Protein AF-0000000080380801 (afdb_homodimer)

Organism: NCBI:txid216142

Solvent-accessible surface area (backbone atoms only — not comparable to full-atom values): 22248 Å² total; per-residue (Å²): 135,80,79,77,77,75,82,76,70,70,86,74,82,76,71,76,68,73,70,64,74,64,77,61,78,84,55,76,36,56,41,74,29,70,66,55,18,72,66,31,71,61,44,21,45,66,65,32,22,22,30,34,40,22,22,87,46,91,90,54,51,64,59,70,62,43,33,51,35,48,14,53,41,21,68,71,71,32,30,33,36,38,30,28,60,95,59,83,82,58,66,68,62,42,45,75,51,49,31,40,63,92,29,52,34,58,37,39,40,57,71,70,39,29,52,49,50,46,28,50,49,24,37,62,51,73,28,52,30,36,40,32,48,60,78,82,69,51,70,68,56,47,42,49,38,27,51,17,4,44,70,15,56,7,37,29,36,42,44,35,55,46,75,55,73,81,48,89,71,76,46,44,27,32,34,37,48,43,62,91,63,28,28,34,34,47,75,40,37,65,87,48,72,52,56,92,61,67,41,68,60,41,73,83,119,134,80,78,77,78,77,84,76,69,70,86,73,80,74,71,75,68,73,71,65,74,65,78,63,76,81,54,76,37,53,40,73,30,68,66,54,17,72,66,31,70,61,44,20,46,65,65,30,22,22,30,35,41,21,23,87,46,90,88,54,51,65,58,71,61,42,31,49,36,49,14,54,42,21,67,71,72,31,31,33,37,36,31,27,60,95,58,82,83,58,65,67,62,42,44,74,53,48,32,40,63,94,29,53,35,58,37,39,38,57,72,69,38,30,52,50,50,45,28,49,49,24,38,62,51,73,30,52,31,36,40,31,50,62,77,82,69,53,70,68,56,47,43,48,38,28,52,16,4,43,70,14,58,6,37,29,36,41,43,35,54,46,75,54,73,80,49,90,71,75,46,45,28,31,34,37,49,44,62,92,64,30,28,34,35,48,75,39,38,66,88,48,71,53,55,92,61,67,40,68,60,41,73,81,121

Nearest PDB structures (foldseek):
  2zrf-assembly1_A  TM=8.059E-01  e=7.143E-12  Mycolicibacterium smegmatis MC2 155
  2zre-assembly1_A  TM=8.134E-01  e=9.190E-12  Mycolicibacterium smegmatis MC2 155
  1g19-assembly1_A  TM=8.143E-01  e=1.110E-11  Mycobacterium tuberculosis
  2zrd-assembly1_A  TM=8.155E-01  e=2.085E-11  Mycolicibacterium smegmatis MC2 155
  1u99-assembly1_A  TM=7.902E-01  e=1.007E-10  Escherichia coli

Sequence (410 aa):
MGAVVSLEGLIDQRRIWRGRQEPGPSGVQPTGHAALDAVLPSGGWPPAALSEILLAANGSGELQLLWPTLARLSQAGERIVLIAPPFIPYPHAWMAAGVRLQHLSVLQAQGKDALWAAEQCLRSGSCAAVLCWPQNPDDKALRRLQVAAETGETLGFALRERQAAQNPSPAALRLALQGPAGQVQVLKCRGGIPPAMPITFASYAMGAVVSLEGLIDQRRIWRGRQEPGPSGVQPTGHAALDAVLPSGGWPPAALSEILLAANGSGELQLLWPTLARLSQAGERIVLIAPPFIPYPHAWMAAGVRLQHLSVLQAQGKDALWAAEQCLRSGSCAAVLCWPQNPDDKALRRLQVAAETGETLGFALRERQAAQNPSPAALRLALQGPAGQVQVLKCRGGIPPAMPITFASYA

Radius of gyration: 25.55 Å; Cα contacts (8 Å, |Δi|>4): 863; chains: 2; bounding box: 60×84×83 Å

InterPro domains:
  IPR017166 Uncharacterised conserved protein UCP037290 [PIRSF037290] (7-193)
  IPR027417 P-loop containing nucleoside triphosphate hydrolas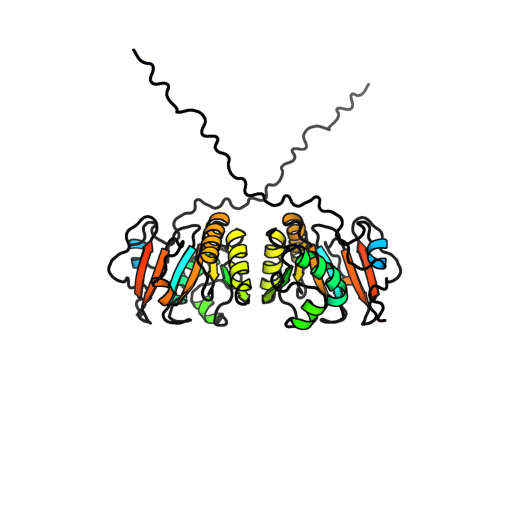e [G3DSA:3.40.50.300] (47-161)
  IPR027417 P-loop containing nucleoside triphosphate hydrolase [SSF52540] (49-160)
  IPR047610 Translesion DNA synthesis-associated protein ImuA [NF033429] (15-191)
  IPR050356 Bacterial Cell Division Inhibitor SulA [PTHR35369] (30-179)

Structure (mmCIF, N/CA/C/O backbone):
data_AF-0000000080380801-model_v1
#
loop_
_entity.id
_entity.type
_entity.pdbx_description
1 polymer 'CDP-6-deoxy-delta-3,4-glucoseen reductase'
#
loop_
_atom_site.group_PDB
_atom_site.id
_atom_site.type_symbol
_atom_site.label_atom_id
_atom_site.label_alt_id
_atom_site.label_comp_id
_atom_site.label_asym_id
_atom_site.label_entity_id
_atom_site.label_seq_id
_atom_site.pdbx_PDB_ins_code
_atom_site.Cartn_x
_atom_site.Cartn_y
_atom_site.Cartn_z
_atom_site.occupancy
_atom_site.B_iso_or_equiv
_atom_site.auth_seq_id
_atom_site.auth_comp_id
_atom_site.auth_asym_id
_atom_site.auth_atom_id
_atom_site.pdbx_PDB_model_num
ATOM 1 N N . MET A 1 1 ? 24.422 49.719 -38.344 1 27.72 1 MET A N 1
ATOM 2 C CA . MET A 1 1 ? 23.047 49.219 -38.438 1 27.72 1 MET A CA 1
ATOM 3 C C . MET A 1 1 ? 22.969 47.75 -38.094 1 27.72 1 MET A C 1
ATOM 5 O O . MET A 1 1 ? 22.953 46.906 -39 1 27.72 1 MET A O 1
ATOM 9 N N . GLY A 1 2 ? 23.719 47.219 -37.156 1 30.91 2 GLY A N 1
ATOM 10 C CA . GLY A 1 2 ? 24.203 45.906 -36.812 1 30.91 2 GLY A CA 1
ATOM 11 C C . GLY A 1 2 ? 23.109 44.969 -36.344 1 30.91 2 GLY A C 1
ATOM 12 O O . GLY A 1 2 ? 22.406 45.25 -35.375 1 30.91 2 GLY A O 1
ATOM 13 N N . ALA A 1 3 ? 22.484 44.219 -37.344 1 31.27 3 ALA A N 1
ATOM 14 C CA . ALA A 1 3 ? 21.297 43.375 -37.281 1 31.27 3 ALA A CA 1
ATOM 15 C C . ALA A 1 3 ? 21.469 42.312 -36.188 1 31.27 3 ALA A C 1
ATOM 17 O O . ALA A 1 3 ? 22.438 41.531 -36.219 1 31.27 3 ALA A O 1
ATOM 18 N N . VAL A 1 4 ? 21.094 42.625 -34.906 1 35.31 4 VAL A N 1
ATOM 19 C CA . VAL A 1 4 ? 21.062 41.812 -33.688 1 35.31 4 VAL A CA 1
ATOM 20 C C . VAL A 1 4 ? 20.281 40.531 -33.969 1 35.31 4 VAL A C 1
ATOM 22 O O . VAL A 1 4 ? 19.078 40.594 -34.25 1 35.31 4 VAL A O 1
ATOM 25 N N . VAL A 1 5 ? 20.859 39.562 -34.75 1 35.72 5 VAL A N 1
ATOM 26 C CA . VAL A 1 5 ? 20.281 38.281 -35.062 1 35.72 5 VAL A CA 1
ATOM 27 C C . VAL A 1 5 ? 19.797 37.594 -33.781 1 35.72 5 VAL A C 1
ATOM 29 O O . VAL A 1 5 ? 20.547 37.469 -32.812 1 35.72 5 VAL A O 1
ATOM 32 N N . SER A 1 6 ? 18.484 37.719 -33.438 1 34.03 6 SER A N 1
ATOM 33 C CA . SER A 1 6 ? 17.719 37.281 -32.281 1 34.03 6 SER A CA 1
ATOM 34 C C . SER A 1 6 ? 17.828 35.781 -32.094 1 34.03 6 SER A C 1
ATOM 36 O O . SER A 1 6 ? 17.594 35 -33 1 34.03 6 SER A O 1
ATOM 38 N N . LEU A 1 7 ? 18.828 35.188 -31.375 1 28.83 7 LEU A N 1
ATOM 39 C CA . LEU A 1 7 ? 19.156 33.812 -30.922 1 28.83 7 LEU A CA 1
ATOM 40 C C . LEU A 1 7 ? 17.938 33.156 -30.297 1 28.83 7 LEU A C 1
ATOM 42 O O . LEU A 1 7 ? 18.078 32.188 -29.547 1 28.83 7 LEU A O 1
ATOM 46 N N . GLU A 1 8 ? 16.703 33.656 -30.438 1 30.7 8 GLU A N 1
ATOM 47 C CA . GLU A 1 8 ? 15.484 33.094 -29.859 1 30.7 8 GLU A CA 1
ATOM 48 C C . GLU A 1 8 ? 15.297 31.625 -30.266 1 30.7 8 GLU A C 1
ATOM 50 O O . GLU A 1 8 ? 14.297 31 -29.906 1 30.7 8 GLU A O 1
ATOM 55 N N . GLY A 1 9 ? 15.836 31.172 -31.328 1 27.78 9 GLY A N 1
ATOM 56 C CA . GLY A 1 9 ? 15.195 30.031 -31.984 1 27.78 9 GLY A CA 1
ATOM 57 C C . GLY A 1 9 ? 15.109 28.812 -31.094 1 27.78 9 GLY A C 1
ATOM 58 O O . GLY A 1 9 ? 14.023 28.25 -30.906 1 27.78 9 GLY A O 1
ATOM 59 N N . LEU A 1 10 ? 16.094 27.844 -31.125 1 25.5 10 LEU A N 1
ATOM 60 C CA . LEU A 1 10 ? 16 26.391 -31.234 1 25.5 10 LEU A CA 1
ATOM 61 C C . LEU A 1 10 ? 15.914 25.75 -29.859 1 25.5 10 LEU A C 1
ATOM 63 O O . LEU A 1 10 ? 16.156 24.547 -29.734 1 25.5 10 LEU A O 1
ATOM 67 N N . ILE A 1 11 ? 15.898 26.438 -28.781 1 31.17 11 ILE A N 1
ATOM 68 C CA . ILE A 1 11 ? 16.062 25.516 -27.656 1 31.17 11 ILE A CA 1
ATOM 69 C C . ILE A 1 11 ? 14.961 24.469 -27.688 1 31.17 11 ILE A C 1
ATOM 71 O O . ILE A 1 11 ? 13.773 24.781 -27.562 1 31.17 11 ILE A O 1
ATOM 75 N N . ASP A 1 12 ? 15.133 23.344 -28.391 1 31.61 12 ASP A N 1
ATOM 76 C CA . ASP A 1 12 ? 14.406 22.078 -28.5 1 31.61 12 ASP A CA 1
ATOM 77 C C . ASP A 1 12 ? 14.086 21.5 -27.125 1 31.61 12 ASP A C 1
ATOM 79 O O . ASP A 1 12 ? 14.977 21.344 -26.297 1 31.61 12 ASP A O 1
ATOM 83 N N . GLN A 1 13 ? 13 21.781 -26.484 1 30.05 13 GLN A N 1
ATOM 84 C CA . GLN A 1 13 ? 12.32 21.203 -25.344 1 30.05 13 GLN A CA 1
ATOM 85 C C . GLN A 1 13 ? 12.43 19.688 -25.344 1 30.05 13 GLN A C 1
ATOM 87 O O . GLN A 1 13 ? 11.617 19 -25.984 1 30.05 13 GLN A O 1
ATOM 92 N N . ARG A 1 14 ? 13.57 19.016 -25.484 1 28.89 14 ARG A N 1
ATOM 93 C CA . ARG A 1 14 ? 13.68 17.578 -25.25 1 28.89 14 ARG A CA 1
ATOM 94 C C . ARG A 1 14 ? 13.07 17.188 -23.922 1 28.89 14 ARG A C 1
ATOM 96 O O . ARG A 1 14 ? 13.617 17.516 -22.859 1 28.89 14 ARG A O 1
ATOM 103 N N . ARG A 1 15 ? 11.805 17.281 -23.734 1 29.91 15 ARG A N 1
ATOM 104 C CA . ARG A 1 15 ? 11.055 16.609 -22.688 1 29.91 15 ARG A CA 1
ATOM 105 C C . ARG A 1 15 ? 11.664 15.242 -22.391 1 29.91 15 ARG A C 1
ATOM 107 O O . ARG A 1 15 ? 11.672 14.352 -23.234 1 29.91 15 ARG A O 1
ATOM 114 N N . ILE A 1 16 ? 12.656 15.156 -21.688 1 29.66 16 ILE A N 1
ATOM 115 C CA . ILE A 1 16 ? 13.203 13.883 -21.234 1 29.66 16 ILE A CA 1
ATOM 116 C C . ILE A 1 16 ? 12.086 12.992 -20.703 1 29.66 16 ILE A C 1
ATOM 118 O O . ILE A 1 16 ? 11.461 13.305 -19.688 1 29.66 16 ILE A O 1
ATOM 122 N N . TRP A 1 17 ? 11.164 12.562 -21.516 1 30.28 17 TRP A N 1
ATOM 123 C CA . TRP A 1 17 ? 10.297 11.43 -21.219 1 30.28 17 TRP A CA 1
ATOM 124 C C . TRP A 1 17 ? 11.023 10.383 -20.391 1 30.28 17 TRP A C 1
ATOM 126 O O . TRP A 1 17 ? 12.039 9.828 -20.828 1 30.28 17 TRP A O 1
ATOM 136 N N . ARG A 1 18 ? 11.258 10.609 -19.281 1 33.91 18 ARG A N 1
ATOM 137 C CA . ARG A 1 18 ? 11.781 9.516 -18.453 1 33.91 18 ARG A CA 1
ATOM 138 C C . ARG A 1 18 ? 11.109 8.195 -18.828 1 33.91 18 ARG A C 1
ATOM 140 O O . ARG A 1 18 ? 9.883 8.117 -18.938 1 33.91 18 ARG A O 1
ATOM 147 N N . GLY A 1 19 ? 11.719 7.402 -19.609 1 32.19 19 GLY A N 1
ATOM 148 C CA . GLY A 1 19 ? 11.422 6.102 -20.188 1 32.19 19 GLY A CA 1
ATOM 149 C C . GLY A 1 19 ? 10.648 5.191 -19.25 1 32.19 19 GLY A C 1
ATOM 150 O O . GLY A 1 19 ? 11.133 4.844 -18.172 1 32.19 19 GLY A O 1
ATOM 151 N N . ARG A 1 20 ? 9.422 5.504 -18.953 1 35.62 20 ARG A N 1
ATOM 152 C CA . ARG A 1 20 ? 8.703 4.293 -18.562 1 35.62 20 ARG A CA 1
ATOM 153 C C . ARG A 1 20 ? 9.273 3.07 -19.281 1 35.62 20 ARG A C 1
ATOM 155 O O . ARG A 1 20 ? 9.391 3.061 -20.516 1 35.62 20 ARG A O 1
ATOM 162 N N . GLN A 1 21 ? 10.25 2.404 -18.688 1 35.25 21 GLN A N 1
ATOM 163 C CA . GLN A 1 21 ? 10.492 1.141 -19.375 1 35.25 21 GLN A CA 1
ATOM 164 C C . GLN A 1 21 ? 9.234 0.64 -20.078 1 35.25 21 GLN A C 1
ATOM 166 O O . GLN A 1 21 ? 8.148 0.667 -19.5 1 35.25 21 GLN A O 1
ATOM 171 N N . GLU A 1 22 ? 8.961 0.922 -21.297 1 37.5 22 GLU A N 1
ATOM 172 C CA . GLU A 1 22 ? 7.941 0.239 -22.094 1 37.5 22 GLU A CA 1
ATOM 173 C C . GLU A 1 22 ? 7.656 -1.155 -21.531 1 37.5 22 GLU A C 1
ATOM 175 O O . GLU A 1 22 ? 8.578 -1.884 -21.156 1 37.5 22 GLU A O 1
ATOM 180 N N . PRO A 1 23 ? 6.477 -1.339 -20.875 1 39.97 23 PRO A N 1
ATOM 181 C CA . PRO A 1 23 ? 6.273 -2.76 -20.578 1 39.97 23 PRO A CA 1
ATOM 182 C C . PRO A 1 23 ? 6.812 -3.674 -21.672 1 39.97 23 PRO A C 1
ATOM 184 O O . PRO A 1 23 ? 6.578 -3.422 -22.859 1 39.97 23 PRO A O 1
ATOM 187 N N . GLY A 1 24 ? 8.008 -4.062 -21.672 1 40.34 24 GLY A N 1
ATOM 188 C CA . GLY A 1 24 ? 8.367 -5.078 -22.641 1 40.34 24 GLY A CA 1
ATOM 189 C C . GLY A 1 24 ? 7.195 -5.949 -23.062 1 40.34 24 GLY A C 1
ATOM 190 O O . GLY A 1 24 ? 6.184 -6.02 -22.359 1 40.34 24 GLY A O 1
ATOM 191 N N . PRO A 1 25 ? 6.879 -6.273 -24.359 1 43.59 25 PRO A N 1
ATOM 192 C CA . PRO A 1 25 ? 5.863 -7.25 -24.766 1 43.59 25 PRO A CA 1
ATOM 193 C C . PRO A 1 25 ? 5.617 -8.312 -23.703 1 43.59 25 PRO A C 1
ATOM 195 O O . PRO A 1 25 ? 6.551 -8.742 -23.016 1 43.59 25 PRO A O 1
ATOM 198 N N . SER A 1 26 ? 4.512 -8.133 -23.016 1 54.25 26 SER A N 1
ATOM 199 C CA . SER A 1 26 ? 4.195 -9.102 -21.969 1 54.25 26 SER A CA 1
ATOM 200 C C . SER A 1 26 ? 4.645 -10.5 -22.359 1 54.25 26 SER A C 1
ATOM 202 O O . SER A 1 26 ? 4.016 -11.156 -23.203 1 54.25 26 SER A O 1
ATOM 204 N N . GLY A 1 27 ? 5.898 -10.664 -22.484 1 76.88 27 GLY A N 1
ATOM 205 C CA . GLY A 1 27 ? 6.5 -11.945 -22.812 1 76.88 27 GLY A CA 1
ATOM 206 C C . GLY A 1 27 ? 6.078 -13.07 -21.891 1 76.88 27 GLY A C 1
ATOM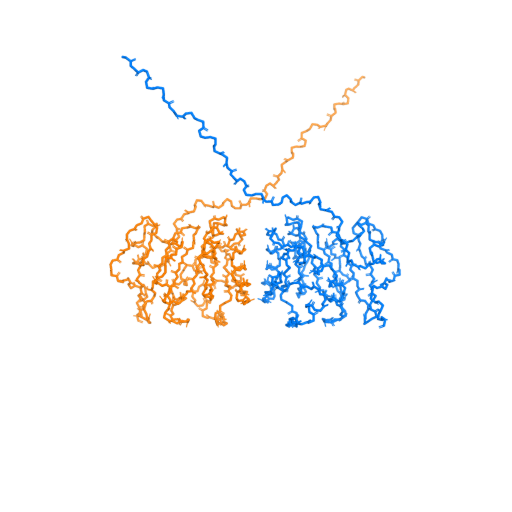 207 O O . GLY A 1 27 ? 5.289 -12.859 -20.969 1 76.88 27 GLY A O 1
ATOM 208 N N . VAL A 1 28 ? 6.387 -14.219 -22.281 1 90.56 28 VAL A N 1
ATOM 209 C CA . VAL A 1 28 ? 6.137 -15.438 -21.531 1 90.56 28 VAL A CA 1
ATOM 210 C C . VAL A 1 28 ? 6.594 -15.25 -20.078 1 90.56 28 VAL A C 1
ATOM 212 O O . VAL A 1 28 ? 7.656 -14.68 -19.828 1 90.56 28 VAL A O 1
ATOM 215 N N . GLN A 1 29 ? 5.738 -15.547 -19.125 1 97.38 29 GLN A N 1
ATOM 216 C CA . GLN A 1 29 ? 6.031 -15.547 -17.688 1 97.38 29 GLN A CA 1
ATOM 217 C C . GLN A 1 29 ? 6.145 -16.969 -17.156 1 97.38 29 GLN A C 1
ATOM 219 O O . GLN A 1 29 ? 5.219 -17.469 -16.516 1 97.38 29 GLN A O 1
ATOM 224 N N . PRO A 1 30 ? 7.301 -17.578 -17.359 1 97.62 30 PRO A N 1
ATOM 225 C CA . PRO A 1 30 ? 7.422 -18.969 -16.922 1 97.62 30 PRO A CA 1
ATOM 226 C C . PRO A 1 30 ? 7.188 -19.141 -15.422 1 97.62 30 PRO A C 1
ATOM 228 O O . PRO A 1 30 ? 7.566 -18.281 -14.625 1 97.62 30 PRO A O 1
ATOM 231 N N . THR A 1 31 ? 6.613 -20.281 -15.016 1 97.38 31 THR A N 1
ATOM 232 C CA . THR A 1 31 ? 6.402 -20.578 -13.602 1 97.38 31 THR A CA 1
ATOM 233 C C . THR A 1 31 ? 7.707 -21.016 -12.945 1 97.38 31 THR A C 1
ATOM 235 O O . THR A 1 31 ? 7.855 -20.906 -11.727 1 97.38 31 THR A O 1
ATOM 238 N N . GLY A 1 32 ? 8.633 -21.531 -13.758 1 96.81 32 GLY A N 1
ATOM 239 C CA . GLY A 1 32 ? 9.852 -22.141 -13.258 1 96.81 32 GLY A CA 1
ATOM 240 C C . GLY A 1 32 ? 9.734 -23.641 -13.094 1 96.81 32 GLY A C 1
ATOM 241 O O . GLY A 1 32 ? 10.711 -24.312 -12.734 1 96.81 32 GLY A O 1
ATOM 242 N N . HIS A 1 33 ? 8.578 -24.188 -13.352 1 96.12 33 HIS A N 1
ATOM 243 C CA . HIS A 1 33 ? 8.297 -25.625 -13.328 1 96.12 33 HIS A CA 1
ATOM 244 C C . HIS A 1 33 ? 7.922 -26.125 -14.711 1 96.12 33 HIS A C 1
ATOM 246 O O . HIS A 1 33 ? 6.805 -25.906 -15.18 1 96.12 33 HIS A O 1
ATOM 252 N N . ALA A 1 34 ? 8.859 -26.906 -15.281 1 95.56 34 ALA A N 1
ATOM 253 C CA . ALA A 1 34 ? 8.742 -27.297 -16.688 1 95.56 34 ALA A CA 1
ATOM 254 C C . ALA A 1 34 ? 7.434 -28.031 -16.938 1 95.56 34 ALA A C 1
ATOM 256 O O . ALA A 1 34 ? 6.742 -27.766 -17.922 1 95.56 34 ALA A O 1
ATOM 257 N N . ALA A 1 35 ? 7.086 -28.938 -16.062 1 95.06 35 ALA A N 1
ATOM 258 C CA . ALA A 1 35 ? 5.883 -29.734 -16.234 1 95.06 35 ALA A CA 1
ATOM 259 C C . ALA A 1 35 ? 4.629 -28.875 -16.188 1 95.06 35 ALA A C 1
ATOM 261 O O . ALA A 1 35 ? 3.68 -29.078 -16.938 1 95.06 35 ALA A O 1
ATOM 262 N N . LEU A 1 36 ? 4.605 -27.906 -15.336 1 95.88 36 LEU A N 1
ATOM 263 C CA . LEU A 1 36 ? 3.473 -26.984 -15.227 1 95.88 36 LEU A CA 1
ATOM 264 C C . LEU A 1 36 ? 3.402 -26.062 -16.438 1 95.88 36 LEU A C 1
ATOM 266 O O . LEU A 1 36 ? 2.33 -25.859 -17.016 1 95.88 36 LEU A O 1
ATOM 270 N N . ASP A 1 37 ? 4.516 -25.516 -16.859 1 96.44 37 ASP A N 1
ATOM 271 C CA . ASP A 1 37 ? 4.57 -24.641 -18.016 1 96.44 37 ASP A CA 1
ATOM 272 C C . ASP A 1 37 ? 4.043 -25.328 -19.266 1 96.44 37 ASP A C 1
ATOM 274 O O . ASP A 1 37 ? 3.346 -24.719 -20.078 1 96.44 37 ASP A O 1
ATOM 278 N N . ALA A 1 38 ? 4.316 -26.578 -19.359 1 95.12 38 ALA A N 1
ATOM 279 C CA . ALA A 1 38 ? 3.979 -27.344 -20.547 1 95.12 38 ALA A CA 1
ATOM 280 C C . ALA A 1 38 ? 2.467 -27.453 -20.719 1 95.12 38 ALA A C 1
ATOM 282 O O . ALA A 1 38 ? 1.969 -27.578 -21.844 1 95.12 38 ALA A O 1
ATOM 283 N N . VAL A 1 39 ? 1.706 -27.344 -19.656 1 95.56 39 VAL A N 1
ATOM 284 C CA . VAL A 1 39 ? 0.276 -27.625 -19.75 1 95.56 39 VAL A CA 1
ATOM 285 C C . VAL A 1 39 ? -0.502 -26.312 -19.734 1 95.56 39 VAL A C 1
ATOM 287 O O . VAL A 1 39 ? -1.714 -26.297 -19.969 1 95.56 39 VAL A O 1
ATOM 290 N N . LEU A 1 40 ? 0.148 -25.203 -19.5 1 96.06 40 LEU A N 1
ATOM 291 C CA . LEU A 1 40 ? -0.523 -23.922 -19.469 1 96.06 40 LEU A CA 1
ATOM 292 C C . LEU A 1 40 ? -0.529 -23.281 -20.859 1 96.06 40 LEU A C 1
ATOM 294 O O . LEU A 1 40 ? 0.489 -23.281 -21.547 1 96.06 40 LEU A O 1
ATOM 298 N N . PRO A 1 41 ? -1.646 -22.734 -21.234 1 94.25 41 PRO A N 1
ATOM 299 C CA . PRO A 1 41 ? -1.792 -22.234 -22.594 1 94.25 41 PRO A CA 1
ATOM 300 C C . PRO A 1 41 ? -0.729 -21.188 -22.953 1 94.25 41 PRO A C 1
ATOM 302 O O . PRO A 1 41 ? -0.267 -21.141 -24.094 1 94.25 41 PRO A O 1
ATOM 305 N N . SER A 1 42 ? -0.269 -20.328 -22.047 1 91.69 42 SER A N 1
ATOM 306 C CA . SER A 1 42 ? 0.687 -19.266 -22.344 1 91.69 42 SER A CA 1
ATOM 307 C C . SER A 1 42 ? 2.117 -19.719 -22.078 1 91.69 42 SER A C 1
ATOM 309 O O . SER A 1 42 ? 3.057 -18.922 -22.188 1 91.69 42 SER A O 1
ATOM 311 N N . GLY A 1 43 ? 2.266 -21.031 -21.656 1 95 43 GLY A N 1
ATOM 312 C CA . GLY A 1 43 ? 3.588 -21.531 -21.328 1 95 43 GLY A CA 1
ATOM 313 C C . GLY A 1 43 ? 4.09 -21.047 -19.984 1 95 43 GLY A C 1
ATOM 314 O O . GLY A 1 43 ? 5.281 -21.156 -19.688 1 95 43 GLY A O 1
ATOM 315 N N . GLY A 1 44 ? 3.27 -20.516 -19.188 1 97.19 44 GLY A N 1
ATOM 316 C CA . GLY A 1 44 ? 3.559 -19.969 -17.859 1 97.19 44 GLY A CA 1
ATOM 317 C C . GLY A 1 44 ? 2.365 -19.281 -17.219 1 97.19 44 GLY A C 1
ATOM 318 O O . GLY A 1 44 ? 1.218 -19.641 -17.5 1 97.19 44 GLY A O 1
ATOM 319 N N . TRP A 1 45 ? 2.723 -18.406 -16.359 1 98.19 45 TRP A N 1
ATOM 320 C CA . TRP A 1 45 ? 1.648 -17.609 -15.766 1 98.19 45 TRP A CA 1
ATOM 321 C C . TRP A 1 45 ? 0.963 -16.75 -16.812 1 98.19 45 TRP A C 1
ATOM 323 O O . TRP A 1 45 ? 1.625 -16.172 -17.688 1 98.19 45 TRP A O 1
ATOM 333 N N . PRO A 1 46 ? -0.416 -16.656 -16.75 1 97.56 46 PRO A N 1
ATOM 334 C CA . PRO A 1 46 ? -1.019 -15.625 -17.609 1 97.56 46 PRO A CA 1
ATOM 335 C C . PRO A 1 46 ? -0.488 -14.227 -17.297 1 97.56 46 PRO A C 1
ATOM 337 O O . PRO A 1 46 ? -0.554 -13.773 -16.156 1 97.56 46 PRO A O 1
ATOM 340 N N . PRO A 1 47 ? 0.038 -13.562 -18.312 1 95.81 47 PRO A N 1
ATOM 341 C CA . PRO A 1 47 ? 0.615 -12.242 -18.031 1 95.81 47 PRO A CA 1
ATOM 342 C C . PRO A 1 47 ? -0.439 -11.203 -17.656 1 95.81 47 PRO A C 1
ATOM 344 O O . PRO A 1 47 ? -1.581 -11.281 -18.109 1 95.81 47 PRO A O 1
ATOM 347 N N . ALA A 1 48 ? -0.118 -10.289 -16.812 1 96.81 48 ALA A N 1
ATOM 348 C CA . ALA A 1 48 ? -0.976 -9.164 -16.438 1 96.81 48 ALA A CA 1
ATOM 349 C C . ALA A 1 48 ? -2.35 -9.656 -15.977 1 96.81 48 ALA A C 1
ATOM 351 O O . ALA A 1 48 ? -3.377 -9.164 -16.453 1 96.81 48 ALA A O 1
ATOM 352 N N . ALA A 1 49 ? -2.33 -10.641 -15.086 1 98.06 49 ALA A N 1
ATOM 353 C CA . ALA A 1 49 ? -3.586 -11.258 -14.664 1 98.06 49 ALA A CA 1
ATOM 354 C C . ALA A 1 49 ? -3.494 -11.773 -13.234 1 98.06 49 ALA A C 1
ATOM 356 O O . ALA A 1 49 ? -2.398 -11.883 -12.672 1 98.06 49 ALA A O 1
ATOM 357 N N . LEU A 1 50 ? -4.652 -12.031 -12.727 1 98.69 50 LEU A N 1
ATOM 358 C CA . LEU A 1 50 ? -4.754 -12.664 -11.422 1 98.69 50 LEU A CA 1
ATOM 359 C C . LEU A 1 50 ? -4.723 -14.188 -11.555 1 98.69 50 LEU A C 1
ATOM 361 O O . LEU A 1 50 ? -5.406 -14.75 -12.406 1 98.69 50 LEU A O 1
ATOM 365 N N . SER A 1 51 ? -3.912 -14.867 -10.805 1 98.75 51 SER A N 1
ATOM 366 C CA . SER A 1 51 ? -3.91 -16.312 -10.602 1 98.75 51 SER A CA 1
ATOM 367 C C . SER A 1 51 ? -4.242 -16.656 -9.156 1 98.75 51 SER A C 1
ATOM 369 O O . SER A 1 51 ? -3.699 -16.062 -8.227 1 98.75 51 SER A O 1
ATOM 371 N N . GLU A 1 52 ? -5.121 -17.594 -8.992 1 98.62 52 GLU A N 1
ATOM 372 C CA . GLU A 1 52 ? -5.434 -18.094 -7.652 1 98.62 52 GLU A CA 1
ATOM 373 C C . GLU A 1 52 ? -4.699 -19.391 -7.352 1 98.62 52 GLU A C 1
ATOM 375 O O . GLU A 1 52 ? -4.637 -20.281 -8.195 1 98.62 52 GLU A O 1
ATOM 380 N N . ILE A 1 53 ? -4.109 -19.422 -6.211 1 97.75 53 ILE A N 1
ATOM 381 C CA . ILE A 1 53 ? -3.531 -20.641 -5.672 1 97.75 53 ILE A CA 1
ATOM 382 C C . ILE A 1 53 ? -4.324 -21.094 -4.441 1 97.75 53 ILE A C 1
ATOM 384 O O . ILE A 1 53 ? -4.301 -20.422 -3.406 1 97.75 53 ILE A O 1
ATOM 388 N N . LEU A 1 54 ? -4.996 -22.172 -4.574 1 97.25 54 LEU A N 1
ATOM 389 C CA . LEU A 1 54 ? -5.867 -22.688 -3.518 1 97.25 54 LEU A CA 1
ATOM 390 C C . LEU A 1 54 ? -5.129 -23.688 -2.643 1 97.25 54 LEU A C 1
ATOM 392 O O . LEU A 1 54 ? -4.516 -24.625 -3.154 1 97.25 54 LEU A O 1
ATOM 396 N N . LEU A 1 55 ? -5.191 -23.453 -1.324 1 95.25 55 LEU A N 1
ATOM 397 C CA . LEU A 1 55 ? -4.348 -24.156 -0.363 1 95.25 55 LEU A CA 1
ATOM 398 C C . LEU A 1 55 ? -5.199 -24.922 0.642 1 95.25 55 LEU A C 1
ATOM 400 O O . LEU A 1 55 ? -6.281 -24.469 1.018 1 95.25 55 LEU A O 1
ATOM 404 N N . ALA A 1 56 ? -4.613 -26.047 1.074 1 93.12 56 ALA A N 1
ATOM 405 C CA . ALA A 1 56 ? -5.242 -26.75 2.195 1 93.12 56 ALA A CA 1
ATOM 406 C C . ALA A 1 56 ? -5.141 -25.922 3.477 1 93.12 56 ALA A C 1
ATOM 408 O O . ALA A 1 56 ? -6.07 -25.906 4.289 1 93.12 56 ALA A O 1
ATOM 409 N N . ALA A 1 57 ? -4 -25.297 3.68 1 92.56 57 ALA A N 1
ATOM 410 C CA . ALA A 1 57 ? -3.717 -24.375 4.777 1 92.56 57 ALA A CA 1
ATOM 411 C C . ALA A 1 57 ? -2.611 -23.406 4.398 1 92.56 57 ALA A C 1
ATOM 413 O O . ALA A 1 57 ? -1.821 -23.672 3.49 1 92.56 57 ALA A O 1
ATOM 414 N N . ASN A 1 58 ? -2.629 -22.312 5.078 1 90.75 58 ASN A N 1
ATOM 415 C CA . ASN A 1 58 ? -1.497 -21.406 4.871 1 90.75 58 ASN A CA 1
ATOM 416 C C . ASN A 1 58 ? -0.17 -22.109 5.164 1 90.75 58 ASN A C 1
ATOM 418 O O . ASN A 1 58 ? -0.06 -22.859 6.133 1 90.75 58 ASN A O 1
ATOM 422 N N . GLY A 1 59 ? 0.864 -21.797 4.363 1 87.38 59 GLY A N 1
ATOM 423 C CA . GLY A 1 59 ? 2.18 -22.375 4.578 1 87.38 59 GLY A CA 1
ATOM 424 C C . GLY A 1 59 ? 2.291 -23.797 4.066 1 87.38 59 GLY A C 1
ATOM 425 O O . GLY A 1 59 ? 3.172 -24.562 4.492 1 87.38 59 GLY A O 1
ATOM 426 N N . SER A 1 60 ? 1.361 -24.219 3.158 1 86.62 60 SER A N 1
ATOM 427 C CA . SER A 1 60 ? 1.313 -25.594 2.662 1 86.62 60 SER A CA 1
ATOM 428 C C . SER A 1 60 ? 2.059 -25.734 1.338 1 86.62 60 SER A C 1
ATOM 430 O O . SER A 1 60 ? 1.639 -26.484 0.458 1 86.62 60 SER A O 1
ATOM 432 N N . GLY A 1 61 ? 3.107 -24.953 1.124 1 87.75 61 GLY A N 1
ATOM 433 C CA . GLY A 1 61 ? 3.957 -25.172 -0.036 1 87.75 61 GLY A CA 1
ATOM 434 C C . GLY A 1 61 ? 3.764 -24.125 -1.12 1 87.75 61 GLY A C 1
ATOM 435 O O . GLY A 1 61 ? 4.402 -24.188 -2.172 1 87.75 61 GLY A O 1
ATOM 436 N N . GLU A 1 62 ? 2.908 -23.156 -0.849 1 91.81 62 GLU A N 1
ATOM 437 C CA . GLU A 1 62 ? 2.607 -22.156 -1.879 1 91.81 62 GLU A CA 1
ATOM 438 C C . GLU A 1 62 ? 3.861 -21.391 -2.285 1 91.81 62 GLU A C 1
ATOM 440 O O . GLU A 1 62 ? 4.023 -21.031 -3.453 1 91.81 62 GLU A O 1
ATOM 445 N N . LEU A 1 63 ? 4.773 -21.188 -1.376 1 93.06 63 LEU A N 1
ATOM 446 C CA . LEU A 1 63 ? 5.977 -20.438 -1.726 1 93.06 63 LEU A CA 1
ATOM 447 C C . LEU A 1 63 ? 6.934 -21.297 -2.545 1 93.06 63 LEU A C 1
ATOM 449 O O . LEU A 1 63 ? 7.641 -20.781 -3.418 1 93.06 63 LEU A O 1
ATOM 453 N N . GLN A 1 64 ? 6.938 -22.578 -2.281 1 92.38 64 GLN A N 1
ATOM 454 C CA . GLN A 1 64 ? 7.754 -23.453 -3.113 1 92.38 64 GLN A CA 1
ATOM 455 C C . GLN A 1 64 ? 7.336 -23.359 -4.578 1 92.38 64 GLN A C 1
ATOM 457 O O . GLN A 1 64 ? 8.188 -23.406 -5.473 1 92.38 64 GLN A O 1
ATOM 462 N N . LEU A 1 65 ? 6.059 -23.25 -4.777 1 95 65 LEU A N 1
ATOM 463 C CA . LEU A 1 65 ? 5.523 -23.109 -6.129 1 95 65 LEU A CA 1
ATOM 464 C C . LEU A 1 65 ? 5.953 -21.781 -6.746 1 95 65 LEU A C 1
ATOM 466 O O . LEU A 1 65 ? 6.285 -21.734 -7.93 1 95 65 LEU A O 1
ATOM 470 N N . LEU A 1 66 ? 6.023 -20.75 -5.926 1 97 66 LEU A N 1
ATOM 471 C CA . LEU A 1 66 ? 6.156 -19.391 -6.473 1 97 66 LEU A CA 1
ATOM 472 C C . LEU A 1 66 ? 7.605 -18.938 -6.438 1 97 66 LEU A C 1
ATOM 474 O O . LEU A 1 66 ? 7.973 -17.969 -7.113 1 97 66 LEU A O 1
ATOM 478 N N . TRP A 1 67 ? 8.492 -19.609 -5.742 1 96.06 67 TRP A N 1
ATOM 479 C CA . TRP A 1 67 ? 9.852 -19.141 -5.492 1 96.06 67 TRP A CA 1
ATOM 480 C C . TRP A 1 67 ? 10.609 -18.953 -6.805 1 96.06 67 TRP A C 1
ATOM 482 O O . TRP A 1 67 ? 11.258 -17.922 -7.004 1 96.06 67 TRP A O 1
ATOM 492 N N . PRO A 1 68 ? 10.484 -19.891 -7.789 1 97.25 68 PRO A N 1
ATOM 493 C CA . PRO A 1 68 ? 11.242 -19.672 -9.023 1 97.25 68 PRO A CA 1
ATOM 494 C C . PRO A 1 68 ? 10.836 -18.391 -9.742 1 97.25 68 PRO A C 1
ATOM 496 O O . PRO A 1 68 ? 11.688 -17.672 -10.281 1 97.25 68 PRO A O 1
ATOM 499 N N . THR A 1 69 ? 9.539 -18.109 -9.727 1 98.12 69 THR A N 1
ATOM 500 C CA . THR A 1 69 ? 9.031 -16.891 -10.336 1 98.12 69 THR A CA 1
ATOM 501 C C . THR A 1 69 ? 9.539 -15.656 -9.594 1 98.12 69 THR A C 1
ATOM 503 O O . THR A 1 69 ? 10.039 -14.711 -10.211 1 98.12 69 THR A O 1
ATOM 506 N N . LEU A 1 70 ? 9.469 -15.688 -8.266 1 98.44 70 LEU A N 1
ATOM 507 C CA . LEU A 1 70 ? 9.852 -14.539 -7.449 1 98.44 70 LEU A CA 1
ATOM 508 C C . LEU A 1 70 ? 11.352 -14.281 -7.531 1 98.44 70 LEU A C 1
ATOM 510 O O . LEU A 1 70 ? 11.789 -13.133 -7.555 1 98.44 70 LEU A O 1
ATOM 514 N N . ALA A 1 71 ? 12.055 -15.375 -7.594 1 98.56 71 ALA A N 1
ATOM 515 C CA . ALA A 1 71 ? 13.5 -15.258 -7.77 1 98.56 71 ALA A CA 1
ATOM 516 C C . ALA A 1 71 ? 13.836 -14.594 -9.102 1 98.56 71 ALA A C 1
ATOM 518 O O . ALA A 1 71 ? 14.609 -13.633 -9.141 1 98.56 71 ALA A O 1
ATOM 519 N N . ARG A 1 72 ? 13.234 -15.055 -10.133 1 98.44 72 ARG A N 1
ATOM 520 C CA . ARG A 1 72 ? 13.484 -14.516 -11.461 1 98.44 72 ARG A CA 1
ATOM 521 C C . ARG A 1 72 ? 13.164 -13.023 -11.516 1 98.44 72 ARG A C 1
ATOM 523 O O . ARG A 1 72 ? 13.977 -12.227 -11.984 1 98.44 72 ARG A O 1
ATOM 530 N N . LEU A 1 73 ? 12.055 -12.641 -11.008 1 98.38 73 LEU A N 1
ATOM 531 C CA . LEU A 1 73 ? 11.594 -11.258 -11.078 1 98.38 73 LEU A CA 1
ATOM 532 C C . LEU A 1 73 ? 12.492 -10.352 -10.242 1 98.38 73 LEU A C 1
ATOM 534 O O . LEU A 1 73 ? 12.898 -9.281 -10.703 1 98.38 73 LEU A O 1
ATOM 538 N N . SER A 1 74 ? 12.773 -10.773 -9.016 1 98.5 74 SER A N 1
ATOM 539 C CA . SER A 1 74 ? 13.594 -9.938 -8.148 1 98.5 74 SER A CA 1
ATOM 540 C C . SER A 1 74 ? 15.016 -9.812 -8.68 1 98.5 74 SER A C 1
ATOM 542 O O . SER A 1 74 ? 15.648 -8.766 -8.539 1 98.5 74 SER A O 1
ATOM 544 N N . GLN A 1 75 ? 15.523 -10.859 -9.305 1 98.44 75 GLN A N 1
ATOM 545 C CA . GLN A 1 75 ? 16.859 -10.836 -9.883 1 98.44 75 GLN A CA 1
ATOM 546 C C . GLN A 1 75 ? 16.922 -9.922 -11.102 1 98.44 75 GLN A C 1
ATOM 548 O O . GLN A 1 75 ? 17.984 -9.406 -11.445 1 98.44 75 GLN A O 1
ATOM 553 N N . ALA A 1 76 ? 15.82 -9.734 -11.711 1 98.19 76 ALA A N 1
ATOM 554 C CA . ALA A 1 76 ? 15.719 -8.789 -12.812 1 98.19 76 ALA A CA 1
ATOM 555 C C . ALA A 1 76 ? 15.539 -7.363 -12.305 1 98.19 76 ALA A C 1
ATOM 557 O O . ALA A 1 76 ? 15.375 -6.43 -13.094 1 98.19 76 ALA A O 1
ATOM 558 N N . GLY A 1 77 ? 15.516 -7.133 -10.992 1 97.88 77 GLY A N 1
ATOM 559 C CA . GLY A 1 77 ? 15.438 -5.812 -10.391 1 97.88 77 GLY A CA 1
ATOM 560 C C . GLY A 1 77 ? 14.008 -5.324 -10.211 1 97.88 77 GLY A C 1
ATOM 561 O O . GLY A 1 77 ? 13.781 -4.137 -9.977 1 97.88 77 GLY A O 1
ATOM 562 N N . GLU A 1 78 ? 13.07 -6.277 -10.336 1 98 78 GLU A N 1
ATOM 563 C CA . GLU A 1 78 ? 11.664 -5.891 -10.25 1 98 78 GLU A CA 1
ATOM 564 C C . GLU A 1 78 ? 11.117 -6.09 -8.844 1 98 78 GLU A C 1
ATOM 566 O O . GLU A 1 78 ? 11.523 -7.016 -8.141 1 98 78 GLU A O 1
ATOM 571 N N . ARG A 1 79 ? 10.156 -5.285 -8.477 1 98.12 79 ARG A N 1
ATOM 572 C CA . ARG A 1 79 ? 9.617 -5.289 -7.121 1 98.12 79 ARG A CA 1
ATOM 573 C C . ARG A 1 79 ? 8.547 -6.367 -6.961 1 98.12 79 ARG A C 1
ATOM 575 O O . ARG A 1 79 ? 7.703 -6.543 -7.84 1 98.12 79 ARG A O 1
ATOM 582 N N . ILE A 1 80 ? 8.656 -7.031 -5.844 1 98.62 80 ILE A N 1
ATOM 583 C CA . ILE A 1 80 ? 7.656 -7.996 -5.398 1 98.62 80 ILE A CA 1
ATOM 584 C C . ILE A 1 80 ? 7.027 -7.523 -4.09 1 98.62 80 ILE A C 1
ATOM 586 O O . ILE A 1 80 ? 7.734 -7.094 -3.176 1 98.62 80 ILE A O 1
ATOM 590 N N . VAL A 1 81 ? 5.703 -7.609 -4.035 1 98.81 81 VAL A N 1
ATOM 591 C CA . VAL A 1 81 ? 5.043 -7.133 -2.824 1 98.81 81 VAL A CA 1
ATOM 592 C C . VAL A 1 81 ? 4.199 -8.25 -2.217 1 98.81 81 VAL A C 1
ATOM 594 O O . VAL A 1 81 ? 3.434 -8.914 -2.922 1 98.81 81 VAL A O 1
ATOM 597 N N . LEU A 1 82 ? 4.426 -8.492 -0.944 1 98.75 82 LEU A N 1
ATOM 598 C CA . LEU A 1 82 ? 3.555 -9.359 -0.153 1 98.75 82 LEU A CA 1
ATOM 599 C C . LEU A 1 82 ? 2.553 -8.531 0.649 1 98.75 82 LEU A C 1
ATOM 601 O O . LEU A 1 82 ? 2.945 -7.688 1.458 1 98.75 82 LEU A O 1
ATOM 605 N N . ILE A 1 83 ? 1.293 -8.797 0.394 1 98.62 83 ILE A N 1
ATOM 606 C CA . ILE A 1 83 ? 0.244 -8.094 1.128 1 98.62 83 ILE A CA 1
ATOM 607 C C . ILE A 1 83 ? -0.371 -9.031 2.166 1 98.62 83 ILE A C 1
ATOM 609 O O . ILE A 1 83 ? -0.995 -10.039 1.813 1 98.62 83 ILE A O 1
ATOM 613 N N . ALA A 1 84 ? -0.192 -8.75 3.436 1 97.81 84 ALA A N 1
ATOM 614 C CA . ALA A 1 84 ? -0.796 -9.406 4.59 1 97.81 84 ALA A CA 1
ATOM 615 C C . ALA A 1 84 ? -0.487 -10.906 4.59 1 97.81 84 ALA A C 1
ATOM 617 O O . ALA A 1 84 ? -1.394 -11.734 4.711 1 97.81 84 ALA A O 1
ATOM 618 N N . PRO A 1 85 ? 0.816 -11.242 4.441 1 97.56 85 PRO A N 1
ATOM 619 C CA . PRO A 1 85 ? 1.136 -12.664 4.574 1 97.56 85 PRO A CA 1
ATOM 620 C C . PRO A 1 85 ? 0.769 -13.227 5.945 1 97.56 85 PRO A C 1
ATOM 622 O O . PRO A 1 85 ? 0.887 -12.523 6.953 1 97.56 85 PRO A O 1
ATOM 625 N N . PRO A 1 86 ? 0.308 -14.461 5.969 1 96.31 86 PRO A N 1
ATOM 626 C CA . PRO A 1 86 ? -0.135 -15.031 7.242 1 96.31 86 PRO A CA 1
ATOM 627 C C . PRO A 1 86 ? 1.011 -15.219 8.234 1 96.31 86 PRO A C 1
ATOM 629 O O . PRO A 1 86 ? 0.777 -15.305 9.445 1 96.31 86 PRO A O 1
ATOM 632 N N . PHE A 1 87 ? 2.234 -15.32 7.738 1 95.19 87 PHE A N 1
ATOM 633 C CA . PHE A 1 87 ? 3.428 -15.469 8.562 1 95.19 87 PHE A CA 1
ATOM 634 C C . PHE A 1 87 ? 4.477 -14.43 8.195 1 95.19 87 PHE A C 1
ATOM 636 O O . PHE A 1 87 ? 4.508 -13.945 7.059 1 95.19 87 PHE A O 1
ATOM 643 N N . ILE A 1 88 ? 5.234 -14.102 9.109 1 90.31 88 ILE A N 1
ATOM 644 C CA . ILE A 1 88 ? 6.359 -13.219 8.844 1 90.31 88 ILE A CA 1
ATOM 645 C C . ILE A 1 88 ? 7.379 -13.938 7.961 1 90.31 88 ILE A C 1
ATOM 647 O O . ILE A 1 88 ? 7.879 -15 8.32 1 90.31 88 ILE A O 1
ATOM 651 N N . PRO A 1 89 ? 7.641 -13.383 6.836 1 92.31 89 PRO A N 1
ATOM 652 C CA . PRO A 1 89 ? 8.641 -14.031 5.98 1 92.31 89 PRO A CA 1
ATOM 653 C C . PRO A 1 89 ? 9.992 -14.18 6.664 1 92.31 89 PRO A C 1
ATOM 655 O O . PRO A 1 89 ? 10.477 -13.234 7.293 1 92.31 89 PRO A O 1
ATOM 658 N N . TYR A 1 90 ? 10.547 -15.414 6.555 1 94.5 90 TYR A N 1
ATOM 659 C CA . TYR A 1 90 ? 11.891 -15.695 7.039 1 94.5 90 TYR A CA 1
ATOM 660 C C . TYR A 1 90 ? 12.938 -15.344 5.98 1 94.5 90 TYR A C 1
ATOM 662 O O . TYR A 1 90 ? 13.125 -16.094 5.02 1 94.5 90 TYR A O 1
ATOM 670 N N . PRO A 1 91 ? 13.664 -14.281 6.184 1 94.81 91 PRO A N 1
ATOM 671 C CA . PRO A 1 91 ? 14.516 -13.742 5.121 1 94.81 91 PRO A CA 1
ATOM 672 C C . PRO A 1 91 ? 15.5 -14.773 4.574 1 94.81 91 PRO A C 1
ATOM 674 O O . PRO A 1 91 ? 15.719 -14.836 3.363 1 94.81 91 PRO A O 1
ATOM 677 N N . HIS A 1 92 ? 16.062 -15.586 5.422 1 96.12 92 HIS A N 1
ATOM 678 C CA . HIS A 1 92 ? 17.078 -16.516 4.98 1 96.12 92 HIS A CA 1
ATOM 679 C C . HIS A 1 92 ? 16.516 -17.562 4.02 1 96.12 92 HIS A C 1
ATOM 681 O O . HIS A 1 92 ? 17.188 -17.984 3.082 1 96.12 92 HIS A O 1
ATOM 687 N N . ALA A 1 93 ? 15.281 -17.953 4.219 1 95.5 93 ALA A N 1
ATOM 688 C CA . ALA A 1 93 ? 14.641 -18.922 3.326 1 95.5 93 ALA A CA 1
ATOM 689 C C . ALA A 1 93 ? 14.398 -18.312 1.948 1 95.5 93 ALA A C 1
ATOM 691 O O . ALA A 1 93 ? 14.578 -18.969 0.926 1 95.5 93 ALA A O 1
ATOM 692 N N . TRP A 1 94 ? 14.094 -17.078 1.872 1 97 94 TRP A N 1
ATOM 693 C CA . TRP A 1 94 ? 13.844 -16.375 0.616 1 97 94 TRP A CA 1
ATOM 694 C C . TRP A 1 94 ? 15.148 -16.141 -0.146 1 97 94 TRP A C 1
ATOM 696 O O . TRP A 1 94 ? 15.203 -16.328 -1.364 1 97 94 TRP A O 1
ATOM 706 N N . MET A 1 95 ? 16.125 -15.773 0.615 1 97.94 95 MET A N 1
ATOM 707 C CA . MET A 1 95 ? 17.438 -15.609 0.001 1 97.94 95 MET A CA 1
ATOM 708 C C . MET A 1 95 ? 17.938 -16.938 -0.575 1 97.94 95 MET A C 1
ATOM 710 O O . MET A 1 95 ? 18.469 -16.969 -1.685 1 97.94 95 MET A O 1
ATOM 714 N N . ALA A 1 96 ? 17.734 -18 0.175 1 97.62 96 ALA A N 1
ATOM 715 C CA . ALA A 1 96 ? 18.141 -19.328 -0.273 1 97.62 96 ALA A CA 1
ATOM 716 C C . ALA A 1 96 ? 17.406 -19.734 -1.542 1 97.62 96 ALA A C 1
ATOM 718 O O . ALA A 1 96 ? 17.953 -20.453 -2.387 1 97.62 96 ALA A O 1
ATOM 719 N N . ALA A 1 97 ? 16.219 -19.188 -1.699 1 96.62 97 ALA A N 1
ATOM 720 C CA . ALA A 1 97 ? 15.391 -19.484 -2.871 1 96.62 97 ALA A CA 1
ATOM 721 C C . ALA A 1 97 ? 15.773 -18.578 -4.047 1 96.62 97 ALA A C 1
ATOM 723 O O . ALA A 1 97 ? 15.203 -18.703 -5.133 1 96.62 97 ALA A O 1
ATOM 724 N N . GLY A 1 98 ? 16.688 -17.656 -3.803 1 98.31 98 GLY A N 1
ATOM 725 C CA . GLY A 1 98 ? 17.188 -16.812 -4.875 1 98.31 98 GLY A CA 1
ATOM 726 C C . GLY A 1 98 ? 16.516 -15.461 -4.941 1 98.31 98 GLY A C 1
ATOM 727 O O . GLY A 1 98 ? 16.75 -14.688 -5.871 1 98.31 98 GLY A O 1
ATOM 728 N N . VAL A 1 99 ? 15.727 -15.133 -3.963 1 98.44 99 VAL A N 1
ATOM 729 C CA . VAL A 1 99 ? 15 -13.867 -3.967 1 98.44 99 VAL A CA 1
ATOM 730 C C . VAL A 1 99 ? 15.898 -12.758 -3.428 1 98.44 99 VAL A C 1
ATOM 732 O O . VAL A 1 99 ? 16.547 -12.922 -2.395 1 98.44 99 VAL A O 1
ATOM 735 N N . ARG A 1 100 ? 15.992 -11.68 -4.203 1 98.56 100 ARG A N 1
ATOM 736 C CA . ARG A 1 100 ? 16.703 -10.484 -3.738 1 98.56 100 ARG A CA 1
ATOM 737 C C . ARG A 1 100 ? 15.82 -9.656 -2.807 1 98.56 100 ARG A C 1
ATOM 739 O O . ARG A 1 100 ? 14.891 -8.984 -3.26 1 98.56 100 ARG A O 1
ATOM 746 N N . LEU A 1 101 ? 16.188 -9.594 -1.554 1 97.75 101 LEU A N 1
ATOM 747 C CA . LEU A 1 101 ? 15.328 -9.031 -0.517 1 97.75 101 LEU A CA 1
ATOM 748 C C . LEU A 1 101 ? 15.156 -7.523 -0.707 1 97.75 101 LEU A C 1
ATOM 750 O O . LEU A 1 101 ? 14.172 -6.941 -0.251 1 97.75 101 LEU A O 1
ATOM 754 N N . GLN A 1 102 ? 16.109 -6.887 -1.338 1 96.69 102 GLN A N 1
ATOM 755 C CA . GLN A 1 102 ? 16 -5.445 -1.556 1 96.69 102 GLN A CA 1
ATOM 756 C C . GLN A 1 102 ? 14.828 -5.113 -2.479 1 96.69 102 GLN A C 1
ATOM 758 O O . GLN A 1 102 ? 14.383 -3.969 -2.533 1 96.69 102 GLN A O 1
ATOM 763 N N . HIS A 1 103 ? 14.297 -6.152 -3.199 1 97.69 103 HIS A N 1
ATOM 764 C CA . HIS A 1 103 ? 13.18 -5.949 -4.117 1 97.69 103 HIS A CA 1
ATOM 765 C C . HIS A 1 103 ? 11.906 -6.578 -3.576 1 97.69 103 HIS A C 1
ATOM 767 O O . HIS A 1 103 ? 10.898 -6.664 -4.289 1 97.69 103 HIS A O 1
ATOM 773 N N . LEU A 1 104 ? 11.984 -7.012 -2.33 1 97.94 104 LEU A N 1
ATOM 774 C CA . LEU A 1 104 ? 10.82 -7.582 -1.657 1 97.94 104 LEU A CA 1
ATOM 775 C C . LEU A 1 104 ? 10.242 -6.598 -0.646 1 97.94 104 LEU A C 1
ATOM 777 O O . LEU A 1 104 ? 10.953 -6.105 0.229 1 97.94 104 LEU A O 1
ATOM 781 N N . SER A 1 105 ? 8.938 -6.246 -0.795 1 97.81 105 SER A N 1
ATOM 782 C CA . SER A 1 105 ? 8.227 -5.422 0.177 1 97.81 105 SER A CA 1
ATOM 783 C C . SER A 1 105 ? 7.113 -6.207 0.858 1 97.81 105 SER A C 1
ATOM 785 O O . SER A 1 105 ? 6.406 -6.98 0.209 1 97.81 105 SER A O 1
ATOM 787 N N . VAL A 1 106 ? 7.023 -5.957 2.15 1 98.31 106 VAL A N 1
ATOM 788 C CA . VAL A 1 106 ? 5.992 -6.633 2.93 1 98.31 106 VAL A CA 1
ATOM 789 C C . VAL A 1 106 ? 5.094 -5.602 3.607 1 98.31 106 VAL A C 1
ATOM 791 O O . VAL A 1 106 ? 5.57 -4.781 4.398 1 98.31 106 VAL A O 1
ATOM 794 N N . LEU A 1 107 ? 3.809 -5.672 3.27 1 98.12 107 LEU A N 1
ATOM 795 C CA . LEU A 1 107 ? 2.803 -4.793 3.859 1 98.12 107 LEU A CA 1
ATOM 796 C C . LEU A 1 107 ? 1.798 -5.59 4.684 1 98.12 107 LEU A C 1
ATOM 798 O O . LEU A 1 107 ? 1.256 -6.59 4.207 1 98.12 107 LEU A O 1
ATOM 802 N N . GLN A 1 108 ? 1.626 -5.152 5.906 1 97.81 108 GLN A N 1
ATOM 803 C CA . GLN A 1 108 ? 0.601 -5.77 6.742 1 97.81 108 GLN A CA 1
ATOM 804 C C . GLN A 1 108 ? -0.662 -4.914 6.789 1 97.81 108 GLN A C 1
ATOM 806 O O . GLN A 1 108 ? -0.584 -3.686 6.863 1 97.81 108 GLN A O 1
ATOM 811 N N . ALA A 1 109 ? -1.759 -5.52 6.629 1 97.12 109 ALA A N 1
ATOM 812 C CA . ALA A 1 109 ? -3.088 -4.914 6.684 1 97.12 109 ALA A CA 1
ATOM 813 C C . ALA A 1 109 ? -4.148 -5.957 7.02 1 97.12 109 ALA A C 1
ATOM 815 O O . ALA A 1 109 ? -3.887 -7.16 6.965 1 97.12 109 ALA A O 1
ATOM 816 N N . GLN A 1 110 ? -5.312 -5.441 7.387 1 93.69 110 GLN A N 1
ATOM 817 C CA . GLN A 1 110 ? -6.359 -6.383 7.777 1 93.69 110 GLN A CA 1
ATOM 818 C C . GLN A 1 110 ? -7.59 -6.234 6.887 1 93.69 110 GLN A C 1
ATOM 820 O O . GLN A 1 110 ? -7.906 -5.133 6.434 1 93.69 110 GLN A O 1
ATOM 825 N N . GLY A 1 111 ? -8.25 -7.355 6.621 1 93.56 111 GLY A N 1
ATOM 826 C CA . GLY A 1 111 ? -9.555 -7.359 5.984 1 93.56 111 GLY A CA 1
ATOM 827 C C . GLY A 1 111 ? -9.594 -6.562 4.695 1 93.56 111 GLY A C 1
ATOM 828 O O . GLY A 1 111 ? -8.789 -6.793 3.793 1 93.56 111 GLY A O 1
ATOM 829 N N . LYS A 1 112 ? -10.453 -5.621 4.668 1 94.12 112 LYS A N 1
ATOM 830 C CA . LYS A 1 112 ? -10.703 -4.82 3.473 1 94.12 112 LYS A CA 1
ATOM 831 C C . LYS A 1 112 ? -9.477 -3.998 3.096 1 94.12 112 LYS A C 1
ATOM 833 O O . LYS A 1 112 ? -9.242 -3.719 1.918 1 94.12 112 LYS A O 1
ATOM 838 N N . ASP A 1 113 ? -8.688 -3.678 4.086 1 96.69 113 ASP A N 1
ATOM 839 C CA . ASP A 1 113 ? -7.492 -2.881 3.82 1 96.69 113 ASP A CA 1
ATOM 840 C C . ASP A 1 113 ? -6.461 -3.684 3.029 1 96.69 113 ASP A C 1
ATOM 842 O O . ASP A 1 113 ? -5.758 -3.133 2.18 1 96.69 113 ASP A O 1
ATOM 846 N N . ALA A 1 114 ? -6.426 -4.949 3.324 1 98.12 114 ALA A N 1
ATOM 847 C CA . ALA A 1 114 ? -5.512 -5.82 2.59 1 98.12 114 ALA A CA 1
ATOM 848 C C . ALA A 1 114 ? -5.91 -5.918 1.12 1 98.12 114 ALA A C 1
ATOM 850 O O . ALA A 1 114 ? -5.055 -5.836 0.233 1 98.12 114 ALA A O 1
ATOM 851 N N . LEU A 1 115 ? -7.195 -6.059 0.902 1 97.94 115 LEU A N 1
ATOM 852 C CA . LEU A 1 115 ? -7.695 -6.141 -0.466 1 97.94 115 LEU A CA 1
ATOM 853 C C . LEU A 1 115 ? -7.461 -4.828 -1.209 1 97.94 115 LEU A C 1
ATOM 855 O O . LEU A 1 115 ? -7.035 -4.836 -2.365 1 97.94 115 LEU A O 1
ATOM 859 N N . TRP A 1 116 ? -7.703 -3.779 -0.55 1 97.75 116 TRP A N 1
ATOM 860 C CA . TRP A 1 116 ? -7.492 -2.467 -1.153 1 97.75 116 TRP A CA 1
ATOM 861 C C . TRP A 1 116 ? -6.02 -2.252 -1.488 1 97.75 116 TRP A C 1
ATOM 863 O O . TRP A 1 116 ? -5.688 -1.803 -2.588 1 97.75 116 TRP A O 1
ATOM 873 N N . ALA A 1 117 ? -5.129 -2.578 -0.566 1 98.5 117 ALA A N 1
ATOM 874 C CA . ALA A 1 117 ? -3.693 -2.436 -0.784 1 98.5 117 ALA A CA 1
ATOM 875 C C . ALA A 1 117 ? -3.23 -3.283 -1.965 1 98.5 117 ALA A C 1
ATOM 877 O O . ALA A 1 117 ? -2.436 -2.826 -2.791 1 98.5 117 ALA A O 1
ATOM 878 N N . ALA A 1 118 ? -3.74 -4.48 -2.004 1 98.75 118 ALA A N 1
ATOM 879 C CA . ALA A 1 118 ? -3.396 -5.355 -3.121 1 98.75 118 ALA A CA 1
ATOM 880 C C . ALA A 1 118 ? -3.838 -4.75 -4.449 1 98.75 118 ALA A C 1
ATOM 882 O O . ALA A 1 118 ? -3.078 -4.75 -5.422 1 98.75 118 ALA A O 1
ATOM 883 N N . GLU A 1 119 ? -5.047 -4.242 -4.426 1 98.56 119 GLU A N 1
ATOM 884 C CA . GLU A 1 119 ? -5.578 -3.619 -5.637 1 98.56 119 GLU A CA 1
ATOM 885 C C . GLU A 1 119 ? -4.707 -2.451 -6.086 1 98.56 119 GLU A C 1
ATOM 887 O O . GLU A 1 119 ? -4.363 -2.344 -7.266 1 98.56 119 GLU A O 1
ATOM 892 N N . GLN A 1 120 ? -4.316 -1.655 -5.211 1 97.94 120 GLN A N 1
ATOM 893 C CA . GLN A 1 120 ? -3.516 -0.483 -5.551 1 97.94 120 GLN A CA 1
ATOM 894 C C . GLN A 1 120 ? -2.123 -0.886 -6.027 1 97.94 120 GLN A C 1
ATOM 896 O O . GLN A 1 120 ? -1.6 -0.313 -6.984 1 97.94 120 GLN A O 1
ATOM 901 N N . CYS A 1 121 ? -1.526 -1.854 -5.363 1 98.56 121 CYS A N 1
ATOM 902 C CA . CYS A 1 121 ? -0.21 -2.324 -5.781 1 98.56 121 CYS A CA 1
ATOM 903 C C . CYS A 1 121 ? -0.267 -2.939 -7.172 1 98.56 121 CYS A C 1
ATOM 905 O O . CYS A 1 121 ? 0.586 -2.656 -8.016 1 98.56 121 CYS A O 1
ATOM 907 N N . LEU A 1 122 ? -1.277 -3.686 -7.422 1 98.62 122 LEU A N 1
ATOM 908 C CA . LEU A 1 122 ? -1.443 -4.301 -8.734 1 98.62 122 LEU A CA 1
ATOM 909 C C . LEU A 1 122 ? -1.614 -3.236 -9.812 1 98.62 122 LEU A C 1
ATOM 911 O O . LEU A 1 122 ? -1.022 -3.338 -10.891 1 98.62 122 LEU A O 1
ATOM 915 N N . ARG A 1 123 ? -2.355 -2.25 -9.453 1 98.06 123 ARG A N 1
ATOM 916 C CA . ARG A 1 123 ? -2.746 -1.229 -10.422 1 98.06 123 ARG A CA 1
ATOM 917 C C . ARG A 1 123 ? -1.606 -0.249 -10.68 1 98.06 123 ARG A C 1
ATOM 919 O O . ARG A 1 123 ? -1.563 0.406 -11.719 1 98.06 123 ARG A O 1
ATOM 926 N N . SER A 1 124 ? -0.632 -0.167 -9.836 1 96.75 124 SER A N 1
ATOM 927 C CA . SER A 1 124 ? 0.342 0.917 -9.773 1 96.75 124 SER A CA 1
ATOM 928 C C . SER A 1 124 ? 1.327 0.839 -10.938 1 96.75 124 SER A C 1
ATOM 930 O O . SER A 1 124 ? 1.956 1.838 -11.289 1 96.75 124 SER A O 1
ATOM 932 N N . GLY A 1 125 ? 1.559 -0.343 -11.445 1 95.44 125 GLY A N 1
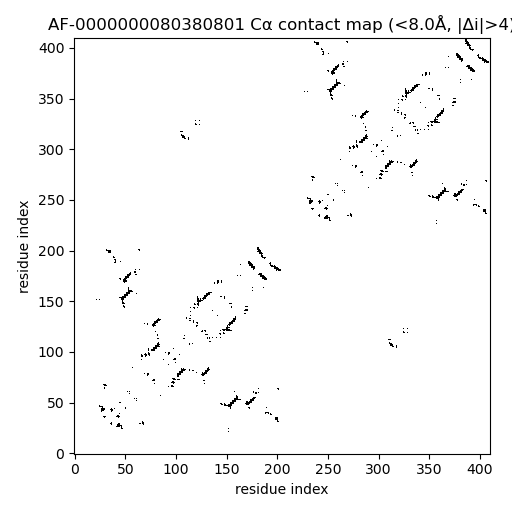ATOM 933 C CA . GLY A 1 125 ? 2.596 -0.531 -12.445 1 95.44 125 GLY A CA 1
ATOM 934 C C . GLY A 1 125 ? 3.998 -0.508 -11.867 1 95.44 125 GLY A C 1
ATOM 935 O O . GLY A 1 125 ? 4.98 -0.579 -12.609 1 95.44 125 GLY A O 1
ATOM 936 N N . SER A 1 126 ? 4.066 -0.454 -10.578 1 96.5 126 SER A N 1
ATOM 937 C CA . SER A 1 126 ? 5.363 -0.332 -9.922 1 96.5 126 SER A CA 1
ATOM 938 C C . SER A 1 126 ? 5.863 -1.686 -9.43 1 96.5 126 SER A C 1
ATOM 940 O O . SER A 1 126 ? 6.965 -1.785 -8.883 1 96.5 126 SER A O 1
ATOM 942 N N . CYS A 1 127 ? 5.098 -2.775 -9.656 1 97.94 127 CYS A N 1
ATOM 943 C CA . CYS A 1 127 ? 5.422 -4.113 -9.18 1 97.94 127 CYS A CA 1
ATOM 944 C C . CYS A 1 127 ? 5.398 -5.121 -10.32 1 97.94 127 CYS A C 1
ATOM 946 O O . CYS A 1 127 ? 4.59 -5.004 -11.242 1 97.94 127 CYS A O 1
ATOM 948 N N . ALA A 1 128 ? 6.242 -6.113 -10.219 1 98.31 128 ALA A N 1
ATOM 949 C CA . ALA A 1 128 ? 6.176 -7.219 -11.172 1 98.31 128 ALA A CA 1
ATOM 950 C C . ALA A 1 128 ? 5.227 -8.305 -10.68 1 98.31 128 ALA A C 1
ATOM 952 O O . ALA A 1 128 ? 4.621 -9.023 -11.484 1 98.31 128 ALA A O 1
ATOM 953 N N . ALA A 1 129 ? 5.133 -8.391 -9.359 1 98.81 129 ALA A N 1
ATOM 954 C CA . ALA A 1 129 ? 4.234 -9.375 -8.766 1 98.81 129 ALA A CA 1
ATOM 955 C C . ALA A 1 129 ? 3.695 -8.891 -7.422 1 98.81 129 ALA A C 1
ATOM 957 O O . ALA A 1 129 ? 4.41 -8.242 -6.656 1 98.81 129 ALA A O 1
ATOM 958 N N . VAL A 1 130 ? 2.475 -9.203 -7.199 1 98.94 130 VAL A N 1
ATOM 959 C CA . VAL A 1 130 ? 1.818 -8.953 -5.922 1 98.94 130 VAL A CA 1
ATOM 960 C C . VAL A 1 130 ? 1.179 -10.242 -5.406 1 98.94 130 VAL A C 1
ATOM 962 O O . VAL A 1 130 ? 0.397 -10.883 -6.117 1 98.94 130 VAL A O 1
ATOM 965 N N . LEU A 1 131 ? 1.639 -10.688 -4.227 1 98.88 131 LEU A N 1
ATOM 966 C CA . LEU A 1 131 ? 1.003 -11.797 -3.529 1 98.88 131 LEU A CA 1
ATOM 967 C C . LEU A 1 131 ? 0.086 -11.289 -2.422 1 98.88 131 LEU A C 1
ATOM 969 O O . LEU A 1 131 ? 0.481 -10.438 -1.626 1 98.88 131 LEU A O 1
ATOM 973 N N . CYS A 1 132 ? -1.112 -11.781 -2.404 1 98.56 132 CYS A N 1
ATOM 974 C CA . CYS A 1 132 ? -2.02 -11.414 -1.321 1 98.56 132 CYS A CA 1
ATOM 975 C C . CYS A 1 132 ? -2.752 -12.641 -0.786 1 98.56 132 CYS A C 1
ATOM 977 O O . CYS A 1 132 ? -2.91 -13.633 -1.497 1 98.56 132 CYS A O 1
ATOM 979 N N . TRP A 1 133 ? -3.09 -12.641 0.469 1 98.06 133 TRP A N 1
ATOM 980 C CA . TRP A 1 133 ? -3.826 -13.688 1.176 1 98.06 133 TRP A CA 1
ATOM 981 C C . TRP A 1 133 ? -5.164 -13.164 1.684 1 98.06 133 TRP A C 1
ATOM 983 O O . TRP A 1 133 ? -5.371 -13.039 2.895 1 98.06 133 TRP A O 1
ATOM 993 N N . PRO A 1 134 ? -6.082 -12.93 0.759 1 95.94 134 PRO A N 1
ATOM 994 C CA . PRO A 1 134 ? -7.344 -12.305 1.17 1 95.94 134 PRO A CA 1
ATOM 995 C C . PRO A 1 134 ? -8.242 -13.258 1.957 1 95.94 134 PRO A C 1
ATOM 997 O O . PRO A 1 134 ? -8.289 -14.453 1.664 1 95.94 134 PRO A O 1
ATOM 1000 N N . GLN A 1 135 ? -8.867 -12.695 2.906 1 91.62 135 GLN A N 1
ATOM 1001 C CA . GLN A 1 135 ? -9.82 -13.477 3.693 1 91.62 135 GLN A CA 1
ATOM 1002 C C . GLN A 1 135 ? -11.227 -13.383 3.107 1 91.62 135 GLN A C 1
ATOM 1004 O O . GLN A 1 135 ? -11.883 -12.344 3.213 1 91.62 135 GLN A O 1
ATOM 1009 N N . ASN A 1 136 ? -11.703 -14.422 2.51 1 91 136 ASN A N 1
ATOM 1010 C CA . ASN A 1 136 ? -13.047 -14.594 1.975 1 91 136 ASN A CA 1
ATOM 1011 C C . ASN A 1 136 ? -13.461 -13.406 1.111 1 91 136 ASN A C 1
ATOM 1013 O O . ASN A 1 136 ? -14.523 -12.82 1.318 1 91 136 ASN A O 1
ATOM 1017 N N . PRO A 1 137 ? -12.68 -13.117 0.101 1 95.88 137 PRO A N 1
ATOM 1018 C CA . PRO A 1 137 ? -13.094 -12.031 -0.8 1 95.88 137 PRO A CA 1
ATOM 1019 C C . PRO A 1 137 ? -14.359 -12.375 -1.589 1 95.88 137 PRO A C 1
ATOM 1021 O O . PRO A 1 137 ? -14.547 -13.523 -1.99 1 95.88 137 PRO A O 1
ATOM 1024 N N . ASP A 1 138 ? -15.195 -11.406 -1.787 1 95.62 138 ASP A N 1
ATOM 1025 C CA . ASP A 1 138 ? -16.344 -11.625 -2.648 1 95.62 138 ASP A CA 1
ATOM 1026 C C . ASP A 1 138 ? -15.977 -11.477 -4.121 1 95.62 138 ASP A C 1
ATOM 1028 O O . ASP A 1 138 ? -14.82 -11.18 -4.445 1 95.62 138 ASP A O 1
ATOM 1032 N N . ASP A 1 139 ? -16.953 -11.672 -4.984 1 96.06 139 ASP A N 1
ATOM 1033 C CA . ASP A 1 139 ? -16.719 -11.672 -6.426 1 96.06 139 ASP A CA 1
ATOM 1034 C C . ASP A 1 139 ? -16.25 -10.305 -6.902 1 96.06 139 ASP A C 1
ATOM 1036 O O . ASP A 1 139 ? -15.359 -10.211 -7.75 1 96.06 139 ASP A O 1
ATOM 1040 N N . LYS A 1 140 ? -16.828 -9.305 -6.348 1 97.31 140 LYS A N 1
ATOM 1041 C CA . LYS A 1 140 ? -16.469 -7.949 -6.75 1 97.31 140 LYS A CA 1
ATOM 1042 C C . LYS A 1 140 ? -15.016 -7.648 -6.43 1 97.31 140 LYS A C 1
ATOM 1044 O O . LYS A 1 140 ? -14.305 -7.055 -7.242 1 97.31 140 LYS A O 1
ATOM 1049 N N . ALA A 1 141 ? -14.57 -8.047 -5.258 1 97.88 141 ALA A N 1
ATOM 1050 C CA . ALA A 1 141 ? -13.188 -7.848 -4.84 1 97.88 141 ALA A CA 1
ATOM 1051 C C . ALA A 1 141 ? -12.219 -8.578 -5.77 1 97.88 141 ALA A C 1
ATOM 1053 O O . ALA A 1 141 ? -11.195 -8.023 -6.172 1 97.88 141 ALA A O 1
ATOM 1054 N N . LEU A 1 142 ? -12.57 -9.773 -6.148 1 98.38 142 LEU A N 1
ATOM 1055 C CA . LEU A 1 142 ? -11.719 -10.555 -7.043 1 98.38 142 LEU A CA 1
ATOM 1056 C C . LEU A 1 142 ? -11.672 -9.922 -8.43 1 98.38 142 LEU A C 1
ATOM 1058 O O . LEU A 1 142 ? -10.617 -9.906 -9.07 1 98.38 142 LEU A O 1
ATOM 1062 N N . ARG A 1 143 ? -12.75 -9.43 -8.875 1 98.5 143 ARG A N 1
ATOM 1063 C CA . ARG A 1 143 ? -12.789 -8.75 -10.164 1 98.5 143 ARG A CA 1
ATOM 1064 C C . ARG A 1 143 ? -11.93 -7.492 -10.148 1 98.5 143 ARG A C 1
ATOM 1066 O O . ARG A 1 143 ? -11.219 -7.211 -11.109 1 98.5 143 ARG A O 1
ATOM 1073 N N . ARG A 1 144 ? -11.961 -6.758 -9.039 1 98.25 144 ARG A N 1
ATOM 1074 C CA . ARG A 1 144 ? -11.133 -5.566 -8.898 1 98.25 144 ARG A CA 1
ATOM 1075 C C . ARG A 1 144 ? -9.648 -5.926 -8.953 1 98.25 144 ARG A C 1
ATOM 1077 O O . ARG A 1 144 ? -8.852 -5.219 -9.57 1 98.25 144 ARG A O 1
ATOM 1084 N N . LEU A 1 145 ? -9.305 -7.016 -8.305 1 98.69 145 LEU A N 1
ATOM 1085 C CA . LEU A 1 145 ? -7.918 -7.461 -8.344 1 98.69 145 LEU A CA 1
ATOM 1086 C C . LEU A 1 145 ? -7.512 -7.844 -9.766 1 98.69 145 LEU A C 1
ATOM 1088 O O . LEU A 1 145 ? -6.414 -7.516 -10.211 1 98.69 145 LEU A O 1
ATOM 1092 N N . GLN A 1 146 ? -8.375 -8.516 -10.469 1 98.62 146 GLN A N 1
ATOM 1093 C CA . GLN A 1 146 ? -8.102 -8.914 -11.852 1 98.62 146 GLN A CA 1
ATOM 1094 C C . GLN A 1 146 ? -7.906 -7.695 -12.75 1 98.62 146 GLN A C 1
ATOM 1096 O O . GLN A 1 146 ? -6.953 -7.641 -13.531 1 98.62 146 GLN A O 1
ATOM 1101 N N . VAL A 1 147 ? -8.773 -6.73 -12.664 1 98.56 147 VAL A N 1
ATOM 1102 C CA . VAL A 1 147 ? -8.688 -5.512 -13.461 1 98.56 147 VAL A CA 1
ATOM 1103 C C . VAL A 1 147 ? -7.418 -4.742 -13.102 1 98.56 147 VAL A C 1
ATOM 1105 O O . VAL A 1 147 ? -6.738 -4.211 -13.984 1 98.56 147 VAL A O 1
ATOM 1108 N N . ALA A 1 148 ? -7.086 -4.711 -11.828 1 98.62 148 ALA A N 1
ATOM 1109 C CA . ALA A 1 148 ? -5.883 -4.023 -11.359 1 98.62 148 ALA A CA 1
ATOM 1110 C C . ALA A 1 148 ? -4.629 -4.664 -11.945 1 98.62 148 ALA A C 1
ATOM 1112 O O . ALA A 1 148 ? -3.715 -3.965 -12.391 1 98.62 148 ALA A O 1
ATOM 1113 N N . ALA A 1 149 ? -4.605 -5.965 -11.977 1 98.62 149 ALA A N 1
ATOM 1114 C CA . ALA A 1 149 ? -3.469 -6.684 -12.547 1 98.62 149 ALA A CA 1
ATOM 1115 C C . ALA A 1 149 ? -3.287 -6.344 -14.023 1 98.62 149 ALA A C 1
ATOM 1117 O O . ALA A 1 149 ? -2.16 -6.148 -14.484 1 98.62 149 ALA A O 1
ATOM 1118 N N . GLU A 1 150 ? -4.379 -6.266 -14.703 1 98.06 150 GLU A N 1
ATOM 1119 C CA . GLU A 1 150 ? -4.344 -5.91 -16.125 1 98.06 150 GLU A CA 1
ATOM 1120 C C . GLU A 1 150 ? -3.83 -4.484 -16.312 1 98.06 150 GLU A C 1
ATOM 1122 O O . GLU A 1 150 ? -2.953 -4.25 -17.156 1 98.06 150 GLU A O 1
ATOM 1127 N N . THR A 1 151 ? -4.379 -3.611 -15.508 1 97.56 151 THR A N 1
ATOM 1128 C CA . THR A 1 151 ? -4.035 -2.199 -15.617 1 97.56 151 THR A CA 1
ATOM 1129 C C . THR A 1 151 ? -2.549 -1.979 -15.344 1 97.56 151 THR A C 1
ATOM 1131 O O . THR A 1 151 ? -1.877 -1.262 -16.094 1 97.56 151 THR A O 1
ATOM 1134 N N . GLY A 1 152 ? -2.053 -2.635 -14.367 1 97.88 152 GLY A N 1
ATOM 1135 C CA . GLY A 1 152 ? -0.67 -2.434 -13.969 1 97.88 152 GLY A CA 1
ATOM 1136 C C . GLY A 1 152 ? 0.297 -3.373 -14.664 1 97.88 152 GLY A C 1
ATOM 1137 O O . GLY A 1 152 ? 1.51 -3.285 -14.461 1 97.88 152 GLY A O 1
ATOM 1138 N N . GLU A 1 153 ? -0.232 -4.258 -15.469 1 97.75 153 GLU A N 1
ATOM 1139 C CA . GLU A 1 153 ? 0.584 -5.281 -16.109 1 97.75 153 GLU A CA 1
ATOM 1140 C C . GLU A 1 153 ? 1.441 -6.027 -15.094 1 97.75 153 GLU A C 1
ATOM 1142 O O . GLU A 1 153 ? 2.656 -6.148 -15.266 1 97.75 153 GLU A O 1
ATOM 1147 N N . THR A 1 154 ? 0.836 -6.461 -14.086 1 98.44 154 THR A N 1
ATOM 1148 C CA . THR A 1 154 ? 1.479 -7.07 -12.93 1 98.44 154 THR A CA 1
ATOM 1149 C C . THR A 1 154 ? 0.971 -8.492 -12.711 1 98.44 154 THR A C 1
ATOM 1151 O O . THR A 1 154 ? -0.22 -8.766 -12.875 1 98.44 154 THR A O 1
ATOM 1154 N N . LEU A 1 155 ? 1.83 -9.453 -12.359 1 98.75 155 LEU A N 1
ATOM 1155 C CA . LEU A 1 155 ? 1.384 -10.773 -11.93 1 98.75 155 LEU A CA 1
ATOM 1156 C C . LEU A 1 155 ? 0.718 -10.703 -10.562 1 98.75 155 LEU A C 1
ATOM 1158 O O . LEU A 1 155 ? 1.352 -10.312 -9.578 1 98.75 155 LEU A O 1
ATOM 1162 N N . GLY A 1 156 ? -0.51 -10.961 -10.547 1 98.88 156 GLY A N 1
ATOM 1163 C CA . GLY A 1 156 ? -1.21 -11.047 -9.273 1 98.88 156 GLY A CA 1
ATOM 1164 C C . GLY A 1 156 ? -1.42 -12.469 -8.805 1 98.88 156 GLY A C 1
ATOM 1165 O O . GLY A 1 156 ? -1.795 -13.344 -9.594 1 98.88 156 GLY A O 1
ATOM 1166 N N . PHE A 1 157 ? -1.132 -12.75 -7.531 1 98.88 157 PHE A N 1
ATOM 1167 C CA . PHE A 1 157 ? -1.376 -14.062 -6.934 1 98.88 157 PHE A CA 1
ATOM 1168 C C . PHE A 1 157 ? -2.271 -13.938 -5.707 1 98.88 157 PHE A C 1
ATOM 1170 O O . PHE A 1 157 ? -1.899 -13.289 -4.723 1 98.88 157 PHE A O 1
ATOM 1177 N N . ALA A 1 158 ? -3.4 -14.492 -5.762 1 98.75 158 ALA A N 1
ATOM 1178 C CA . ALA A 1 158 ? -4.277 -14.594 -4.598 1 98.75 158 ALA A CA 1
ATOM 1179 C C . ALA A 1 158 ? -4.207 -15.992 -3.984 1 98.75 158 ALA A C 1
ATOM 1181 O O . ALA A 1 158 ? -4.617 -16.969 -4.609 1 98.75 158 ALA A O 1
ATOM 1182 N N . LEU A 1 159 ? -3.629 -16.109 -2.85 1 98.06 159 LEU A N 1
ATOM 1183 C CA . LEU A 1 159 ? -3.527 -17.375 -2.121 1 98.06 159 LEU A CA 1
ATOM 1184 C C . LEU A 1 159 ? -4.723 -17.562 -1.196 1 98.06 159 LEU A C 1
ATOM 1186 O O . LEU A 1 159 ? -4.891 -16.828 -0.227 1 98.06 159 LEU A O 1
ATOM 1190 N N . ARG A 1 160 ? -5.566 -18.562 -1.497 1 97.06 160 ARG A N 1
ATOM 1191 C CA . ARG A 1 160 ? -6.852 -18.734 -0.825 1 97.06 160 ARG A CA 1
ATOM 1192 C C . ARG A 1 160 ? -7.023 -20.156 -0.331 1 97.06 160 ARG A C 1
ATOM 1194 O O . ARG A 1 160 ? -6.223 -21.031 -0.664 1 97.06 160 ARG A O 1
ATOM 1201 N N . GLU A 1 161 ? -8.078 -20.312 0.461 1 96.25 161 GLU A N 1
ATOM 1202 C CA . GLU A 1 161 ? -8.398 -21.641 0.958 1 96.25 161 GLU A CA 1
ATOM 1203 C C . GLU A 1 161 ? -8.984 -22.516 -0.148 1 96.25 161 GLU A C 1
ATOM 1205 O O . GLU A 1 161 ? -9.688 -22.031 -1.029 1 96.25 161 GLU A O 1
ATOM 1210 N N . ARG A 1 162 ? -8.789 -23.797 0.037 1 95.5 162 ARG A N 1
ATOM 1211 C CA . ARG A 1 162 ? -9.188 -24.781 -0.961 1 95.5 162 ARG A CA 1
ATOM 1212 C C . ARG A 1 162 ? -10.695 -24.719 -1.224 1 95.5 162 ARG A C 1
ATOM 1214 O O . ARG A 1 162 ? -11.141 -24.969 -2.344 1 95.5 162 ARG A O 1
ATOM 1221 N N . GLN A 1 163 ? -11.5 -24.328 -0.276 1 95.75 163 GLN A N 1
ATOM 1222 C CA . GLN A 1 163 ? -12.953 -24.266 -0.391 1 95.75 163 GLN A CA 1
ATOM 1223 C C . GLN A 1 163 ? -13.383 -23.266 -1.463 1 95.75 163 GLN A C 1
ATOM 1225 O O . GLN A 1 163 ? -14.484 -23.375 -2.004 1 95.75 163 GLN A O 1
ATOM 1230 N N . ALA A 1 164 ? -12.508 -22.375 -1.775 1 97 164 ALA A N 1
ATOM 1231 C CA . ALA A 1 164 ? -12.805 -21.375 -2.799 1 97 164 ALA A CA 1
ATOM 1232 C C . ALA A 1 164 ? -12.984 -22.016 -4.164 1 97 164 ALA A C 1
ATOM 1234 O O . ALA A 1 164 ? -13.531 -21.406 -5.086 1 97 164 ALA A O 1
ATOM 1235 N N . ALA A 1 165 ? -12.531 -23.25 -4.355 1 96.38 165 ALA A N 1
ATOM 1236 C CA . ALA A 1 165 ? -12.664 -23.969 -5.617 1 96.38 165 ALA A CA 1
ATOM 1237 C C . ALA A 1 165 ? -14.133 -24.125 -6.004 1 96.38 165 ALA A C 1
ATOM 1239 O O . ALA A 1 165 ? -14.453 -24.312 -7.184 1 96.38 165 ALA A O 1
ATOM 1240 N N . GLN A 1 166 ? -14.992 -24.062 -5.043 1 95.94 166 GLN A N 1
ATOM 1241 C CA . GLN A 1 166 ? -16.422 -24.312 -5.258 1 95.94 166 GLN A CA 1
ATOM 1242 C C . GLN A 1 166 ? -17.094 -23.094 -5.879 1 95.94 166 GLN A C 1
ATOM 1244 O O . GLN A 1 166 ? -18.234 -23.188 -6.367 1 95.94 166 GLN A O 1
ATOM 1249 N N . ASN A 1 167 ? -16.453 -21.969 -5.879 1 95.25 167 ASN A N 1
ATOM 1250 C CA . ASN A 1 167 ? -17.031 -20.734 -6.383 1 95.25 167 ASN A CA 1
ATOM 1251 C C . ASN A 1 167 ? -16.344 -20.281 -7.672 1 95.25 167 ASN A C 1
ATOM 1253 O O . ASN A 1 167 ? -15.148 -20.5 -7.855 1 95.25 167 ASN A O 1
ATOM 1257 N N . PRO A 1 168 ? -17.188 -19.797 -8.57 1 94.75 168 PRO A N 1
ATOM 1258 C CA . PRO A 1 168 ? -16.531 -19.188 -9.742 1 94.75 168 PRO A CA 1
ATOM 1259 C C . PRO A 1 168 ? -15.578 -18.062 -9.367 1 94.75 168 PRO A C 1
ATOM 1261 O O . PRO A 1 168 ? -15.664 -17.516 -8.273 1 94.75 168 PRO A O 1
ATOM 1264 N N . SER A 1 169 ? -14.625 -17.766 -10.289 1 96.94 169 SER A N 1
ATOM 1265 C CA . SER A 1 169 ? -13.625 -16.734 -10.062 1 96.94 169 SER A CA 1
ATOM 1266 C C . SER A 1 169 ? -13.242 -16.047 -11.367 1 96.94 169 SER A C 1
ATOM 1268 O O . SER A 1 169 ? -13.148 -16.688 -12.414 1 96.94 169 SER A O 1
ATOM 1270 N N . PRO A 1 170 ? -13.023 -14.719 -11.305 1 97.69 170 PRO A N 1
ATOM 1271 C CA . PRO A 1 170 ? -12.539 -14.008 -12.492 1 97.69 170 PRO A CA 1
ATOM 1272 C C . PRO A 1 170 ? -11.062 -14.266 -12.766 1 97.69 170 PRO A C 1
ATOM 1274 O O . PRO A 1 170 ? -10.531 -13.812 -13.789 1 97.69 170 PRO A O 1
ATOM 1277 N N . ALA A 1 171 ? -10.312 -14.969 -11.961 1 98.25 171 ALA A N 1
ATOM 1278 C CA . ALA A 1 171 ? -8.891 -15.234 -12.148 1 98.25 171 ALA A CA 1
ATOM 1279 C C . ALA A 1 171 ? -8.641 -15.992 -13.453 1 98.25 171 ALA A C 1
ATOM 1281 O O . ALA A 1 171 ? -9.406 -16.891 -13.805 1 98.25 171 ALA A O 1
ATOM 1282 N N . ALA A 1 172 ? -7.578 -15.641 -14.086 1 98.06 172 ALA A N 1
ATOM 1283 C CA . ALA A 1 172 ? -7.238 -16.266 -15.367 1 98.06 172 ALA A CA 1
ATOM 1284 C C . ALA A 1 172 ? -6.762 -17.703 -15.164 1 98.06 172 ALA A C 1
ATOM 1286 O O . ALA A 1 172 ? -6.855 -18.531 -16.062 1 98.06 172 ALA A O 1
ATOM 1287 N N . LEU A 1 173 ? -6.254 -17.969 -14.039 1 98.25 173 LEU A N 1
ATOM 1288 C CA . LEU A 1 173 ? -5.715 -19.266 -13.688 1 98.25 173 LEU A CA 1
ATOM 1289 C C . LEU A 1 173 ? -6.059 -19.641 -12.242 1 98.25 173 LEU A C 1
ATOM 1291 O O . LEU A 1 173 ? -5.957 -18.797 -11.344 1 98.25 173 LEU A O 1
ATOM 1295 N N . ARG A 1 174 ? -6.547 -20.844 -12.047 1 98.31 174 ARG A N 1
ATOM 1296 C CA . ARG A 1 174 ? -6.793 -21.375 -10.711 1 98.31 174 ARG A CA 1
ATOM 1297 C C . ARG A 1 174 ? -6.074 -22.703 -10.516 1 98.31 174 ARG A C 1
ATOM 1299 O O . ARG A 1 174 ? -6.297 -23.656 -11.273 1 98.31 174 ARG A O 1
ATOM 1306 N N . LEU A 1 175 ? -5.246 -22.734 -9.516 1 97.56 175 LEU A N 1
ATOM 1307 C CA . LEU A 1 175 ? -4.484 -23.922 -9.164 1 97.56 175 LEU A CA 1
ATOM 1308 C C . LEU A 1 175 ? -4.84 -24.406 -7.766 1 97.56 175 LEU A C 1
ATOM 1310 O O . LEU A 1 175 ? -4.93 -23.609 -6.832 1 97.56 175 LEU A O 1
ATOM 1314 N N . ALA A 1 176 ? -5.059 -25.688 -7.633 1 96.94 176 ALA A N 1
ATOM 1315 C CA . ALA A 1 176 ? -5.184 -26.281 -6.309 1 96.94 176 ALA A CA 1
ATOM 1316 C C . ALA A 1 176 ? -3.906 -27.031 -5.922 1 96.94 176 ALA A C 1
ATOM 1318 O O . ALA A 1 176 ? -3.51 -27.984 -6.59 1 96.94 176 ALA A O 1
ATOM 1319 N N . LEU A 1 177 ? -3.291 -26.531 -4.922 1 95.5 177 LEU A N 1
ATOM 1320 C CA . LEU A 1 177 ? -2.066 -27.172 -4.449 1 95.5 177 LEU A CA 1
ATOM 1321 C C . LEU A 1 177 ? -2.383 -28.391 -3.592 1 95.5 177 LEU A C 1
ATOM 1323 O O . LEU A 1 177 ? -3.199 -28.312 -2.67 1 95.5 177 LEU A O 1
ATOM 1327 N N . GLN A 1 178 ? -1.874 -29.5 -4.051 1 88.56 178 GLN A N 1
ATOM 1328 C CA . GLN A 1 178 ? -2.133 -30.766 -3.365 1 88.56 178 GLN A CA 1
ATOM 1329 C C . GLN A 1 178 ? -0.97 -31.141 -2.453 1 88.56 178 GLN A C 1
ATOM 1331 O O . GLN A 1 178 ? 0.131 -31.422 -2.93 1 88.56 178 GLN A O 1
ATOM 1336 N N . GLY A 1 179 ? -1.103 -31.047 -1.114 1 69.62 179 GLY A N 1
ATOM 1337 C CA . GLY A 1 179 ? -0.251 -31.484 -0.016 1 69.62 179 GLY A CA 1
ATOM 1338 C C . GLY A 1 179 ? 1.22 -31.203 -0.256 1 69.62 179 GLY A C 1
ATOM 1339 O O . GLY A 1 179 ? 1.572 -30.453 -1.175 1 69.62 179 GLY A O 1
ATOM 1340 N N . PRO A 1 180 ? 2.027 -31.75 0.698 1 64.31 180 PRO A N 1
ATOM 1341 C CA . PRO A 1 180 ? 3.48 -31.562 0.682 1 64.31 180 PRO A CA 1
ATOM 1342 C C . PRO A 1 180 ? 4.145 -32.219 -0.529 1 64.31 180 PRO A C 1
ATOM 1344 O O . PRO A 1 180 ? 5.332 -31.984 -0.779 1 64.31 180 PRO A O 1
ATOM 1347 N N . ALA A 1 181 ? 3.271 -32.812 -1.334 1 64.19 181 ALA A N 1
ATOM 1348 C CA . ALA A 1 181 ? 3.84 -33.625 -2.416 1 64.19 181 ALA A CA 1
ATOM 1349 C C . ALA A 1 181 ? 4.289 -32.719 -3.574 1 64.19 181 ALA A C 1
ATOM 1351 O O . ALA A 1 181 ? 4.891 -33.219 -4.535 1 64.19 181 ALA A O 1
ATOM 1352 N N . GLY A 1 182 ? 4.125 -31.609 -3.539 1 85.62 182 GLY A N 1
ATOM 1353 C CA . GLY A 1 182 ? 4.562 -30.75 -4.629 1 85.62 182 GLY A CA 1
ATOM 1354 C C . GLY A 1 182 ? 3.742 -30.922 -5.895 1 85.62 182 GLY A C 1
ATOM 1355 O O . GLY A 1 182 ? 4.297 -31.031 -6.988 1 85.62 182 GLY A O 1
ATOM 1356 N N . GLN A 1 183 ? 2.416 -31.156 -5.781 1 92.81 183 GLN A N 1
ATOM 1357 C CA . GLN A 1 183 ? 1.531 -31.328 -6.93 1 92.81 183 GLN A CA 1
ATOM 1358 C C . GLN A 1 183 ? 0.507 -30.203 -7.004 1 92.81 183 GLN A C 1
ATOM 1360 O O . GLN A 1 183 ? 0.122 -29.641 -5.98 1 92.81 183 GLN A O 1
ATOM 1365 N N . VAL A 1 184 ? 0.128 -29.922 -8.234 1 95.44 184 VAL A N 1
ATOM 1366 C CA . VAL A 1 184 ? -0.913 -28.922 -8.445 1 95.44 184 VAL A CA 1
ATOM 1367 C C . VAL A 1 184 ? -1.968 -29.469 -9.406 1 95.44 184 VAL A C 1
ATOM 1369 O O . VAL A 1 184 ? -1.639 -30.172 -10.367 1 95.44 184 VAL A O 1
ATOM 1372 N N . GLN A 1 185 ? -3.186 -29.234 -9.094 1 96.19 185 GLN A N 1
ATOM 1373 C CA . GLN A 1 185 ? -4.293 -29.438 -10.023 1 96.19 185 GLN A CA 1
ATOM 1374 C C . GLN A 1 185 ? -4.711 -28.141 -10.688 1 96.19 185 GLN A C 1
ATOM 1376 O O . GLN A 1 185 ? -4.977 -27.141 -10.008 1 96.19 185 GLN A O 1
ATOM 1381 N N . VAL A 1 186 ? -4.688 -28.125 -12.039 1 97.38 186 VAL A N 1
ATOM 1382 C CA . VAL A 1 186 ? -5.199 -26.953 -12.758 1 97.38 186 VAL A CA 1
ATOM 1383 C C . VAL A 1 186 ? -6.723 -27.016 -12.812 1 97.38 186 VAL A C 1
ATOM 1385 O O . VAL A 1 186 ? -7.297 -27.922 -13.414 1 97.38 186 VAL A O 1
ATOM 1388 N N . LEU A 1 187 ? -7.344 -26.031 -12.195 1 97.56 187 LEU A N 1
ATOM 1389 C CA . LEU A 1 187 ? -8.805 -26.031 -12.125 1 97.56 187 LEU A CA 1
ATOM 1390 C C . LEU A 1 187 ? -9.406 -25.172 -13.234 1 97.56 187 LEU A C 1
ATOM 1392 O O . LEU A 1 187 ? -10.516 -25.438 -13.688 1 97.56 187 LEU A O 1
ATOM 1396 N N . LYS A 1 188 ? -8.688 -24.172 -13.578 1 96.88 188 LYS A N 1
ATOM 1397 C CA . LYS A 1 188 ? -9.094 -23.219 -14.609 1 96.88 188 LYS A CA 1
ATOM 1398 C C . LYS A 1 188 ? -7.879 -22.578 -15.273 1 96.88 188 LYS A C 1
ATOM 1400 O O . LYS A 1 188 ? -6.895 -22.25 -14.609 1 96.88 188 LYS A O 1
ATOM 1405 N N . CYS A 1 189 ? -7.918 -22.438 -16.594 1 96.44 189 CYS A N 1
ATOM 1406 C CA . CYS A 1 189 ? -6.922 -21.656 -17.312 1 96.44 189 CYS A CA 1
ATOM 1407 C C . CYS A 1 189 ? -7.539 -20.953 -18.516 1 96.44 189 CYS A C 1
ATOM 1409 O O . CYS A 1 189 ? -8.109 -21.609 -19.391 1 96.44 189 CYS A O 1
ATOM 1411 N N . ARG A 1 190 ? -7.367 -19.672 -18.484 1 92.62 190 ARG A N 1
ATOM 1412 C CA . ARG A 1 190 ? -7.895 -18.891 -19.594 1 92.62 190 ARG A CA 1
ATOM 1413 C C . ARG A 1 190 ? -7.188 -19.25 -20.906 1 92.62 190 ARG A C 1
ATOM 1415 O O . ARG A 1 190 ? -5.957 -19.312 -20.953 1 92.62 190 ARG A O 1
ATOM 1422 N N . GLY A 1 191 ? -7.961 -19.562 -21.922 1 90.94 191 GLY A N 1
ATOM 1423 C CA . GLY A 1 191 ? -7.398 -19.844 -23.219 1 90.94 191 GLY A CA 1
ATOM 1424 C C . GLY A 1 191 ? -7.039 -21.312 -23.406 1 90.94 191 GLY A C 1
ATOM 1425 O O . GLY A 1 191 ? -6.371 -21.672 -24.375 1 90.94 191 GLY A O 1
ATOM 1426 N N . GLY A 1 192 ? -7.379 -22.141 -22.422 1 92.44 192 GLY A N 1
ATOM 1427 C CA . GLY A 1 192 ? -7.062 -23.562 -22.547 1 92.44 192 GLY A CA 1
ATOM 1428 C C . GLY A 1 192 ? -7.973 -24.438 -21.719 1 92.44 192 GLY A C 1
ATOM 1429 O O . GLY A 1 192 ? -8.867 -23.938 -21.016 1 92.44 192 GLY A O 1
ATOM 1430 N N . ILE A 1 193 ? -7.719 -25.75 -21.859 1 92.44 193 ILE A N 1
ATOM 1431 C CA . ILE A 1 193 ? -8.438 -26.75 -21.078 1 92.44 193 ILE A CA 1
ATOM 1432 C C . ILE A 1 193 ? -7.539 -27.312 -19.984 1 92.44 193 ILE A C 1
ATOM 1434 O O . ILE A 1 193 ? -6.434 -27.781 -20.25 1 92.44 193 ILE A O 1
ATOM 1438 N N . PRO A 1 194 ? -8.047 -27.219 -18.812 1 94.38 194 PRO A N 1
ATOM 1439 C CA . PRO A 1 194 ? -7.227 -27.75 -17.719 1 94.38 194 PRO A CA 1
ATOM 1440 C C . PRO A 1 194 ? -6.961 -29.25 -17.875 1 94.38 194 PRO A C 1
ATOM 1442 O O . PRO A 1 194 ? -7.867 -30 -18.234 1 94.38 194 PRO A O 1
ATOM 1445 N N . PRO A 1 195 ? -5.734 -29.641 -17.625 1 93.06 195 PRO A N 1
ATOM 1446 C CA . PRO A 1 195 ? -5.473 -31.078 -17.625 1 93.06 195 PRO A CA 1
ATOM 1447 C C . PRO A 1 195 ? -6.25 -31.828 -16.547 1 93.06 195 PRO A C 1
ATOM 1449 O O . PRO A 1 195 ? -6.512 -31.266 -15.477 1 93.06 195 PRO A O 1
ATOM 1452 N N . ALA A 1 196 ? -6.516 -33.031 -16.766 1 92.38 196 ALA A N 1
ATOM 1453 C CA . ALA A 1 196 ? -7.324 -33.844 -15.859 1 92.38 196 ALA A CA 1
ATOM 1454 C C . ALA A 1 196 ? -6.512 -34.281 -14.641 1 92.38 196 ALA A C 1
ATOM 1456 O O . ALA A 1 196 ? -7.055 -34.406 -13.539 1 92.38 196 ALA A O 1
ATOM 1457 N N . MET A 1 197 ? -5.227 -34.531 -14.828 1 92.62 197 MET A N 1
ATOM 1458 C CA . MET A 1 197 ? -4.387 -35.062 -13.758 1 92.62 197 MET A CA 1
ATOM 1459 C C . MET A 1 197 ? -3.549 -33.969 -13.117 1 92.62 197 MET A C 1
ATOM 1461 O O . MET A 1 197 ? -3.154 -33.031 -13.789 1 92.62 197 MET A O 1
ATOM 1465 N N . PRO A 1 198 ? -3.303 -34.188 -11.852 1 94.69 198 PRO A N 1
ATOM 1466 C CA . PRO A 1 198 ? -2.387 -33.25 -11.211 1 94.69 198 PRO A CA 1
ATOM 1467 C C . PRO A 1 198 ? -0.984 -33.281 -11.812 1 94.69 198 PRO A C 1
ATOM 1469 O O . PRO A 1 198 ? -0.589 -34.281 -12.406 1 94.69 198 PRO A O 1
ATOM 1472 N N . ILE A 1 199 ? -0.344 -32.156 -11.695 1 94.12 199 ILE A N 1
ATOM 1473 C CA . ILE A 1 199 ? 1.021 -32 -12.188 1 94.12 199 ILE A CA 1
ATOM 1474 C C . ILE A 1 199 ? 1.987 -31.938 -11 1 94.12 199 ILE A C 1
ATOM 1476 O O . ILE A 1 199 ? 1.773 -31.172 -10.062 1 94.12 199 ILE A O 1
ATOM 1480 N N . THR A 1 200 ? 3.047 -32.75 -11.023 1 92.25 200 THR A N 1
ATOM 1481 C CA . THR A 1 200 ? 4.094 -32.688 -10.008 1 92.25 200 THR A CA 1
ATOM 1482 C C . THR A 1 200 ? 5.094 -31.578 -10.344 1 92.25 200 THR A C 1
ATOM 1484 O O . THR A 1 200 ? 5.668 -31.578 -11.438 1 92.25 200 THR A O 1
ATOM 1487 N N . PHE A 1 201 ? 5.27 -30.547 -9.484 1 85.06 201 PHE A N 1
ATOM 1488 C CA . PHE A 1 201 ? 6.203 -29.469 -9.781 1 85.06 201 PHE A CA 1
ATOM 1489 C C . PHE A 1 201 ? 7.418 -29.547 -8.867 1 85.06 201 PHE A C 1
ATOM 1491 O O . PHE A 1 201 ? 8.453 -28.938 -9.156 1 85.06 201 PHE A O 1
ATOM 1498 N N . ALA A 1 202 ? 7.359 -29.922 -7.688 1 73.94 202 ALA A N 1
ATOM 1499 C CA . ALA A 1 202 ? 8.516 -30.062 -6.801 1 73.94 202 ALA A CA 1
ATOM 1500 C C . ALA A 1 202 ? 8.758 -31.516 -6.441 1 73.94 202 ALA A C 1
ATOM 1502 O O . ALA A 1 202 ? 7.809 -32.281 -6.207 1 73.94 202 ALA A O 1
ATOM 1503 N N . SER A 1 203 ? 9.766 -32.125 -7.145 1 57.72 203 SER A N 1
ATOM 1504 C CA . SER A 1 203 ? 10.133 -33.469 -6.715 1 57.72 203 SER A CA 1
ATOM 1505 C C . SER A 1 203 ? 11 -33.438 -5.461 1 57.72 203 SER A C 1
ATOM 1507 O O . SER A 1 203 ? 11.914 -32.625 -5.355 1 57.72 203 SER A O 1
ATOM 1509 N N . TYR A 1 204 ? 10.289 -33.406 -4.316 1 44.25 204 TYR A N 1
ATOM 1510 C CA . TYR A 1 204 ? 11.211 -33.688 -3.225 1 44.25 204 TYR A CA 1
ATOM 1511 C C . TYR A 1 204 ? 12.219 -34.75 -3.619 1 44.25 204 TYR A C 1
ATOM 1513 O O . TYR A 1 204 ? 11.844 -35.812 -4.125 1 44.25 204 TYR A O 1
ATOM 1521 N N . ALA A 1 205 ? 13.234 -34.188 -4.34 1 37.66 205 ALA A N 1
ATOM 1522 C CA . ALA A 1 205 ? 14.312 -35.188 -4.289 1 37.66 205 ALA A CA 1
ATOM 1523 C C . ALA A 1 205 ? 14.688 -35.5 -2.848 1 37.66 205 ALA A C 1
ATOM 1525 O O . ALA A 1 205 ? 14.641 -34.656 -1.973 1 37.66 205 ALA A O 1
ATOM 1526 N N . MET B 1 1 ? -37.125 -5.18 -56.469 1 26.25 1 MET B N 1
ATOM 1527 C CA . MET B 1 1 ? -35.75 -4.645 -56.406 1 26.25 1 MET B CA 1
ATOM 1528 C C . MET B 1 1 ? -35.438 -4.098 -55.031 1 26.25 1 MET B C 1
ATOM 1530 O O . MET B 1 1 ? -35.031 -2.945 -54.875 1 26.25 1 MET B O 1
ATOM 1534 N N . GLY B 1 2 ? -36.062 -4.484 -53.969 1 29.95 2 GLY B N 1
ATOM 1535 C CA . GLY B 1 2 ? -36.25 -3.852 -52.656 1 29.95 2 GLY B CA 1
ATOM 1536 C C . GLY B 1 2 ? -34.969 -3.738 -51.875 1 29.95 2 GLY B C 1
ATOM 1537 O O . GLY B 1 2 ? -34.25 -4.723 -51.688 1 29.95 2 GLY B O 1
ATOM 1538 N N . ALA B 1 3 ? -34.406 -2.486 -51.906 1 30.34 3 ALA B N 1
ATOM 1539 C CA . ALA B 1 3 ? -33.125 -2.016 -51.406 1 30.34 3 ALA B CA 1
ATOM 1540 C C . ALA B 1 3 ? -32.969 -2.279 -49.938 1 30.34 3 ALA B C 1
ATOM 1542 O O . ALA B 1 3 ? -33.812 -1.845 -49.125 1 30.34 3 ALA B O 1
ATOM 1543 N N . VAL B 1 4 ? -32.562 -3.52 -49.5 1 35.22 4 VAL B N 1
ATOM 1544 C CA . VAL B 1 4 ? -32.219 -3.971 -48.156 1 35.22 4 VAL B CA 1
ATOM 1545 C C . VAL B 1 4 ? -31.281 -2.961 -47.5 1 35.22 4 VAL B C 1
ATOM 1547 O O . VAL B 1 4 ? -30.156 -2.746 -47.969 1 35.22 4 VAL B O 1
ATOM 1550 N N . VAL B 1 5 ? -31.828 -1.764 -47.125 1 34.97 5 VAL B N 1
ATOM 1551 C CA . VAL B 1 5 ? -31.109 -0.696 -46.438 1 34.97 5 VAL B CA 1
ATOM 1552 C C . VAL B 1 5 ? -30.312 -1.273 -45.25 1 34.97 5 VAL B C 1
ATOM 1554 O O . VAL B 1 5 ? -30.859 -2.021 -44.438 1 34.97 5 VAL B O 1
ATOM 1557 N N . SER B 1 6 ? -29.016 -1.482 -45.406 1 33.94 6 SER B N 1
ATOM 1558 C CA . SER B 1 6 ? -27.938 -2.006 -44.594 1 33.94 6 SER B CA 1
ATOM 1559 C C . SER B 1 6 ? -27.859 -1.268 -43.25 1 33.94 6 SER B C 1
ATOM 1561 O O . SER B 1 6 ? -27.766 -0.04 -43.219 1 33.94 6 SER B O 1
ATOM 1563 N N . LEU B 1 7 ? -28.641 -1.561 -42.188 1 28.38 7 LEU B N 1
ATOM 1564 C CA . LEU B 1 7 ? -28.719 -1.099 -40.812 1 28.38 7 LEU B CA 1
ATOM 1565 C C . LEU B 1 7 ? -27.344 -1.063 -40.156 1 28.38 7 LEU B C 1
ATOM 1567 O O . LEU B 1 7 ? -27.219 -1.11 -38.938 1 28.38 7 LEU B O 1
ATOM 1571 N N . GLU B 1 8 ? -26.219 -1.118 -40.906 1 30.27 8 GLU B N 1
ATOM 1572 C CA . GLU B 1 8 ? -24.844 -1.046 -40.438 1 30.27 8 GLU B CA 1
ATOM 1573 C C . GLU B 1 8 ? -24.625 0.173 -39.531 1 30.27 8 GLU B C 1
ATOM 1575 O O . GLU B 1 8 ? -23.531 0.395 -39.031 1 30.27 8 GLU B O 1
ATOM 1580 N N . GLY B 1 9 ? -25.344 1.223 -39.656 1 27.5 9 GLY B N 1
ATOM 1581 C CA . GLY B 1 9 ? -24.75 2.5 -39.312 1 27.5 9 GLY B CA 1
ATOM 1582 C C . GLY B 1 9 ? -24.328 2.584 -37.875 1 27.5 9 GLY B C 1
ATOM 1583 O O . GLY B 1 9 ? -23.156 2.867 -37.562 1 27.5 9 GLY B O 1
ATOM 1584 N N . LEU B 1 10 ? -25.156 3.193 -36.938 1 25.53 10 LEU B N 1
ATOM 1585 C CA . LEU B 1 10 ? -24.906 4.211 -35.906 1 25.53 10 LEU B CA 1
ATOM 1586 C C . LEU B 1 10 ? -24.516 3.57 -34.594 1 25.53 10 LEU B C 1
ATOM 1588 O O . LEU B 1 10 ? -24.594 4.211 -33.531 1 25.53 10 LEU B O 1
ATOM 1592 N N . ILE B 1 11 ? -24.375 2.297 -34.469 1 31.33 11 ILE B N 1
ATOM 1593 C CA . ILE B 1 11 ? -24.203 2.004 -33.031 1 31.33 11 ILE B CA 1
ATOM 1594 C C . ILE B 1 11 ? -23.031 2.818 -32.469 1 31.33 11 ILE B C 1
ATOM 1596 O O . ILE B 1 11 ? -21.891 2.648 -32.906 1 31.33 11 ILE B O 1
ATOM 1600 N N . ASP B 1 12 ? -23.266 4.027 -31.984 1 31.17 12 ASP B N 1
ATOM 1601 C CA . ASP B 1 12 ? -22.469 5.008 -31.25 1 31.17 12 ASP B CA 1
ATOM 1602 C C . ASP B 1 12 ? -21.766 4.363 -30.062 1 31.17 12 ASP B C 1
ATOM 1604 O O . ASP B 1 12 ? -22.391 3.674 -29.266 1 31.17 12 ASP B O 1
ATOM 1608 N N . GLN B 1 13 ? -20.547 3.896 -30.141 1 29.84 13 GLN B N 1
ATOM 1609 C CA . GLN B 1 13 ? -19.531 3.518 -29.172 1 29.84 13 GLN B CA 1
ATOM 1610 C C . GLN B 1 13 ? -19.547 4.449 -27.969 1 29.84 13 GLN B C 1
ATOM 1612 O O . GLN B 1 13 ? -18.859 5.48 -27.953 1 29.84 13 GLN B O 1
ATOM 1617 N N . ARG B 1 14 ? -20.625 4.809 -27.312 1 28.64 14 ARG B N 1
ATOM 1618 C CA . ARG B 1 14 ? -20.547 5.559 -26.062 1 28.64 14 ARG B CA 1
ATOM 1619 C C . ARG B 1 14 ? -19.641 4.859 -25.062 1 28.64 14 ARG B C 1
ATOM 1621 O O . ARG B 1 14 ? -19.953 3.777 -24.562 1 28.64 14 ARG B O 1
ATOM 1628 N N . ARG B 1 15 ? -18.359 4.832 -25.281 1 29.48 15 ARG B N 1
ATOM 1629 C CA . ARG B 1 15 ? -17.328 4.586 -24.281 1 29.48 15 ARG B CA 1
ATOM 1630 C C . ARG B 1 15 ? -17.75 5.129 -22.922 1 29.48 15 ARG B C 1
ATOM 1632 O O . ARG B 1 15 ? -17.891 6.344 -22.75 1 29.48 15 ARG B O 1
ATOM 1639 N N . ILE B 1 16 ? -18.531 4.523 -22.25 1 29.52 16 ILE B N 1
ATOM 1640 C CA . ILE B 1 16 ? -18.844 4.922 -20.875 1 29.52 16 ILE B CA 1
ATOM 1641 C C . ILE B 1 16 ? -17.562 5.234 -20.125 1 29.52 16 ILE B C 1
ATOM 1643 O O . ILE B 1 16 ? -16.75 4.34 -19.875 1 29.52 16 ILE B O 1
ATOM 1647 N N . TRP B 1 17 ? -16.828 6.25 -20.484 1 29.91 17 TRP B N 1
ATOM 1648 C CA . TRP B 1 17 ? -15.82 6.883 -19.641 1 29.91 17 TRP B CA 1
ATOM 1649 C C . TRP B 1 17 ? -16.234 6.832 -18.172 1 29.91 17 TRP B C 1
ATOM 1651 O O . TRP B 1 17 ? -17.266 7.387 -17.781 1 29.91 17 TRP B O 1
ATOM 1661 N N . ARG B 1 18 ? -16.219 5.82 -17.594 1 33.97 18 ARG B N 1
ATOM 1662 C CA . ARG B 1 18 ? -16.406 5.836 -16.141 1 33.97 18 ARG B CA 1
ATOM 1663 C C . ARG B 1 18 ? -15.719 7.039 -15.516 1 33.97 18 ARG B C 1
ATOM 1665 O O . ARG B 1 18 ? -14.555 7.316 -15.812 1 33.97 18 ARG B O 1
ATOM 1672 N N . GLY B 1 19 ? -16.406 8.07 -15.25 1 32.41 19 GLY B N 1
ATOM 1673 C CA . GLY B 1 19 ? -16.109 9.383 -14.695 1 32.41 19 GLY B CA 1
ATOM 1674 C C . GLY B 1 19 ? -15.039 9.359 -13.633 1 32.41 19 GLY B C 1
ATOM 1675 O O . GLY B 1 19 ? -15.195 8.711 -12.602 1 32.41 19 GLY B O 1
ATOM 1676 N N . ARG B 1 20 ? -13.828 9.062 -13.992 1 35.56 20 ARG B N 1
ATOM 1677 C CA . ARG B 1 20 ? -12.906 9.641 -13.016 1 35.56 20 ARG B CA 1
ATOM 1678 C C . ARG B 1 20 ? -13.492 10.898 -12.391 1 35.56 20 ARG B C 1
ATOM 1680 O O . ARG B 1 20 ? -13.906 11.82 -13.102 1 35.56 20 ARG B O 1
ATOM 1687 N N . GLN B 1 21 ? -14.219 10.789 -11.297 1 35.22 21 GLN B N 1
ATOM 1688 C CA . GLN B 1 21 ? -14.469 12.094 -10.711 1 35.22 21 GLN B CA 1
ATOM 1689 C C . GLN B 1 21 ? -13.359 13.086 -11.055 1 35.22 21 GLN B C 1
ATOM 1691 O O . GLN B 1 21 ? -12.18 12.75 -10.961 1 35.22 21 GLN B O 1
ATOM 1696 N N . GLU B 1 22 ? -13.398 13.82 -12.102 1 37.59 22 GLU B N 1
ATOM 1697 C CA . GLU B 1 22 ? -12.523 14.969 -12.328 1 37.59 22 GLU B CA 1
ATOM 1698 C C . GLU B 1 22 ? -11.977 15.508 -11.008 1 37.59 22 GLU B C 1
ATOM 1700 O O . GLU B 1 22 ? -12.711 15.625 -10.031 1 37.59 22 GLU B O 1
ATOM 1705 N N . PRO B 1 23 ? -10.664 15.258 -10.727 1 40 23 PRO B N 1
ATOM 1706 C CA . PRO B 1 23 ? -10.258 16 -9.531 1 40 23 PRO B CA 1
ATOM 1707 C C . PRO B 1 23 ? -10.945 17.359 -9.422 1 40 23 PRO B C 1
ATOM 1709 O O . PRO B 1 23 ? -11.016 18.109 -10.406 1 40 23 PRO B O 1
ATOM 1712 N N . GLY B 1 24 ? -12.062 17.5 -8.859 1 40.44 24 GLY B N 1
ATOM 1713 C CA . GLY B 1 24 ? -12.539 18.859 -8.641 1 40.44 24 GLY B CA 1
ATOM 1714 C C . GLY B 1 24 ? -11.414 19.875 -8.523 1 40.44 24 GLY B C 1
ATOM 1715 O O . GLY B 1 24 ? -10.266 19.5 -8.273 1 40.44 24 GLY B O 1
ATOM 1716 N N . PRO B 1 25 ? -11.391 21.094 -9.203 1 44 25 PRO B N 1
ATOM 1717 C CA . PRO B 1 25 ? -10.406 22.156 -8.977 1 44 25 PRO B CA 1
ATOM 1718 C C . PRO B 1 25 ? -9.812 22.109 -7.57 1 44 25 PRO B C 1
ATOM 1720 O O . PRO B 1 25 ? -10.516 21.828 -6.602 1 44 25 PRO B O 1
ATOM 1723 N N . SER B 1 26 ? -8.609 21.609 -7.539 1 54.47 26 SER B N 1
ATOM 1724 C CA . SER B 1 26 ? -7.961 21.516 -6.238 1 54.47 26 SER B CA 1
ATOM 1725 C C . SER B 1 26 ? -8.336 22.703 -5.348 1 54.47 26 SER B C 1
ATOM 1727 O O . SER B 1 26 ? -7.844 23.812 -5.547 1 54.47 26 SER B O 1
ATOM 1729 N N . GLY B 1 27 ? -9.547 22.766 -4.996 1 76.69 27 GLY B N 1
ATOM 1730 C CA . GLY B 1 27 ? -10.062 23.812 -4.129 1 76.69 27 GLY B CA 1
ATOM 1731 C C . GLY B 1 27 ? -9.312 23.922 -2.812 1 76.69 27 GLY B C 1
ATOM 1732 O O . GLY B 1 27 ? -8.352 23.188 -2.58 1 76.69 27 GLY B O 1
ATOM 1733 N N . VAL B 1 28 ? -9.602 24.922 -2.135 1 90.5 28 VAL B N 1
ATOM 1734 C CA . VAL B 1 28 ? -9.047 25.203 -0.812 1 90.5 28 VAL B CA 1
ATOM 1735 C C . VAL B 1 28 ? -9.164 23.953 0.065 1 90.5 28 VAL B C 1
ATOM 1737 O O . VAL B 1 28 ? -10.188 23.281 0.057 1 90.5 28 VAL B O 1
ATOM 1740 N N . GLN B 1 29 ? -8.086 23.531 0.68 1 97.38 29 GLN B N 1
ATOM 1741 C CA . GLN B 1 29 ? -8.023 22.438 1.646 1 97.38 29 GLN B CA 1
ATOM 1742 C C . GLN B 1 29 ? -7.848 22.969 3.064 1 97.38 29 GLN B C 1
ATOM 1744 O O . GLN B 1 29 ? -6.742 22.938 3.613 1 97.38 29 GLN B O 1
ATOM 1749 N N . PRO B 1 30 ? -8.93 23.406 3.674 1 97.56 30 PRO B N 1
ATOM 1750 C CA . PRO B 1 30 ? -8.797 24 5.008 1 97.56 30 PRO B CA 1
ATOM 1751 C C . PRO B 1 30 ? -8.188 23.031 6.02 1 97.56 30 PRO B C 1
ATOM 1753 O O . PRO B 1 30 ? -8.453 21.828 5.969 1 97.56 30 PRO B O 1
ATOM 1756 N N . THR B 1 31 ? -7.418 23.547 6.973 1 97.38 31 THR B N 1
ATOM 1757 C CA . THR B 1 31 ? -6.844 22.719 8.031 1 97.38 31 THR B CA 1
ATOM 1758 C C . THR B 1 31 ? -7.898 22.375 9.078 1 97.38 31 THR B C 1
ATOM 1760 O O . THR B 1 31 ? -7.766 21.375 9.797 1 97.38 31 THR B O 1
ATOM 1763 N N . GLY B 1 32 ? -8.938 23.219 9.164 1 96.81 32 GLY B N 1
ATOM 1764 C CA . GLY B 1 32 ? -9.922 23.125 10.227 1 96.81 32 GLY B CA 1
ATOM 1765 C C . GLY B 1 32 ? -9.617 24.016 11.414 1 96.81 32 GLY B C 1
ATOM 1766 O O . GLY B 1 32 ? -10.398 24.078 12.359 1 96.81 32 GLY B O 1
ATOM 1767 N N . HIS B 1 33 ? -8.5 24.688 11.383 1 96.06 33 HIS B N 1
ATOM 1768 C CA . HIS B 1 33 ? -8.07 25.656 12.398 1 96.06 33 HIS B CA 1
ATOM 1769 C C . HIS B 1 33 ? -7.98 27.062 11.812 1 96.06 33 HIS B C 1
ATOM 1771 O O . HIS B 1 33 ? -7.035 27.375 11.086 1 96.06 33 HIS B O 1
ATOM 1777 N N . ALA B 1 34 ? -8.938 27.875 12.242 1 95.56 34 ALA B N 1
ATOM 1778 C CA . ALA B 1 34 ? -9.109 29.188 11.617 1 95.56 34 ALA B CA 1
ATOM 1779 C C . ALA B 1 34 ? -7.828 30.016 11.695 1 95.56 34 ALA B C 1
ATOM 1781 O O . ALA B 1 34 ? -7.426 30.641 10.711 1 95.56 34 ALA B O 1
ATOM 1782 N N . ALA B 1 35 ? -7.188 30 12.844 1 95 35 ALA B N 1
ATOM 1783 C CA . ALA B 1 35 ? -5.984 30.797 13.031 1 95 35 ALA B CA 1
ATOM 1784 C C . ALA B 1 35 ? -4.855 30.312 12.125 1 95 35 ALA B C 1
ATOM 1786 O O . ALA B 1 35 ? -4.094 31.125 11.586 1 95 35 ALA B O 1
ATOM 1787 N N . LEU B 1 36 ? -4.734 29.047 11.93 1 95.88 36 LEU B N 1
ATOM 1788 C CA . LEU B 1 36 ? -3.715 28.484 11.055 1 95.88 36 LEU B CA 1
ATOM 1789 C C . LEU B 1 36 ? -4.035 28.766 9.594 1 95.88 36 LEU B C 1
ATOM 1791 O O . LEU B 1 36 ? -3.16 29.188 8.828 1 95.88 36 LEU B O 1
ATOM 1795 N N . ASP B 1 37 ? -5.273 28.594 9.195 1 96.44 37 ASP B N 1
ATOM 1796 C CA . ASP B 1 37 ? -5.699 28.859 7.82 1 96.44 37 ASP B CA 1
ATOM 1797 C C . ASP B 1 37 ? -5.41 30.312 7.426 1 96.44 37 ASP B C 1
ATOM 1799 O O . ASP B 1 37 ? -4.992 30.578 6.297 1 96.44 37 ASP B O 1
ATOM 1803 N N . ALA B 1 38 ? -5.562 31.188 8.359 1 95.12 38 ALA B N 1
ATOM 1804 C CA . ALA B 1 38 ? -5.438 32.625 8.094 1 95.12 38 ALA B CA 1
ATOM 1805 C C . ALA B 1 38 ? -4.008 32.969 7.711 1 95.12 38 ALA B C 1
ATOM 1807 O O . ALA B 1 38 ? -3.779 33.938 6.984 1 95.12 38 ALA B O 1
ATOM 1808 N N . VAL B 1 39 ? -3.023 32.188 8.109 1 95.56 39 VAL B N 1
ATOM 1809 C CA . VAL B 1 39 ? -1.635 32.594 7.914 1 95.56 39 VAL B CA 1
ATOM 1810 C C . VAL B 1 39 ? -1.024 31.797 6.762 1 95.56 39 VAL B C 1
ATOM 1812 O O . VAL B 1 39 ? 0.087 32.094 6.316 1 95.56 39 VAL B O 1
ATOM 1815 N N . LEU B 1 40 ? -1.72 30.828 6.262 1 96.06 40 LEU B N 1
ATOM 1816 C CA . LEU B 1 40 ? -1.207 30.016 5.16 1 96.06 40 LEU B CA 1
ATOM 1817 C C . LEU B 1 40 ? -1.602 30.609 3.814 1 96.06 40 LEU B C 1
ATOM 1819 O O . LEU B 1 40 ? -2.75 31.016 3.625 1 96.06 40 LEU B O 1
ATOM 1823 N N . PRO B 1 41 ? -0.675 30.672 2.918 1 94.31 41 PRO B N 1
ATOM 1824 C CA . PRO B 1 41 ? -0.917 31.359 1.646 1 94.31 41 PRO B CA 1
ATOM 1825 C C . PRO B 1 41 ? -2.143 30.812 0.909 1 94.31 41 PRO B C 1
ATOM 1827 O O . PRO B 1 41 ? -2.865 31.578 0.267 1 94.31 41 PRO B O 1
ATOM 1830 N N . SER B 1 42 ? -2.469 29.516 0.937 1 91.69 42 SER B N 1
ATOM 1831 C CA . SER B 1 42 ? -3.576 28.922 0.197 1 91.69 42 SER B CA 1
ATOM 1832 C C . SER B 1 42 ? -4.848 28.891 1.04 1 91.69 42 SER B C 1
ATOM 1834 O O . SER B 1 42 ? -5.863 28.328 0.616 1 91.69 42 SER B O 1
ATOM 1836 N N . GLY B 1 43 ? -4.734 29.438 2.309 1 95 43 GLY B N 1
ATOM 1837 C CA . GLY B 1 43 ? -5.875 29.391 3.207 1 95 43 GLY B CA 1
ATOM 1838 C C . GLY B 1 43 ? -6.094 28.016 3.818 1 95 43 GLY B C 1
ATOM 1839 O O . GLY B 1 43 ? -7.164 27.734 4.355 1 95 43 GLY B O 1
ATOM 1840 N N . GLY B 1 44 ? -5.16 27.156 3.73 1 97.12 44 GLY B N 1
ATOM 1841 C CA . GLY B 1 44 ? -5.184 25.781 4.227 1 97.12 44 GLY B CA 1
ATOM 1842 C C . GLY B 1 44 ? -3.959 24.984 3.828 1 97.12 44 GLY B C 1
ATOM 1843 O O . GLY B 1 44 ? -2.879 25.547 3.641 1 97.12 44 GLY B O 1
ATOM 1844 N N . TRP B 1 45 ? -4.191 23.719 3.814 1 98.25 45 TRP B N 1
ATOM 1845 C CA . TRP B 1 45 ? -3.104 22.859 3.346 1 98.25 45 TRP B CA 1
ATOM 1846 C C . TRP B 1 45 ? -2.789 23.141 1.879 1 98.25 45 TRP B C 1
ATOM 1848 O O . TRP B 1 45 ? -3.697 23.344 1.069 1 98.25 45 TRP B O 1
ATOM 1858 N N . PRO B 1 46 ? -1.453 23.188 1.52 1 97.56 46 PRO B N 1
ATOM 1859 C CA . PRO B 1 46 ? -1.188 23.188 0.079 1 97.56 46 PRO B CA 1
ATOM 1860 C C . PRO B 1 46 ? -1.784 21.984 -0.633 1 97.56 46 PRO B C 1
ATOM 1862 O O . PRO B 1 46 ? -1.496 20.844 -0.261 1 97.56 46 PRO B O 1
ATOM 1865 N N . PRO B 1 47 ? -2.607 22.219 -1.634 1 95.81 47 PRO B N 1
ATOM 1866 C CA . PRO B 1 47 ? -3.244 21.078 -2.287 1 95.81 47 PRO B CA 1
ATOM 1867 C C . PRO B 1 47 ? -2.252 20.219 -3.07 1 95.81 47 PRO B C 1
ATOM 1869 O O . PRO B 1 47 ? -1.25 20.734 -3.574 1 95.81 47 PRO B O 1
ATOM 1872 N N . ALA B 1 48 ? -2.465 18.953 -3.146 1 96.81 48 ALA B N 1
ATOM 1873 C CA . ALA B 1 48 ? -1.67 18.031 -3.941 1 96.81 48 ALA B CA 1
ATOM 1874 C C . ALA B 1 48 ? -0.183 18.172 -3.629 1 96.81 48 ALA B C 1
ATOM 1876 O O . ALA B 1 48 ? 0.639 18.312 -4.535 1 96.81 48 ALA B O 1
ATOM 1877 N N . ALA B 1 49 ? 0.125 18.141 -2.328 1 98.06 49 ALA B N 1
ATOM 1878 C CA . ALA B 1 49 ? 1.503 18.391 -1.909 1 98.06 49 ALA B CA 1
ATOM 1879 C C . ALA B 1 49 ? 1.814 17.656 -0.606 1 98.06 49 ALA B C 1
ATOM 1881 O O . ALA B 1 49 ? 0.904 17.203 0.091 1 98.06 49 ALA B O 1
ATOM 1882 N N . LEU B 1 50 ? 3.08 17.578 -0.382 1 98.69 50 LEU B N 1
ATOM 1883 C CA . LEU B 1 50 ? 3.562 17.047 0.889 1 98.69 50 LEU B CA 1
ATOM 1884 C C . LEU B 1 50 ? 3.666 18.156 1.935 1 98.69 50 LEU B C 1
ATOM 1886 O O . LEU B 1 50 ? 4.184 19.234 1.651 1 98.69 50 LEU B O 1
ATOM 1890 N N . SER B 1 51 ? 3.139 17.969 3.1 1 98.75 51 SER B N 1
ATOM 1891 C CA . SER B 1 51 ? 3.344 18.766 4.297 1 98.75 51 SER B CA 1
ATOM 1892 C C . SER B 1 51 ? 4.047 17.969 5.391 1 98.75 51 SER B C 1
ATOM 1894 O O . SER B 1 51 ? 3.68 16.828 5.656 1 98.75 51 SER B O 1
ATOM 1896 N N . GLU B 1 52 ? 5.039 18.578 5.973 1 98.62 52 GLU B N 1
ATOM 1897 C CA . GLU B 1 52 ? 5.719 17.938 7.098 1 98.62 52 GLU B CA 1
ATOM 1898 C C . GLU B 1 52 ? 5.223 18.5 8.43 1 98.62 52 GLU B C 1
ATOM 1900 O O . GLU B 1 52 ? 5.055 19.719 8.57 1 98.62 52 GLU B O 1
ATOM 1905 N N . ILE B 1 53 ? 4.938 17.609 9.305 1 97.69 53 ILE B N 1
ATOM 1906 C CA . ILE B 1 53 ? 4.645 17.953 10.695 1 97.69 53 ILE B CA 1
ATOM 1907 C C . ILE B 1 53 ? 5.746 17.422 11.602 1 97.69 53 ILE B C 1
ATOM 1909 O O . ILE B 1 53 ? 5.898 16.203 11.758 1 97.69 53 ILE B O 1
ATOM 1913 N N . LEU B 1 54 ? 6.477 18.312 12.164 1 97.25 54 LEU B N 1
ATOM 1914 C CA . LEU B 1 54 ? 7.625 17.953 12.992 1 97.25 54 LEU B CA 1
ATOM 1915 C C . LEU B 1 54 ? 7.23 17.906 14.461 1 97.25 54 LEU B C 1
ATOM 1917 O O . LEU B 1 54 ? 6.621 18.844 14.984 1 97.25 54 LEU B O 1
ATOM 1921 N N . LEU B 1 55 ? 7.578 16.766 15.102 1 95.19 55 LEU B N 1
ATOM 1922 C CA . LEU B 1 55 ? 7.074 16.438 16.422 1 95.19 55 LEU B CA 1
ATOM 1923 C C . LEU B 1 55 ? 8.219 16.297 17.422 1 95.19 55 LEU B C 1
ATOM 1925 O O . LEU B 1 55 ? 9.305 15.836 17.062 1 95.19 55 LEU B O 1
ATOM 1929 N N . ALA B 1 56 ? 7.879 16.656 18.656 1 93.12 56 ALA B N 1
ATOM 1930 C CA . ALA B 1 56 ? 8.828 16.359 19.734 1 93.12 56 ALA B CA 1
ATOM 1931 C C . ALA B 1 56 ? 8.938 14.844 19.953 1 93.12 56 ALA B C 1
ATOM 1933 O O . ALA B 1 56 ? 10.031 14.328 20.219 1 93.12 56 ALA B O 1
ATOM 1934 N N . ALA B 1 57 ? 7.816 14.172 19.891 1 92.44 57 ALA B N 1
ATOM 1935 C CA . ALA B 1 57 ? 7.703 12.719 19.969 1 92.44 57 ALA B CA 1
ATOM 1936 C C . ALA B 1 57 ? 6.434 12.227 19.281 1 92.44 57 ALA B C 1
ATOM 1938 O O . ALA B 1 57 ? 5.484 12.992 19.094 1 92.44 57 ALA B O 1
ATOM 1939 N N . ASN B 1 58 ? 6.488 11 18.891 1 90.69 58 ASN B N 1
ATOM 1940 C CA . ASN B 1 58 ? 5.246 10.438 18.375 1 90.69 58 ASN B CA 1
ATOM 1941 C C . ASN B 1 58 ? 4.113 10.539 19.391 1 90.69 58 ASN B C 1
ATOM 1943 O O . ASN B 1 58 ? 4.324 10.312 20.578 1 90.69 58 ASN B O 1
ATOM 1947 N N . GLY B 1 59 ? 2.9 10.82 18.906 1 87.25 59 GLY B N 1
ATOM 1948 C CA . GLY B 1 59 ? 1.749 10.906 19.781 1 87.25 59 GLY B CA 1
ATOM 1949 C C . GLY B 1 59 ? 1.674 12.219 20.547 1 87.25 59 GLY B C 1
ATOM 1950 O O . GLY B 1 59 ? 0.989 12.312 21.562 1 87.25 59 GLY B O 1
ATOM 1951 N N . SER B 1 60 ? 2.414 13.266 20.062 1 86.62 60 SER B N 1
ATOM 1952 C CA . SER B 1 60 ? 2.49 14.547 20.75 1 86.62 60 SER B CA 1
ATOM 1953 C C . SER B 1 60 ? 1.476 15.539 20.203 1 86.62 60 SER B C 1
ATOM 1955 O O . SER 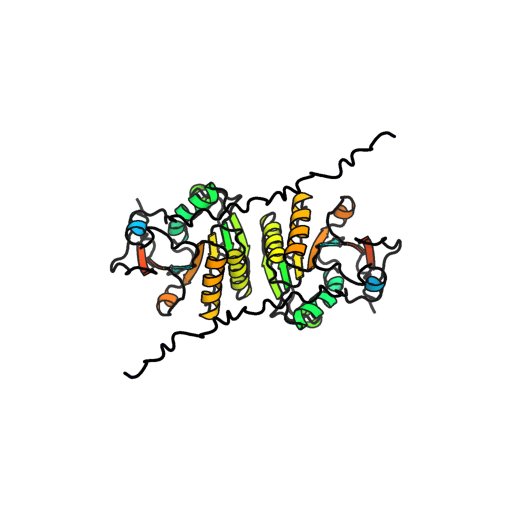B 1 60 ? 1.76 16.734 20.094 1 86.62 60 SER B O 1
ATOM 1957 N N . GLY B 1 61 ? 0.319 15.062 19.734 1 87.69 61 GLY B N 1
ATOM 1958 C CA . GLY B 1 61 ? -0.752 15.977 19.375 1 87.69 61 GLY B CA 1
ATOM 1959 C C . GLY B 1 61 ? -0.938 16.109 17.875 1 87.69 61 GLY B C 1
ATOM 1960 O O . GLY B 1 61 ? -1.797 16.859 17.406 1 87.69 61 GLY B O 1
ATOM 1961 N N . GLU B 1 62 ? -0.164 15.344 17.109 1 91.81 62 GLU B N 1
ATOM 1962 C CA . GLU B 1 62 ? -0.229 15.484 15.656 1 91.81 62 GLU B CA 1
ATOM 1963 C C . GLU B 1 62 ? -1.62 15.141 15.133 1 91.81 62 GLU B C 1
ATOM 1965 O O . GLU B 1 62 ? -2.092 15.75 14.172 1 91.81 62 GLU B O 1
ATOM 1970 N N . LEU B 1 63 ? -2.303 14.234 15.773 1 93 63 LEU B N 1
ATOM 1971 C CA . LEU B 1 63 ? -3.629 13.867 15.289 1 93 63 LEU B CA 1
ATOM 1972 C C . LEU B 1 63 ? -4.652 14.945 15.641 1 93 63 LEU B C 1
ATOM 1974 O O . LEU B 1 63 ? -5.598 15.18 14.883 1 93 63 LEU B O 1
ATOM 1978 N N . GLN B 1 64 ? -4.461 15.594 16.766 1 92.44 64 GLN B N 1
ATOM 1979 C CA . GLN B 1 64 ? -5.348 16.719 17.078 1 92.44 64 GLN B CA 1
ATOM 1980 C C . GLN B 1 64 ? -5.305 17.781 16 1 92.44 64 GLN B C 1
ATOM 1982 O O . GLN B 1 64 ? -6.332 18.375 15.672 1 92.44 64 GLN B O 1
ATOM 1987 N N . LEU B 1 65 ? -4.125 18 15.484 1 95.06 65 LEU B N 1
ATOM 1988 C CA . LEU B 1 65 ? -3.945 18.969 14.406 1 95.06 65 LEU B CA 1
ATOM 1989 C C . LEU B 1 65 ? -4.652 18.5 13.133 1 95.06 65 LEU B C 1
ATOM 1991 O O . LEU B 1 65 ? -5.27 19.297 12.43 1 95.06 65 LEU B O 1
ATOM 1995 N N . LEU B 1 66 ? -4.648 17.188 12.891 1 97 66 LEU B N 1
ATOM 1996 C CA . LEU B 1 66 ? -5.051 16.672 11.586 1 97 66 LEU B CA 1
ATOM 1997 C C . LEU B 1 66 ? -6.496 16.188 11.617 1 97 66 LEU B C 1
ATOM 1999 O O . LEU B 1 66 ? -7.117 16.016 10.562 1 97 66 LEU B O 1
ATOM 2003 N N . TRP B 1 67 ? -7.098 16.031 12.758 1 96.06 67 TRP B N 1
ATOM 2004 C CA . TRP B 1 67 ? -8.406 15.391 12.906 1 96.06 67 TRP B CA 1
ATOM 2005 C C . TRP B 1 67 ? -9.469 16.156 12.117 1 96.06 67 TRP B C 1
ATOM 2007 O O . TRP B 1 67 ? -10.258 15.547 11.383 1 96.06 67 TRP B O 1
ATOM 2017 N N . PRO B 1 68 ? -9.477 17.516 12.164 1 97.25 68 PRO B N 1
ATOM 2018 C CA . PRO B 1 68 ? -10.531 18.203 11.406 1 97.25 68 PRO B CA 1
ATOM 2019 C C . PRO B 1 68 ? -10.445 17.922 9.906 1 97.25 68 PRO B C 1
ATOM 2021 O O . PRO B 1 68 ? -11.477 17.75 9.25 1 97.25 68 PRO B O 1
ATOM 2024 N N . THR B 1 69 ? -9.234 17.859 9.391 1 98.12 69 THR B N 1
ATOM 2025 C CA . THR B 1 69 ? -9.023 17.562 7.984 1 98.12 69 THR B CA 1
ATOM 2026 C C . THR B 1 69 ? -9.469 16.141 7.664 1 98.12 69 THR B C 1
ATOM 2028 O O . THR B 1 69 ? -10.203 15.914 6.699 1 98.12 69 THR B O 1
ATOM 2031 N N . LEU B 1 70 ? -9.078 15.18 8.5 1 98.44 70 LEU B N 1
ATOM 2032 C CA . LEU B 1 70 ? -9.375 13.773 8.258 1 98.44 70 LEU B CA 1
ATOM 2033 C C . LEU B 1 70 ? -10.875 13.5 8.375 1 98.44 70 LEU B C 1
ATOM 2035 O O . LEU B 1 70 ? -11.43 12.711 7.617 1 98.44 70 LEU B O 1
ATOM 2039 N N . ALA B 1 71 ? -11.438 14.195 9.32 1 98.56 71 ALA B N 1
ATOM 2040 C CA . ALA B 1 71 ? -12.891 14.086 9.469 1 98.56 71 ALA B CA 1
ATOM 2041 C C . ALA B 1 71 ? -13.609 14.594 8.227 1 98.56 71 ALA B C 1
ATOM 2043 O O . ALA B 1 71 ? -14.469 13.906 7.676 1 98.56 71 ALA B O 1
ATOM 2044 N N . ARG B 1 72 ? -13.227 15.734 7.777 1 98.44 72 ARG B N 1
ATOM 2045 C CA . ARG B 1 72 ? -13.852 16.328 6.602 1 98.44 72 ARG B CA 1
ATOM 2046 C C . ARG B 1 72 ? -13.711 15.422 5.387 1 98.44 72 ARG B C 1
ATOM 2048 O O . ARG B 1 72 ? -14.695 15.148 4.691 1 98.44 72 ARG B O 1
ATOM 2055 N N . LEU B 1 73 ? -12.562 14.906 5.148 1 98.38 73 LEU B N 1
ATOM 2056 C CA . LEU B 1 73 ? -12.289 14.094 3.971 1 98.38 73 LEU B CA 1
ATOM 2057 C C . LEU B 1 73 ? -13.055 12.773 4.039 1 98.38 73 LEU B C 1
ATOM 2059 O O . LEU B 1 73 ? -13.68 12.359 3.061 1 98.38 73 LEU B O 1
ATOM 2063 N N . SER B 1 74 ? -12.984 12.117 5.184 1 98.5 74 SER B N 1
ATOM 2064 C CA . SER B 1 74 ? -13.656 10.828 5.305 1 98.5 74 SER B CA 1
ATOM 2065 C C . SER B 1 74 ? -15.172 10.984 5.227 1 98.5 74 SER B C 1
ATOM 2067 O O . SER B 1 74 ? -15.859 10.109 4.695 1 98.5 74 SER B O 1
ATOM 2069 N N . GLN B 1 75 ? -15.688 12.094 5.734 1 98.44 75 GLN B N 1
ATOM 2070 C CA . GLN B 1 75 ? -17.125 12.359 5.676 1 98.44 75 GLN B CA 1
ATOM 2071 C C . GLN B 1 75 ? -17.562 12.656 4.246 1 98.44 75 GLN B C 1
ATOM 2073 O O . GLN B 1 75 ? -18.734 12.445 3.898 1 98.44 75 GLN B O 1
ATOM 2078 N N . ALA B 1 76 ? -16.688 13.102 3.465 1 98.19 76 ALA B N 1
ATOM 2079 C CA . ALA B 1 76 ? -16.953 13.305 2.043 1 98.19 76 ALA B CA 1
ATOM 2080 C C . ALA B 1 76 ? -16.812 12 1.267 1 98.19 76 ALA B C 1
ATOM 2082 O O . ALA B 1 76 ? -16.953 11.984 0.04 1 98.19 76 ALA B O 1
ATOM 2083 N N . GLY B 1 77 ? -16.5 10.875 1.91 1 97.88 77 GLY B N 1
ATOM 2084 C CA . GLY B 1 77 ? -16.422 9.562 1.299 1 97.88 77 GLY B CA 1
ATOM 2085 C C . GLY B 1 77 ? -15.062 9.258 0.708 1 97.88 77 GLY B C 1
ATOM 2086 O O . GLY B 1 77 ? -14.914 8.32 -0.082 1 97.88 77 GLY B O 1
ATOM 2087 N N . GLU B 1 78 ? -14.078 10.078 1.104 1 98 78 GLU B N 1
ATOM 2088 C CA . GLU B 1 78 ? -12.75 9.906 0.532 1 98 78 GLU B CA 1
ATOM 2089 C C . GLU B 1 78 ? -11.859 9.055 1.437 1 98 78 GLU B C 1
ATOM 2091 O O . GLU B 1 78 ? -11.984 9.109 2.662 1 98 78 GLU B O 1
ATOM 2096 N N . ARG B 1 79 ? -10.93 8.352 0.839 1 98.12 79 ARG B N 1
ATOM 2097 C CA . ARG B 1 79 ? -10.086 7.414 1.565 1 98.12 79 ARG B CA 1
ATOM 2098 C C . ARG B 1 79 ? -8.898 8.125 2.205 1 98.12 79 ARG B C 1
ATOM 2100 O O . ARG B 1 79 ? -8.273 8.984 1.58 1 98.12 79 ARG B O 1
ATOM 2107 N N . ILE B 1 80 ? -8.664 7.73 3.43 1 98.62 80 ILE B N 1
ATOM 2108 C CA . ILE B 1 80 ? -7.488 8.148 4.184 1 98.62 80 ILE B CA 1
ATOM 2109 C C . ILE B 1 80 ? -6.621 6.934 4.508 1 98.62 80 ILE B C 1
ATOM 2111 O O . ILE B 1 80 ? -7.133 5.895 4.934 1 98.62 80 ILE B O 1
ATOM 2115 N N . VAL B 1 81 ? -5.316 7.098 4.289 1 98.81 81 VAL B N 1
ATOM 2116 C CA . VAL B 1 81 ? -4.445 5.953 4.535 1 98.81 81 VAL B CA 1
ATOM 2117 C C . VAL B 1 81 ? -3.365 6.34 5.547 1 98.81 81 VAL B C 1
ATOM 2119 O O . VAL B 1 81 ? -2.723 7.383 5.41 1 98.81 81 VAL B O 1
ATOM 2122 N N . LEU B 1 82 ? -3.244 5.535 6.574 1 98.75 82 LEU B N 1
ATOM 2123 C CA . LEU B 1 82 ? -2.123 5.617 7.504 1 98.75 82 LEU B CA 1
ATOM 2124 C C . LEU B 1 82 ? -1.056 4.586 7.16 1 98.75 82 LEU B C 1
ATOM 2126 O O . LEU B 1 82 ? -1.333 3.383 7.137 1 98.75 82 LEU B O 1
ATOM 2130 N N . ILE B 1 83 ? 0.129 5.082 6.887 1 98.62 83 ILE B N 1
ATOM 2131 C CA . ILE B 1 83 ? 1.24 4.188 6.582 1 98.62 83 ILE B CA 1
ATOM 2132 C C . ILE B 1 83 ? 2.182 4.105 7.781 1 98.62 83 ILE B C 1
ATOM 2134 O O . ILE B 1 83 ? 2.807 5.102 8.156 1 98.62 83 ILE B O 1
ATOM 2138 N N . ALA B 1 84 ? 2.281 2.965 8.414 1 97.81 84 ALA B N 1
ATOM 2139 C CA . ALA B 1 84 ? 3.209 2.611 9.484 1 97.81 84 ALA B CA 1
ATOM 2140 C C . ALA B 1 84 ? 3.072 3.572 10.664 1 97.81 84 ALA B C 1
ATOM 2142 O O . ALA B 1 84 ? 4.066 4.125 11.141 1 97.81 84 ALA B O 1
ATOM 2143 N N . PRO B 1 85 ? 1.812 3.764 11.133 1 97.56 85 PRO B N 1
ATOM 2144 C CA . PRO B 1 85 ? 1.688 4.574 12.344 1 97.56 85 PRO B CA 1
ATOM 2145 C C . PRO B 1 85 ? 2.432 3.971 13.531 1 97.56 85 PRO B C 1
ATOM 2147 O O . PRO B 1 85 ? 2.486 2.746 13.68 1 97.56 85 PRO B O 1
ATOM 2150 N N . PRO B 1 86 ? 3.023 4.828 14.352 1 96.31 86 PRO B N 1
ATOM 2151 C CA . PRO B 1 86 ? 3.818 4.312 15.469 1 96.31 86 PRO B CA 1
ATOM 2152 C C . PRO B 1 86 ? 2.973 3.574 16.5 1 96.31 86 PRO B C 1
ATOM 2154 O O . PRO B 1 86 ? 3.498 2.764 17.266 1 96.31 86 PRO B O 1
ATOM 2157 N N . PHE B 1 87 ? 1.685 3.875 16.562 1 95.06 87 PHE B N 1
ATOM 2158 C CA . PHE B 1 87 ? 0.75 3.23 17.469 1 95.06 87 PHE B CA 1
ATOM 2159 C C . PHE B 1 87 ? -0.461 2.693 16.719 1 95.06 87 PHE B C 1
ATOM 2161 O O . PHE B 1 87 ? -0.811 3.203 15.648 1 95.06 87 PHE B O 1
ATOM 2168 N N . ILE B 1 88 ? -1.02 1.709 17.25 1 90.12 88 ILE B N 1
ATOM 2169 C CA . ILE B 1 88 ? -2.27 1.2 16.688 1 90.12 88 ILE B CA 1
ATOM 2170 C C . ILE B 1 88 ? -3.385 2.223 16.906 1 90.12 88 ILE B C 1
ATOM 2172 O O . ILE B 1 88 ? -3.662 2.613 18.047 1 90.12 88 ILE B O 1
ATOM 2176 N N . PRO B 1 89 ? -3.963 2.662 15.859 1 92.19 89 PRO B N 1
ATOM 2177 C CA . PRO B 1 89 ? -5.059 3.619 16.047 1 92.19 89 PRO B CA 1
ATOM 2178 C C . PRO B 1 89 ? -6.188 3.064 16.906 1 92.19 89 PRO B C 1
ATOM 2180 O O . PRO B 1 89 ? -6.605 1.919 16.719 1 92.19 89 PRO B O 1
ATOM 2183 N N . TYR B 1 90 ? -6.602 3.914 17.891 1 94.5 90 TYR B N 1
ATOM 2184 C CA . TYR B 1 90 ? -7.758 3.596 18.719 1 94.5 90 TYR B CA 1
ATOM 2185 C C . TYR B 1 90 ? -9.047 4.039 18.047 1 94.5 90 TYR B C 1
ATOM 2187 O O . TYR B 1 90 ? -9.375 5.23 18.047 1 94.5 90 TYR B O 1
ATOM 2195 N N . PRO B 1 91 ? -9.828 3.096 17.562 1 94.75 91 PRO B N 1
ATOM 2196 C CA . PRO B 1 91 ? -10.961 3.436 16.688 1 94.75 91 PRO B CA 1
ATOM 2197 C C . PRO B 1 91 ? -11.93 4.418 17.344 1 94.75 91 PRO B C 1
ATOM 2199 O O . PRO B 1 91 ? -12.422 5.336 16.688 1 94.75 91 PRO B O 1
ATOM 2202 N N . HIS B 1 92 ? -12.172 4.27 18.625 1 96.12 92 HIS B N 1
ATOM 2203 C CA . HIS B 1 92 ? -13.164 5.109 19.281 1 96.12 92 HIS B CA 1
ATOM 2204 C C . HIS B 1 92 ? -12.727 6.57 19.297 1 96.12 92 HIS B C 1
ATOM 2206 O O . HIS B 1 92 ? -13.555 7.477 19.188 1 96.12 92 HIS B O 1
ATOM 2212 N N . ALA B 1 93 ? -11.453 6.82 19.438 1 95.5 93 ALA B N 1
ATOM 2213 C CA . ALA B 1 93 ? -10.945 8.188 19.422 1 95.5 93 ALA B CA 1
ATOM 2214 C C . ALA B 1 93 ? -11.102 8.828 18.047 1 95.5 93 ALA B C 1
ATOM 2216 O O . ALA B 1 93 ? -11.453 10.008 17.938 1 95.5 93 ALA B O 1
ATOM 2217 N N . TRP B 1 94 ? -10.969 8.094 17.016 1 96.94 94 TRP B N 1
ATOM 2218 C CA . TRP B 1 94 ? -11.109 8.586 15.641 1 96.94 94 TRP B CA 1
ATOM 2219 C C . TRP B 1 94 ? -12.57 8.859 15.305 1 96.94 94 TRP B C 1
ATOM 2221 O O . TRP B 1 94 ? -12.891 9.875 14.695 1 96.94 94 TRP B O 1
ATOM 2231 N N . MET B 1 95 ? -13.367 7.957 15.75 1 97.88 95 MET B N 1
ATOM 2232 C CA . MET B 1 95 ? -14.797 8.156 15.555 1 97.88 95 MET B CA 1
ATOM 2233 C C . MET B 1 95 ? -15.273 9.406 16.297 1 97.88 95 MET B C 1
ATOM 2235 O O . MET B 1 95 ? -16.047 10.195 15.75 1 97.88 95 MET B O 1
ATOM 2239 N N . ALA B 1 96 ? -14.773 9.578 17.5 1 97.56 96 ALA B N 1
ATOM 2240 C CA . ALA B 1 96 ? -15.141 10.742 18.312 1 97.56 96 ALA B CA 1
ATOM 2241 C C . ALA B 1 96 ? -14.68 12.031 17.641 1 97.56 96 ALA B C 1
ATOM 2243 O O . ALA B 1 96 ? -15.328 13.078 17.766 1 97.56 96 ALA B O 1
ATOM 2244 N N . ALA B 1 97 ? -13.625 11.914 16.844 1 96.69 97 ALA B N 1
ATOM 2245 C CA . ALA B 1 97 ? -13.086 13.07 16.125 1 96.69 97 ALA B CA 1
ATOM 2246 C C . ALA B 1 97 ? -13.828 13.305 14.82 1 96.69 97 ALA B C 1
ATOM 2248 O O . ALA B 1 97 ? -13.523 14.25 14.086 1 96.69 97 ALA B O 1
ATOM 2249 N N . GLY B 1 98 ? -14.742 12.414 14.5 1 98.31 98 GLY B N 1
ATOM 2250 C CA . GLY B 1 98 ? -15.586 12.594 13.328 1 98.31 98 GLY B CA 1
ATOM 2251 C C . GLY B 1 98 ? -15.094 11.82 12.117 1 98.31 98 GLY B C 1
ATOM 2252 O O . GLY B 1 98 ? -15.625 11.977 11.016 1 98.31 98 GLY B O 1
ATOM 2253 N N . VAL B 1 99 ? -14.156 10.961 12.297 1 98.44 99 VAL B N 1
ATOM 2254 C CA . VAL B 1 99 ? -13.594 10.195 11.188 1 98.44 99 VAL B CA 1
ATOM 2255 C C . VAL B 1 99 ? -14.453 8.961 10.922 1 98.44 99 VAL B C 1
ATOM 2257 O O . VAL B 1 99 ? -14.812 8.242 11.852 1 98.44 99 VAL B O 1
ATOM 2260 N N . ARG B 1 100 ? -14.836 8.82 9.664 1 98.56 100 ARG B N 1
ATOM 2261 C CA . ARG B 1 100 ? -15.539 7.605 9.242 1 98.56 100 ARG B CA 1
ATOM 2262 C C . ARG B 1 100 ? -14.555 6.465 9 1 98.56 100 ARG B C 1
ATOM 2264 O O . ARG B 1 100 ? -13.844 6.453 7.996 1 98.56 100 ARG B O 1
ATOM 2271 N N . LEU B 1 101 ? -14.625 5.445 9.82 1 97.75 101 LEU B N 1
ATOM 2272 C CA . LEU B 1 101 ? -13.609 4.398 9.852 1 97.75 101 LEU B CA 1
ATOM 2273 C C . LEU B 1 101 ? -13.656 3.555 8.578 1 97.75 101 LEU B C 1
ATOM 2275 O O . LEU B 1 101 ? -12.656 2.939 8.203 1 97.75 101 LEU B O 1
ATOM 2279 N N . GLN B 1 102 ? -14.797 3.5 7.945 1 96.69 102 GLN B N 1
ATOM 2280 C CA . GLN B 1 102 ? -14.906 2.717 6.719 1 96.69 102 GLN B CA 1
ATOM 2281 C C . GLN B 1 102 ? -14.031 3.307 5.613 1 96.69 102 GLN B C 1
ATOM 2283 O O . GLN B 1 102 ? -13.742 2.633 4.621 1 96.69 102 GLN B O 1
ATOM 2288 N N . HIS B 1 103 ? -13.578 4.586 5.797 1 97.69 103 HIS B N 1
ATOM 2289 C CA . HIS B 1 103 ? -12.742 5.25 4.801 1 97.69 103 HIS B CA 1
ATOM 2290 C C . HIS B 1 103 ? -11.305 5.406 5.297 1 97.69 103 HIS B C 1
ATOM 2292 O O . HIS B 1 103 ? -10.5 6.102 4.676 1 97.69 103 HIS B O 1
ATOM 2298 N N . LEU B 1 104 ? -11.039 4.754 6.426 1 97.88 104 LEU B N 1
ATOM 2299 C CA . LEU B 1 104 ? -9.695 4.758 6.992 1 97.88 104 LEU B CA 1
ATOM 2300 C C . LEU B 1 104 ? -9 3.418 6.758 1 97.88 104 LEU B C 1
ATOM 2302 O O . LEU B 1 104 ? -9.539 2.367 7.117 1 97.88 104 LEU B O 1
ATOM 2306 N N . SER B 1 105 ? -7.816 3.439 6.098 1 97.75 105 SER B N 1
ATOM 2307 C CA . SER B 1 105 ? -6.992 2.25 5.926 1 97.75 105 SER B CA 1
ATOM 2308 C C . SER B 1 105 ? -5.664 2.389 6.664 1 97.75 105 SER B C 1
ATOM 2310 O O . SER B 1 105 ? -5.051 3.459 6.656 1 97.75 105 SER B O 1
ATOM 2312 N N . VAL B 1 106 ? -5.289 1.276 7.27 1 98.31 106 VAL B N 1
ATOM 2313 C CA . VAL B 1 106 ? -4.031 1.261 8.008 1 98.31 106 VAL B CA 1
ATOM 2314 C C . VAL B 1 106 ? -3.117 0.172 7.453 1 98.31 106 VAL B C 1
ATOM 2316 O O . VAL B 1 106 ? -3.475 -1.008 7.453 1 98.31 106 VAL B O 1
ATOM 2319 N N . LEU B 1 107 ? -1.952 0.607 6.98 1 98.12 107 LEU B N 1
ATOM 2320 C CA . LEU B 1 107 ? -0.937 -0.303 6.461 1 98.12 107 LEU B CA 1
ATOM 2321 C C . LEU B 1 107 ? 0.316 -0.273 7.328 1 98.12 107 LEU B C 1
ATOM 2323 O O . LEU B 1 107 ? 0.835 0.802 7.637 1 98.12 107 LEU B O 1
ATOM 2327 N N . GLN B 1 108 ? 0.737 -1.445 7.727 1 97.81 108 GLN B N 1
ATOM 2328 C CA . GLN B 1 108 ? 1.992 -1.542 8.461 1 97.81 108 GLN B CA 1
ATOM 2329 C C . GLN B 1 108 ? 3.129 -2.006 7.559 1 97.81 108 GLN B C 1
ATOM 2331 O O . GLN B 1 108 ? 2.938 -2.887 6.715 1 97.81 108 GLN B O 1
ATOM 2336 N N . ALA B 1 109 ? 4.207 -1.384 7.637 1 97.12 109 ALA B N 1
ATOM 2337 C CA . ALA B 1 109 ? 5.438 -1.683 6.906 1 97.12 109 ALA B CA 1
ATOM 2338 C C . ALA B 1 109 ? 6.656 -1.121 7.633 1 97.12 109 ALA B C 1
ATOM 2340 O O . ALA B 1 109 ? 6.52 -0.306 8.547 1 97.12 109 ALA B O 1
ATOM 2341 N N . GLN B 1 110 ? 7.812 -1.595 7.203 1 93.75 110 GLN B N 1
ATOM 2342 C CA . GLN B 1 110 ? 9.016 -1.146 7.895 1 93.75 110 GLN B CA 1
ATOM 2343 C C . GLN B 1 110 ? 9.977 -0.449 6.93 1 93.75 110 GLN B C 1
ATOM 2345 O O . GLN B 1 110 ? 10.055 -0.812 5.754 1 93.75 110 GLN B O 1
ATOM 2350 N N . GLY B 1 111 ? 10.656 0.562 7.438 1 93.62 111 GLY B N 1
ATOM 2351 C CA . GLY B 1 111 ? 11.766 1.181 6.73 1 93.62 111 GLY B CA 1
ATOM 2352 C C . GLY B 1 111 ? 11.406 1.609 5.316 1 93.62 111 GLY B C 1
ATOM 2353 O O . GLY B 1 111 ? 10.438 2.346 5.113 1 93.62 111 GLY B O 1
ATOM 2354 N N . LYS B 1 112 ? 12.141 1.084 4.395 1 94.19 112 LYS B N 1
ATOM 2355 C CA . LYS B 1 112 ? 12 1.462 2.992 1 94.19 112 LYS B CA 1
ATOM 2356 C C . LYS B 1 112 ? 10.633 1.062 2.443 1 94.19 112 LYS B C 1
ATOM 2358 O O . LYS B 1 112 ? 10.102 1.722 1.55 1 94.19 112 LYS B O 1
ATOM 2363 N N . ASP B 1 113 ? 10.078 0.032 3.014 1 96.69 113 ASP B N 1
ATOM 2364 C CA . ASP B 1 113 ? 8.773 -0.429 2.547 1 96.69 113 ASP B CA 1
ATOM 2365 C C . ASP B 1 113 ? 7.68 0.577 2.893 1 96.69 113 ASP B C 1
ATOM 2367 O O . ASP B 1 113 ? 6.734 0.764 2.123 1 96.69 113 ASP B O 1
ATOM 2371 N N . ALA B 1 114 ? 7.855 1.202 4.031 1 98.12 114 ALA B N 1
ATOM 2372 C CA . ALA B 1 114 ? 6.895 2.223 4.434 1 98.12 114 ALA B CA 1
ATOM 2373 C C . ALA B 1 114 ? 6.938 3.42 3.488 1 98.12 114 ALA B C 1
ATOM 2375 O O . ALA B 1 114 ? 5.895 3.93 3.074 1 98.12 114 ALA B O 1
ATOM 2376 N N . LEU B 1 115 ? 8.141 3.811 3.148 1 98 115 LEU B N 1
ATOM 2377 C CA . LEU B 1 115 ? 8.305 4.934 2.229 1 98 115 LEU B CA 1
ATOM 2378 C C . LEU B 1 115 ? 7.754 4.586 0.849 1 98 115 LEU B C 1
ATOM 2380 O O . LEU B 1 115 ? 7.066 5.402 0.228 1 98 115 LEU B O 1
ATOM 2384 N N . TRP B 1 116 ? 8.039 3.428 0.427 1 97.75 116 TRP B N 1
ATOM 2385 C CA . TRP B 1 116 ? 7.547 2.98 -0.873 1 97.75 116 TRP B CA 1
ATOM 2386 C C . TRP B 1 116 ? 6.023 2.928 -0.889 1 97.75 116 TRP B C 1
ATOM 2388 O O . TRP B 1 116 ? 5.387 3.404 -1.832 1 97.75 116 TRP B O 1
ATOM 2398 N N . ALA B 1 117 ? 5.41 2.363 0.145 1 98.5 117 ALA B N 1
ATOM 2399 C CA . ALA B 1 117 ? 3.957 2.271 0.247 1 98.5 117 ALA B CA 1
ATOM 2400 C C . ALA B 1 117 ? 3.32 3.658 0.245 1 98.5 117 ALA B C 1
ATOM 2402 O O . ALA B 1 117 ? 2.307 3.881 -0.421 1 98.5 117 ALA B O 1
ATOM 2403 N N . ALA B 1 118 ? 3.93 4.547 0.99 1 98.75 118 ALA B N 1
ATOM 2404 C CA . ALA B 1 118 ? 3.426 5.918 1.017 1 98.75 118 ALA B CA 1
ATOM 2405 C C . ALA B 1 118 ? 3.469 6.543 -0.374 1 98.75 118 ALA B C 1
ATOM 2407 O O . ALA B 1 118 ? 2.502 7.176 -0.806 1 98.75 118 ALA B O 1
ATOM 2408 N N . GLU B 1 119 ? 4.586 6.312 -1.04 1 98.56 119 GLU B N 1
ATOM 2409 C CA . GLU B 1 119 ? 4.742 6.852 -2.389 1 98.56 119 GLU B CA 1
ATOM 2410 C C . GLU B 1 119 ? 3.664 6.316 -3.326 1 98.56 119 GLU B C 1
ATOM 2412 O O . GLU B 1 119 ? 3.041 7.082 -4.066 1 98.56 119 GLU B O 1
ATOM 2417 N N . GLN B 1 120 ? 3.406 5.102 -3.27 1 97.94 120 GLN B N 1
ATOM 2418 C CA . GLN B 1 120 ? 2.422 4.484 -4.156 1 97.94 120 GLN B CA 1
ATOM 2419 C C . GLN B 1 120 ? 1.01 4.961 -3.82 1 97.94 120 GLN B C 1
ATOM 2421 O O . GLN B 1 120 ? 0.213 5.234 -4.719 1 97.94 120 GLN B O 1
ATOM 2426 N N . CYS B 1 121 ? 0.701 5.047 -2.541 1 98.56 121 CYS B N 1
ATOM 2427 C CA . CYS B 1 121 ? -0.617 5.527 -2.139 1 98.56 121 CYS B CA 1
ATOM 2428 C C . CYS B 1 121 ? -0.831 6.969 -2.576 1 98.56 121 CYS B C 1
ATOM 2430 O O . CYS B 1 121 ? -1.887 7.312 -3.111 1 98.56 121 CYS B O 1
ATOM 2432 N N . LEU B 1 122 ? 0.167 7.762 -2.422 1 98.62 122 LEU B N 1
ATOM 2433 C CA . LEU B 1 122 ? 0.079 9.156 -2.834 1 98.62 122 LEU B CA 1
ATOM 2434 C C . LEU B 1 122 ? -0.131 9.273 -4.34 1 98.62 122 LEU B C 1
ATOM 2436 O O . LEU B 1 122 ? -0.946 10.07 -4.801 1 98.62 122 LEU B O 1
ATOM 2440 N N . ARG B 1 123 ? 0.557 8.422 -5.023 1 98.06 123 ARG B N 1
ATOM 2441 C CA . ARG B 1 123 ? 0.591 8.508 -6.48 1 98.06 123 ARG B CA 1
ATOM 2442 C C . ARG B 1 123 ? -0.677 7.918 -7.094 1 98.06 123 ARG B C 1
ATOM 2444 O O . ARG B 1 123 ? -1.041 8.25 -8.219 1 98.06 123 ARG B O 1
ATOM 2451 N N . SER B 1 124 ? -1.421 7.137 -6.387 1 96.75 124 SER B N 1
ATOM 2452 C CA . SER B 1 124 ? -2.467 6.27 -6.918 1 96.75 124 SER B CA 1
ATOM 2453 C C . SER B 1 124 ? -3.686 7.074 -7.352 1 96.75 124 SER B C 1
ATOM 2455 O O . SER B 1 124 ? -4.484 6.613 -8.172 1 96.75 124 SER B O 1
ATOM 2457 N N . GLY B 1 125 ? -3.904 8.203 -6.738 1 95.31 125 GLY B N 1
ATOM 2458 C CA . GLY B 1 125 ? -5.125 8.953 -6.977 1 95.31 125 GLY B CA 1
ATOM 2459 C C . GLY B 1 125 ? -6.34 8.359 -6.289 1 95.31 125 GLY B C 1
ATOM 2460 O O . GLY B 1 125 ? -7.457 8.844 -6.457 1 95.31 125 GLY B O 1
ATOM 2461 N N . SER B 1 126 ? -6.102 7.359 -5.512 1 96.5 126 SER B N 1
ATOM 2462 C CA . SER B 1 126 ? -7.207 6.652 -4.875 1 96.5 126 SER B CA 1
ATOM 2463 C C . SER B 1 126 ? -7.422 7.133 -3.445 1 96.5 126 SER B C 1
ATOM 2465 O O . SER B 1 126 ? -8.336 6.672 -2.76 1 96.5 126 SER B O 1
ATOM 2467 N N . CYS B 1 127 ? -6.613 8.109 -2.965 1 97.94 127 CYS B N 1
ATOM 2468 C CA . CYS B 1 127 ? -6.66 8.609 -1.597 1 97.94 127 CYS B CA 1
ATOM 2469 C C . CYS B 1 127 ? -6.801 10.125 -1.575 1 97.94 127 CYS B C 1
ATOM 2471 O O . CYS B 1 127 ? -6.258 10.812 -2.441 1 97.94 127 CYS B O 1
ATOM 2473 N N . ALA B 1 128 ? -7.488 10.617 -0.581 1 98.31 128 ALA B N 1
ATOM 2474 C CA . ALA B 1 128 ? -7.531 12.062 -0.376 1 98.31 128 ALA B CA 1
ATOM 2475 C C . ALA B 1 128 ? -6.375 12.523 0.508 1 98.31 128 ALA B C 1
ATOM 2477 O O . ALA B 1 128 ? -5.91 13.664 0.386 1 98.31 128 ALA B O 1
ATOM 2478 N N . ALA B 1 129 ? -5.949 11.617 1.383 1 98.88 129 ALA B N 1
ATOM 2479 C CA . ALA B 1 129 ? -4.836 11.93 2.271 1 98.88 129 ALA B CA 1
ATOM 2480 C C . ALA B 1 129 ? -4.047 10.68 2.633 1 98.88 129 ALA B C 1
ATOM 2482 O O . ALA B 1 129 ? -4.625 9.602 2.805 1 98.88 129 ALA B O 1
ATOM 2483 N N . VAL B 1 130 ? -2.785 10.852 2.707 1 98.94 130 VAL B N 1
ATOM 2484 C CA . VAL B 1 130 ? -1.875 9.812 3.166 1 98.94 130 VAL B CA 1
ATOM 2485 C C . VAL B 1 130 ? -0.994 10.352 4.289 1 98.94 130 VAL B C 1
ATOM 2487 O O . VAL B 1 130 ? -0.341 11.383 4.133 1 98.94 130 VAL B O 1
ATOM 2490 N N . LEU B 1 131 ? -1.1 9.727 5.473 1 98.88 131 LEU B N 1
ATOM 2491 C CA . LEU B 1 131 ? -0.197 10.016 6.582 1 98.88 131 LEU B CA 1
ATOM 2492 C C . LEU B 1 131 ? 0.896 8.953 6.684 1 98.88 131 LEU B C 1
ATOM 2494 O O . LEU B 1 131 ? 0.612 7.754 6.641 1 98.88 131 LEU B O 1
ATOM 2498 N N . CYS B 1 132 ? 2.115 9.391 6.77 1 98.56 132 CYS B N 1
ATOM 2499 C CA . CYS B 1 132 ? 3.209 8.445 6.965 1 98.56 132 CYS B CA 1
ATOM 2500 C C . CYS B 1 132 ? 4.176 8.938 8.031 1 98.56 132 CYS B C 1
ATOM 2502 O O . CYS B 1 132 ? 4.273 10.148 8.273 1 98.56 132 CYS B O 1
ATOM 2504 N N . TRP B 1 133 ? 4.789 8.055 8.742 1 98.06 133 TRP B N 1
ATOM 2505 C CA . TRP B 1 133 ? 5.785 8.305 9.781 1 98.06 133 TRP B CA 1
ATOM 2506 C C . TRP B 1 133 ? 7.141 7.723 9.391 1 98.06 133 TRP B C 1
ATOM 2508 O O . TRP B 1 133 ? 7.617 6.77 10.016 1 98.06 133 TRP B O 1
ATOM 2518 N N . PRO B 1 134 ? 7.777 8.352 8.414 1 95.94 134 PRO B N 1
ATOM 2519 C CA . PRO B 1 134 ? 9.023 7.766 7.91 1 95.94 134 PRO B CA 1
ATOM 2520 C C . PRO B 1 134 ? 10.18 7.914 8.891 1 95.94 134 PRO B C 1
ATOM 2522 O O . PRO B 1 134 ? 10.281 8.93 9.586 1 95.94 134 PRO B O 1
ATOM 2525 N N . GLN B 1 135 ? 10.961 6.922 8.922 1 91.62 135 GLN B N 1
ATOM 2526 C CA . GLN B 1 135 ? 12.148 6.961 9.766 1 91.62 135 GLN B CA 1
ATOM 2527 C C . GLN B 1 135 ? 13.359 7.484 8.992 1 91.62 135 GLN B C 1
ATOM 2529 O O . GLN B 1 135 ? 13.906 6.785 8.141 1 91.62 135 GLN B O 1
ATOM 2534 N N . ASN B 1 136 ? 13.797 8.656 9.266 1 91 136 ASN B N 1
ATOM 2535 C CA . ASN B 1 136 ? 14.984 9.312 8.734 1 91 136 ASN B CA 1
ATOM 2536 C C . ASN B 1 136 ? 15.047 9.211 7.211 1 91 136 ASN B C 1
ATOM 2538 O O . ASN B 1 136 ? 16.062 8.789 6.656 1 91 136 ASN B O 1
ATOM 2542 N N . PRO B 1 137 ? 14.016 9.672 6.547 1 95.81 137 PRO B N 1
ATOM 2543 C CA . PRO B 1 137 ? 14.078 9.664 5.082 1 95.81 137 PRO B CA 1
ATOM 2544 C C . PRO B 1 137 ? 15.148 10.609 4.535 1 95.81 137 PRO B C 1
ATOM 2546 O O . PRO B 1 137 ? 15.359 11.695 5.094 1 95.81 137 PRO B O 1
ATOM 2549 N N . ASP B 1 138 ? 15.805 10.219 3.51 1 95.62 138 ASP B N 1
ATOM 2550 C CA . ASP B 1 138 ? 16.734 11.133 2.852 1 95.62 138 ASP B CA 1
ATOM 2551 C C . ASP B 1 138 ? 16 12.078 1.905 1 95.62 138 ASP B C 1
ATOM 2553 O O . ASP B 1 138 ? 14.781 12 1.769 1 95.62 138 ASP B O 1
ATOM 2557 N N . ASP B 1 139 ? 16.766 12.953 1.278 1 96.12 139 ASP B N 1
ATOM 2558 C CA . ASP B 1 139 ? 16.188 13.992 0.424 1 96.12 139 ASP B CA 1
ATOM 2559 C C . ASP B 1 139 ? 15.477 13.391 -0.779 1 96.12 139 ASP B C 1
ATOM 2561 O O . ASP B 1 139 ? 14.406 13.852 -1.169 1 96.12 139 ASP B O 1
ATOM 2565 N N . LYS B 1 140 ? 16.062 12.383 -1.309 1 97.31 140 LYS B N 1
ATOM 2566 C CA . LYS B 1 140 ? 15.477 11.734 -2.479 1 97.31 140 LYS B CA 1
ATOM 2567 C C . LYS B 1 140 ? 14.109 11.141 -2.15 1 97.31 140 LYS B C 1
ATOM 2569 O O . LYS B 1 140 ? 13.164 11.273 -2.932 1 97.31 140 LYS B O 1
ATOM 2574 N N . ALA B 1 141 ? 14.008 10.484 -1.01 1 97.88 141 ALA B N 1
ATOM 2575 C CA . ALA B 1 141 ? 12.75 9.891 -0.564 1 97.88 141 ALA B CA 1
ATOM 2576 C C . ALA B 1 141 ? 11.672 10.961 -0.378 1 97.88 141 ALA B C 1
ATOM 2578 O O . ALA B 1 141 ? 10.531 10.781 -0.798 1 97.88 141 ALA B O 1
ATOM 2579 N N . LEU B 1 142 ? 12.047 12.078 0.183 1 98.38 142 LEU B N 1
ATOM 2580 C CA . LEU B 1 142 ? 11.102 13.172 0.4 1 98.38 142 LEU B CA 1
ATOM 2581 C C . LEU B 1 142 ? 10.656 13.773 -0.927 1 98.38 142 LEU B C 1
ATOM 2583 O O . LEU B 1 142 ? 9.484 14.117 -1.089 1 98.38 142 LEU B O 1
ATOM 2587 N N . ARG B 1 143 ? 11.531 13.875 -1.838 1 98.5 143 ARG B N 1
ATOM 2588 C CA . ARG B 1 143 ? 11.188 14.391 -3.16 1 98.5 143 ARG B CA 1
ATOM 2589 C C . ARG B 1 143 ? 10.219 13.445 -3.873 1 98.5 143 ARG B C 1
ATOM 2591 O O . ARG B 1 143 ? 9.266 13.898 -4.516 1 98.5 143 ARG B O 1
ATOM 2598 N N . ARG B 1 144 ? 10.438 12.148 -3.721 1 98.25 144 ARG B N 1
ATOM 2599 C CA . ARG B 1 144 ? 9.539 11.164 -4.316 1 98.25 144 ARG B CA 1
ATOM 2600 C C . ARG B 1 144 ? 8.133 11.281 -3.727 1 98.25 144 ARG B C 1
ATOM 2602 O O . ARG B 1 144 ? 7.141 11.188 -4.449 1 98.25 144 ARG B O 1
ATOM 2609 N N . LEU B 1 145 ? 8.078 11.477 -2.432 1 98.69 145 LEU B N 1
ATOM 2610 C CA . LEU B 1 145 ? 6.777 11.656 -1.793 1 98.69 145 LEU B CA 1
ATOM 2611 C C . LEU B 1 145 ? 6.09 12.922 -2.305 1 98.69 145 LEU B C 1
ATOM 2613 O O . LEU B 1 145 ? 4.883 12.914 -2.564 1 98.69 145 LEU B O 1
ATOM 2617 N N . GLN B 1 146 ? 6.836 13.984 -2.463 1 98.62 146 GLN B N 1
ATOM 2618 C CA . GLN B 1 146 ? 6.293 15.242 -2.967 1 98.62 146 GLN B CA 1
ATOM 2619 C C . GLN B 1 146 ? 5.75 15.078 -4.383 1 98.62 146 GLN B C 1
ATOM 2621 O O . GLN B 1 146 ? 4.637 15.523 -4.684 1 98.62 146 GLN B O 1
ATOM 2626 N N . VAL B 1 147 ? 6.488 14.469 -5.25 1 98.56 147 VAL B N 1
ATOM 2627 C CA . VAL B 1 147 ? 6.082 14.242 -6.637 1 98.56 147 VAL B CA 1
ATOM 2628 C C . VAL B 1 147 ? 4.855 13.336 -6.676 1 98.56 147 VAL B C 1
ATOM 2630 O O . VAL B 1 147 ? 3.932 13.562 -7.457 1 98.56 147 VAL B O 1
ATOM 2633 N N . ALA B 1 148 ? 4.836 12.328 -5.824 1 98.69 148 ALA B N 1
ATOM 2634 C CA . ALA B 1 148 ? 3.713 11.398 -5.75 1 98.69 148 ALA B CA 1
ATOM 2635 C C . ALA B 1 148 ? 2.432 12.117 -5.344 1 98.69 148 ALA B C 1
ATOM 2637 O O . ALA B 1 148 ? 1.367 11.883 -5.922 1 98.69 148 ALA B O 1
ATOM 2638 N N . ALA B 1 149 ? 2.545 13 -4.383 1 98.62 149 ALA B N 1
ATOM 2639 C CA . ALA B 1 149 ? 1.392 13.773 -3.936 1 98.62 149 ALA B CA 1
ATOM 2640 C C . ALA B 1 149 ? 0.827 14.625 -5.07 1 98.62 149 ALA B C 1
ATOM 2642 O O . ALA B 1 149 ? -0.391 14.719 -5.238 1 98.62 149 ALA B O 1
ATOM 2643 N N . GLU B 1 150 ? 1.712 15.195 -5.82 1 98 150 GLU B N 1
ATOM 2644 C CA . GLU B 1 150 ? 1.304 16 -6.965 1 98 150 GLU B CA 1
ATOM 2645 C C . GLU B 1 150 ? 0.605 15.156 -8.023 1 98 150 GLU B C 1
ATOM 2647 O O . GLU B 1 150 ? -0.466 15.523 -8.508 1 98 150 GLU B O 1
ATOM 2652 N N . THR B 1 151 ? 1.224 14.031 -8.289 1 97.5 151 THR B N 1
ATOM 2653 C CA . THR B 1 151 ? 0.712 13.141 -9.328 1 97.5 151 THR B CA 1
ATOM 2654 C C . THR B 1 151 ? -0.68 12.633 -8.961 1 97.5 151 THR B C 1
ATOM 2656 O O . THR B 1 151 ? -1.585 12.641 -9.805 1 97.5 151 THR B O 1
ATOM 2659 N N . GLY B 1 152 ? -0.855 12.289 -7.75 1 97.88 152 GLY B N 1
ATOM 2660 C CA . GLY B 1 152 ? -2.115 11.703 -7.316 1 97.88 152 GLY B CA 1
ATOM 2661 C C . GLY B 1 152 ? -3.111 12.742 -6.824 1 97.88 152 GLY B C 1
ATOM 2662 O O . GLY B 1 152 ? -4.242 12.398 -6.465 1 97.88 152 GLY B O 1
ATOM 2663 N N . GLU B 1 153 ? -2.703 13.984 -6.801 1 97.75 153 GLU B N 1
ATOM 2664 C CA . GLU B 1 153 ? -3.535 15.055 -6.254 1 97.75 153 GLU B CA 1
ATOM 2665 C C . GLU B 1 153 ? -4.035 14.703 -4.855 1 97.75 153 GLU B C 1
ATOM 2667 O O . GLU B 1 153 ? -5.234 14.773 -4.582 1 97.75 153 GLU B O 1
ATOM 2672 N N . THR B 1 154 ? -3.146 14.305 -4.047 1 98.38 154 THR B N 1
ATOM 2673 C CA . THR B 1 154 ? -3.422 13.781 -2.715 1 98.38 154 THR B CA 1
ATOM 2674 C C . THR B 1 154 ? -2.727 14.625 -1.647 1 98.38 154 THR B C 1
ATOM 2676 O O . THR B 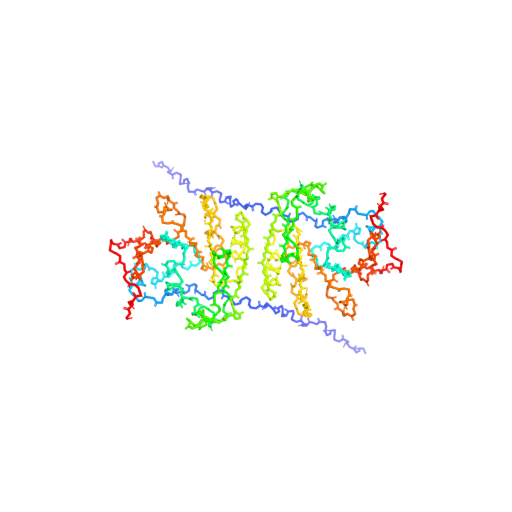1 154 ? -1.588 15.055 -1.837 1 98.38 154 THR B O 1
ATOM 2679 N N . LEU B 1 155 ? -3.361 14.914 -0.51 1 98.75 155 LEU B N 1
ATOM 2680 C CA . LEU B 1 155 ? -2.684 15.516 0.632 1 98.75 155 LEU B CA 1
ATOM 2681 C C . LEU B 1 155 ? -1.722 14.523 1.278 1 98.75 155 LEU B C 1
ATOM 2683 O O . LEU B 1 155 ? -2.141 13.469 1.756 1 98.75 155 LEU B O 1
ATOM 2687 N N . GLY B 1 156 ? -0.507 14.82 1.192 1 98.88 156 GLY B N 1
ATOM 2688 C CA . GLY B 1 156 ? 0.479 14.008 1.888 1 98.88 156 GLY B CA 1
ATOM 2689 C C . GLY B 1 156 ? 0.952 14.625 3.189 1 98.88 156 GLY B C 1
ATOM 2690 O O . GLY B 1 156 ? 1.225 15.828 3.248 1 98.88 156 GLY B O 1
ATOM 2691 N N . PHE B 1 157 ? 1.002 13.844 4.273 1 98.88 157 PHE B N 1
ATOM 2692 C CA . PHE B 1 157 ? 1.522 14.297 5.559 1 98.88 157 PHE B CA 1
ATOM 2693 C C . PHE B 1 157 ? 2.666 13.398 6.023 1 98.88 157 PHE B C 1
ATOM 2695 O O . PHE B 1 157 ? 2.469 12.203 6.258 1 98.88 157 PHE B O 1
ATOM 2702 N N . ALA B 1 158 ? 3.805 13.93 6.121 1 98.75 158 ALA B N 1
ATOM 2703 C CA . ALA B 1 158 ? 4.941 13.227 6.719 1 98.75 158 ALA B CA 1
ATOM 2704 C C . ALA B 1 158 ? 5.172 13.695 8.156 1 98.75 158 ALA B C 1
ATOM 2706 O O . ALA B 1 158 ? 5.527 14.852 8.391 1 98.75 158 ALA B O 1
ATOM 2707 N N . LEU B 1 159 ? 4.906 12.875 9.094 1 98.06 159 LEU B N 1
ATOM 2708 C CA . LEU B 1 159 ? 5.121 13.156 10.508 1 98.06 159 LEU B CA 1
ATOM 2709 C C . LEU B 1 159 ? 6.516 12.734 10.945 1 98.06 159 LEU B C 1
ATOM 2711 O O . LEU B 1 159 ? 6.828 11.539 10.969 1 98.06 159 LEU B O 1
ATOM 2715 N N . ARG B 1 160 ? 7.363 13.695 11.281 1 97.06 160 ARG B N 1
ATOM 2716 C CA . ARG B 1 160 ? 8.781 13.453 11.523 1 97.06 160 ARG B CA 1
ATOM 2717 C C . ARG B 1 160 ? 9.227 14.062 12.852 1 97.06 160 ARG B C 1
ATOM 2719 O O . ARG B 1 160 ? 8.469 14.805 13.477 1 97.06 160 ARG B O 1
ATOM 2726 N N . GLU B 1 161 ? 10.453 13.688 13.219 1 96.25 161 GLU B N 1
ATOM 2727 C CA . GLU B 1 161 ? 11.023 14.234 14.438 1 96.25 161 GLU B CA 1
ATOM 2728 C C . GLU B 1 161 ? 11.422 15.703 14.25 1 96.25 161 GLU B C 1
ATOM 2730 O O . GLU B 1 161 ? 11.844 16.094 13.164 1 96.25 161 GLU B O 1
ATOM 2735 N N . ARG B 1 162 ? 11.414 16.391 15.352 1 95.5 162 ARG B N 1
ATOM 2736 C CA . ARG B 1 162 ? 11.672 17.828 15.359 1 95.5 162 ARG B CA 1
ATOM 2737 C C . ARG B 1 162 ? 13.055 18.141 14.789 1 95.5 162 ARG B C 1
ATOM 2739 O O . ARG B 1 162 ? 13.25 19.172 14.164 1 95.5 162 ARG B O 1
ATOM 2746 N N . GLN B 1 163 ? 14.008 17.266 14.906 1 95.75 163 GLN B N 1
ATOM 2747 C CA . GLN B 1 163 ? 15.383 17.469 14.438 1 95.75 163 GLN B CA 1
ATOM 2748 C C . GLN B 1 163 ? 15.43 17.641 12.922 1 95.75 163 GLN B C 1
ATOM 2750 O O . GLN B 1 163 ? 16.375 18.234 12.391 1 95.75 163 GLN B O 1
ATOM 2755 N N . ALA B 1 164 ? 14.406 17.188 12.258 1 97 164 ALA B N 1
ATOM 2756 C CA . ALA B 1 164 ? 14.336 17.312 10.805 1 97 164 ALA B CA 1
ATOM 2757 C C . ALA B 1 164 ? 14.258 18.766 10.391 1 97 164 ALA B C 1
ATOM 2759 O O . ALA B 1 164 ? 14.5 19.109 9.227 1 97 164 ALA B O 1
ATOM 2760 N N . ALA B 1 165 ? 13.914 19.672 11.297 1 96.38 165 ALA B N 1
ATOM 2761 C CA . ALA B 1 165 ? 13.828 21.109 11.008 1 96.38 165 ALA B CA 1
ATOM 2762 C C . ALA B 1 165 ? 15.164 21.656 10.531 1 96.38 165 ALA B C 1
ATOM 2764 O O . ALA B 1 165 ? 15.211 22.688 9.852 1 96.38 165 ALA B O 1
ATOM 2765 N N . GLN B 1 166 ? 16.219 21 10.875 1 96 166 GLN B N 1
ATOM 2766 C CA . GLN B 1 166 ? 17.562 21.469 10.594 1 96 166 GLN B CA 1
ATOM 2767 C C . GLN B 1 166 ? 17.953 21.203 9.141 1 96 166 GLN B C 1
ATOM 2769 O O . GLN B 1 166 ? 18.938 21.75 8.641 1 96 166 GLN B O 1
ATOM 2774 N N . ASN B 1 167 ? 17.188 20.375 8.461 1 95.25 167 ASN B N 1
ATOM 2775 C CA . ASN B 1 167 ? 17.5 20 7.086 1 95.25 167 ASN B CA 1
ATOM 2776 C C . ASN B 1 167 ? 16.484 20.578 6.102 1 95.25 167 ASN B C 1
ATOM 2778 O O . ASN B 1 167 ? 15.305 20.734 6.43 1 95.25 167 ASN B O 1
ATOM 2782 N N . PRO B 1 168 ? 17.016 21.016 4.973 1 94.69 168 PRO B N 1
ATOM 2783 C CA . PRO B 1 168 ? 16.047 21.406 3.943 1 94.69 168 PRO B CA 1
ATOM 2784 C C . PRO B 1 168 ? 15.094 20.281 3.57 1 94.69 168 PRO B C 1
ATOM 2786 O O . PRO B 1 168 ? 15.383 19.109 3.834 1 94.69 168 PRO B O 1
ATOM 2789 N N . SER B 1 169 ? 13.922 20.656 3.008 1 96.94 169 SER B N 1
ATOM 2790 C CA . SER B 1 169 ? 12.891 19.703 2.621 1 96.94 169 SER B CA 1
ATOM 2791 C C . SER B 1 169 ? 12.133 20.172 1.384 1 96.94 169 SER B C 1
ATOM 2793 O O . SER B 1 169 ? 11.867 21.359 1.228 1 96.94 169 SER B O 1
ATOM 2795 N N . PRO B 1 170 ? 11.805 19.219 0.496 1 97.69 170 PRO B N 1
ATOM 2796 C CA . PRO B 1 170 ? 10.969 19.562 -0.658 1 97.69 170 PRO B CA 1
ATOM 2797 C C . PRO B 1 170 ? 9.508 19.797 -0.286 1 97.69 170 PRO B C 1
ATOM 2799 O O . PRO B 1 170 ? 8.703 20.203 -1.133 1 97.69 170 PRO B O 1
ATOM 2802 N N . ALA B 1 171 ? 9.055 19.562 0.919 1 98.25 171 ALA B N 1
ATOM 2803 C CA . ALA B 1 171 ? 7.664 19.734 1.337 1 98.25 171 ALA B CA 1
ATOM 2804 C C . ALA B 1 171 ? 7.199 21.172 1.141 1 98.25 171 ALA B C 1
ATOM 2806 O O . ALA B 1 171 ? 7.949 22.109 1.403 1 98.25 171 ALA B O 1
ATOM 2807 N N . ALA B 1 172 ? 5.977 21.312 0.722 1 98.06 172 ALA B N 1
ATOM 2808 C CA . ALA B 1 172 ? 5.414 22.641 0.466 1 98.06 172 ALA B CA 1
ATOM 2809 C C . ALA B 1 172 ? 5.16 23.391 1.771 1 98.06 172 ALA B C 1
ATOM 2811 O O . ALA B 1 172 ? 5.129 24.609 1.791 1 98.06 172 ALA B O 1
ATOM 2812 N N . LEU B 1 173 ? 4.969 22.672 2.799 1 98.25 173 LEU B N 1
ATOM 2813 C CA . LEU B 1 173 ? 4.68 23.219 4.117 1 98.25 173 LEU B CA 1
ATOM 2814 C C . LEU B 1 173 ? 5.391 22.422 5.207 1 98.25 173 LEU B C 1
ATOM 2816 O O . LEU B 1 173 ? 5.414 21.203 5.172 1 98.25 173 LEU B O 1
ATOM 2820 N N . ARG B 1 174 ? 6.047 23.125 6.105 1 98.31 174 ARG B N 1
ATOM 2821 C CA . ARG B 1 174 ? 6.66 22.516 7.281 1 98.31 174 ARG B CA 1
ATOM 2822 C C . ARG B 1 174 ? 6.16 23.188 8.562 1 98.31 174 ARG B C 1
ATOM 2824 O O . ARG B 1 174 ? 6.301 24.391 8.742 1 98.31 174 ARG B O 1
ATOM 2831 N N . LEU B 1 175 ? 5.605 22.375 9.406 1 97.56 175 LEU B N 1
ATOM 2832 C CA . LEU B 1 175 ? 5.086 22.828 10.688 1 97.56 175 LEU B CA 1
ATOM 2833 C C . LEU B 1 175 ? 5.812 22.141 11.844 1 97.56 175 LEU B C 1
ATOM 2835 O O . LEU B 1 175 ? 6.031 20.922 11.812 1 97.56 175 LEU B O 1
ATOM 2839 N N . ALA B 1 176 ? 6.188 22.906 12.82 1 97 176 ALA B N 1
ATOM 2840 C CA . ALA B 1 176 ? 6.691 22.344 14.07 1 97 176 ALA B CA 1
ATOM 2841 C C . ALA B 1 176 ? 5.629 22.406 15.164 1 97 176 ALA B C 1
ATOM 2843 O O . ALA B 1 176 ? 5.191 23.5 15.547 1 97 176 ALA B O 1
ATOM 2844 N N . LEU B 1 177 ? 5.223 21.281 15.57 1 95.5 177 LEU B N 1
ATOM 2845 C CA . LEU B 1 177 ? 4.223 21.219 16.641 1 95.5 177 LEU B CA 1
ATOM 2846 C C . LEU B 1 177 ? 4.871 21.422 18 1 95.5 177 LEU B C 1
ATOM 2848 O O . LEU B 1 177 ? 5.867 20.781 18.328 1 95.5 177 LEU B O 1
ATOM 2852 N N . GLN B 1 178 ? 4.398 22.453 18.656 1 88.31 178 GLN B N 1
ATOM 2853 C CA . GLN B 1 178 ? 4.953 22.812 19.953 1 88.31 178 GLN B CA 1
ATOM 2854 C C . GLN B 1 178 ? 4.098 22.25 21.094 1 88.31 178 GLN B C 1
ATOM 2856 O O . GLN B 1 178 ? 2.949 22.656 21.266 1 88.31 178 GLN B O 1
ATOM 2861 N N . GLY B 1 179 ? 4.547 21.219 21.828 1 69.5 179 GLY B N 1
ATOM 2862 C CA . GLY B 1 179 ? 4.039 20.578 23.031 1 69.5 179 GLY B CA 1
ATOM 2863 C C . GLY B 1 179 ? 2.531 20.422 23.031 1 69.5 179 GLY B C 1
ATOM 2864 O O . GLY B 1 179 ? 1.888 20.562 21.984 1 69.5 179 GLY B O 1
ATOM 2865 N N . PRO B 1 180 ? 2.033 20 24.219 1 64.12 180 PRO B N 1
ATOM 2866 C CA . PRO B 1 180 ? 0.609 19.719 24.406 1 64.12 180 PRO B CA 1
ATOM 2867 C C . PRO B 1 180 ? -0.259 20.969 24.297 1 64.12 180 PRO B C 1
ATOM 2869 O O . PRO B 1 180 ? -1.488 20.859 24.25 1 64.12 180 PRO B O 1
ATOM 2872 N N . ALA B 1 181 ? 0.435 22.078 24.031 1 64.31 181 ALA B N 1
ATOM 2873 C CA . ALA B 1 181 ? -0.293 23.344 24.094 1 64.31 181 ALA B CA 1
ATOM 2874 C C . ALA B 1 181 ? -1.094 23.562 22.812 1 64.31 181 ALA B C 1
ATOM 2876 O O . ALA B 1 181 ? -1.853 24.531 22.719 1 64.31 181 ALA B O 1
ATOM 2877 N N . GLY B 1 182 ? -1.049 22.812 21.969 1 85.88 182 GLY B N 1
ATOM 2878 C CA . GLY B 1 182 ? -1.822 23 20.75 1 85.88 182 GLY B CA 1
ATOM 2879 C C . GLY B 1 182 ? -1.311 24.141 19.891 1 85.88 182 GLY B C 1
ATOM 2880 O O . GLY B 1 182 ? -2.092 24.969 19.422 1 85.88 182 GLY B O 1
ATOM 2881 N N . GLN B 1 183 ? 0.016 24.359 19.812 1 92.81 183 GLN B N 1
ATOM 2882 C CA . GLN B 1 183 ? 0.62 25.422 19.016 1 92.81 183 GLN B CA 1
ATOM 2883 C C . GLN B 1 183 ? 1.467 24.844 17.891 1 92.81 183 GLN B C 1
ATOM 2885 O O . GLN B 1 183 ? 2.023 23.75 18.016 1 92.81 183 GLN B O 1
ATOM 2890 N N . VAL B 1 184 ? 1.497 25.609 16.797 1 95.38 184 VAL B N 1
ATOM 2891 C CA . VAL B 1 184 ? 2.34 25.219 15.68 1 95.38 184 VAL B CA 1
ATOM 2892 C C . VAL B 1 184 ? 3.188 26.406 15.227 1 95.38 184 VAL B C 1
ATOM 2894 O O . VAL B 1 184 ? 2.717 27.547 15.219 1 95.38 184 VAL B O 1
ATOM 2897 N N . GLN B 1 185 ? 4.422 26.156 14.969 1 96.19 185 GLN B N 1
ATOM 2898 C CA . GLN B 1 185 ? 5.293 27.094 14.281 1 96.19 185 GLN B CA 1
ATOM 2899 C C . GLN B 1 185 ? 5.398 26.766 12.789 1 96.19 185 GLN B C 1
ATOM 2901 O O . GLN B 1 185 ? 5.711 25.641 12.422 1 96.19 185 GLN B O 1
ATOM 2906 N N . VAL B 1 186 ? 5.051 27.75 11.93 1 97.38 186 VAL B N 1
ATOM 2907 C CA . VAL B 1 186 ? 5.246 27.562 10.5 1 97.38 186 VAL B CA 1
ATOM 2908 C C . VAL B 1 186 ? 6.711 27.812 10.141 1 97.38 186 VAL B C 1
ATOM 2910 O O . VAL B 1 186 ? 7.219 28.922 10.297 1 97.38 186 VAL B O 1
ATOM 2913 N N . LEU B 1 187 ? 7.348 26.766 9.656 1 97.56 187 LEU B N 1
ATOM 2914 C CA . LEU B 1 187 ? 8.773 26.875 9.359 1 97.56 187 LEU B CA 1
ATOM 2915 C C . LEU B 1 187 ? 8.992 27.203 7.887 1 97.56 187 LEU B C 1
ATOM 2917 O O . LEU B 1 187 ? 9.992 27.828 7.527 1 97.56 187 LEU B O 1
ATOM 2921 N N . LYS B 1 188 ? 8.117 26.703 7.09 1 96.88 188 LYS B N 1
ATOM 2922 C CA . LYS B 1 188 ? 8.156 26.875 5.641 1 96.88 188 LYS B CA 1
ATOM 2923 C C . LYS B 1 188 ? 6.754 26.812 5.043 1 96.88 188 LYS B C 1
ATOM 2925 O O . LYS B 1 188 ? 5.926 26 5.465 1 96.88 188 LYS B O 1
ATOM 2930 N N . CYS B 1 189 ? 6.469 27.703 4.102 1 96.38 189 CYS B N 1
ATOM 2931 C CA . CYS B 1 189 ? 5.25 27.609 3.311 1 96.38 189 CYS B CA 1
ATOM 2932 C C . CYS B 1 189 ? 5.477 28.109 1.889 1 96.38 189 CYS B C 1
ATOM 2934 O O . CYS B 1 189 ? 5.891 29.25 1.687 1 96.38 189 CYS B O 1
ATOM 2936 N N . ARG B 1 190 ? 5.176 27.219 1.003 1 92.56 190 ARG B N 1
ATOM 2937 C CA . ARG B 1 190 ? 5.324 27.578 -0.401 1 92.56 190 ARG B CA 1
ATOM 2938 C C . ARG B 1 190 ? 4.367 28.719 -0.777 1 92.56 190 ARG B C 1
ATOM 2940 O O . ARG B 1 190 ? 3.178 28.656 -0.466 1 92.56 190 ARG B O 1
ATOM 2947 N N . GLY B 1 191 ? 4.898 29.75 -1.377 1 91 191 GLY B N 1
ATOM 2948 C CA . GLY B 1 191 ? 4.07 30.844 -1.845 1 91 191 GLY B CA 1
ATOM 2949 C C . GLY B 1 191 ? 3.842 31.906 -0.789 1 91 191 GLY B C 1
ATOM 2950 O O . GLY B 1 191 ? 3 32.781 -0.965 1 91 191 GLY B O 1
ATOM 2951 N N . GLY B 1 192 ? 4.5 31.766 0.354 1 92.62 192 GLY B N 1
ATOM 2952 C CA . GLY B 1 192 ? 4.324 32.75 1.407 1 92.62 192 GLY B CA 1
ATOM 2953 C C . GLY B 1 192 ? 5.5 32.812 2.363 1 92.62 192 GLY B C 1
ATOM 2954 O O . GLY B 1 192 ? 6.477 32.094 2.209 1 92.62 192 GLY B O 1
ATOM 2955 N N . ILE B 1 193 ? 5.359 33.75 3.299 1 92.44 193 ILE B N 1
ATOM 2956 C CA . ILE B 1 193 ? 6.355 33.938 4.352 1 92.44 193 ILE B CA 1
ATOM 2957 C C . ILE B 1 193 ? 5.812 33.406 5.672 1 92.44 193 ILE B C 1
ATOM 2959 O O . ILE B 1 193 ? 4.734 33.812 6.121 1 92.44 193 ILE B O 1
ATOM 2963 N N . PRO B 1 194 ? 6.586 32.531 6.219 1 94.38 194 PRO B N 1
ATOM 2964 C CA . PRO B 1 194 ? 6.113 32 7.496 1 94.38 194 PRO B CA 1
ATOM 2965 C C . PRO B 1 194 ? 5.988 33.062 8.578 1 94.38 194 PRO B C 1
ATOM 2967 O O . PRO B 1 194 ? 6.859 33.938 8.688 1 94.38 194 PRO B O 1
ATOM 2970 N N . PRO B 1 195 ? 4.906 33 9.305 1 93.06 195 PRO B N 1
ATOM 2971 C CA . PRO B 1 195 ? 4.812 33.938 10.438 1 93.06 195 PRO B CA 1
ATOM 2972 C C . PRO B 1 195 ? 5.902 33.719 11.484 1 93.06 195 PRO B C 1
ATOM 2974 O O . PRO B 1 195 ? 6.344 32.594 11.68 1 93.06 195 PRO B O 1
ATOM 2977 N N . ALA B 1 196 ? 6.238 34.719 12.164 1 92.38 196 ALA B N 1
ATOM 2978 C CA . ALA B 1 196 ? 7.324 34.656 13.141 1 92.38 196 ALA B CA 1
ATOM 2979 C C . ALA B 1 196 ? 6.875 33.969 14.414 1 92.38 196 ALA B C 1
ATOM 2981 O O . ALA B 1 196 ? 7.672 33.281 15.078 1 92.38 196 ALA B O 1
ATOM 2982 N N . MET B 1 197 ? 5.613 34.125 14.797 1 92.56 197 MET B N 1
ATOM 2983 C CA . MET B 1 197 ? 5.117 33.594 16.062 1 92.56 197 MET B CA 1
ATOM 2984 C C . MET B 1 197 ? 4.34 32.312 15.852 1 92.56 197 MET B C 1
ATOM 2986 O O . MET B 1 197 ? 3.689 32.125 14.82 1 92.56 197 MET B O 1
ATOM 2990 N N . PRO B 1 198 ? 4.422 31.5 16.875 1 94.62 198 PRO B N 1
ATOM 2991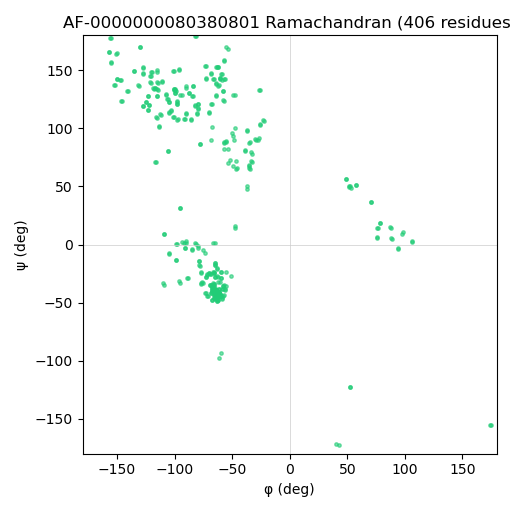 C CA . PRO B 1 198 ? 3.584 30.297 16.797 1 94.62 198 PRO B CA 1
ATOM 2992 C C . PRO B 1 198 ? 2.092 30.609 16.781 1 94.62 198 PRO B C 1
ATOM 2994 O O . PRO B 1 198 ? 1.681 31.688 17.25 1 94.62 198 PRO B O 1
ATOM 2997 N N . ILE B 1 199 ? 1.38 29.719 16.188 1 94.06 199 ILE B N 1
ATOM 2998 C CA . ILE B 1 199 ? -0.072 29.812 16.094 1 94.06 199 ILE B CA 1
ATOM 2999 C C . ILE B 1 199 ? -0.726 28.797 17.016 1 94.06 199 ILE B C 1
ATOM 3001 O O . ILE B 1 199 ? -0.378 27.609 17 1 94.06 199 ILE B O 1
ATOM 3005 N N . THR B 1 200 ? -1.664 29.25 17.859 1 9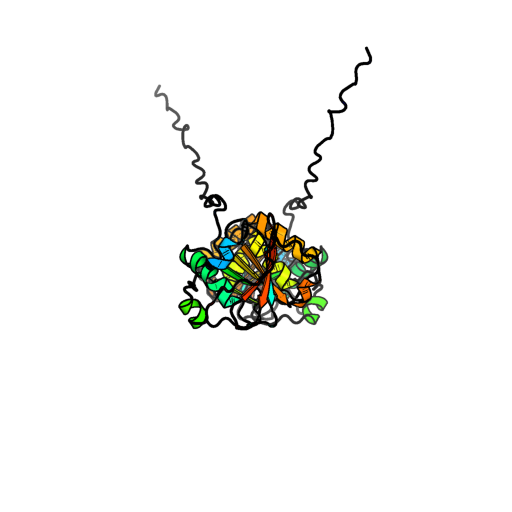2.25 200 THR B N 1
ATOM 3006 C CA . THR B 1 200 ? -2.439 28.328 18.688 1 92.25 200 THR B CA 1
ATOM 3007 C C . THR B 1 200 ? -3.605 27.734 17.906 1 92.25 200 THR B C 1
ATOM 3009 O O . THR B 1 200 ? -4.422 28.484 17.344 1 92.25 200 THR B O 1
ATOM 3012 N N . PHE B 1 201 ? -3.697 26.391 17.734 1 85.19 201 PHE B N 1
ATOM 3013 C CA . PHE B 1 201 ? -4.789 25.797 16.969 1 85.19 201 PHE B CA 1
ATOM 3014 C C . PHE B 1 201 ? -5.734 25.031 17.891 1 85.19 201 PHE B C 1
ATOM 3016 O O . PHE B 1 201 ? -6.871 24.734 17.516 1 85.19 201 PHE B O 1
ATOM 3023 N N . ALA B 1 202 ? -5.352 24.438 18.891 1 74.06 202 ALA B N 1
ATOM 3024 C CA . ALA B 1 202 ? -6.238 23.75 19.828 1 74.06 202 ALA B CA 1
ATOM 3025 C C . ALA B 1 202 ? -6.234 24.438 21.188 1 74.06 202 ALA B C 1
ATOM 3027 O O . ALA B 1 202 ? -5.188 24.875 21.656 1 74.06 202 ALA B O 1
ATOM 3028 N N . SER B 1 203 ? -7.32 25.234 21.438 1 57.62 203 SER B N 1
ATOM 3029 C CA . SER B 1 203 ? -7.422 25.781 22.781 1 57.62 203 SER B CA 1
ATOM 3030 C C . SER B 1 203 ? -7.93 24.734 23.766 1 57.62 203 SER B C 1
ATOM 3032 O O . SER B 1 203 ? -8.852 23.984 23.453 1 57.62 203 SER B O 1
ATOM 3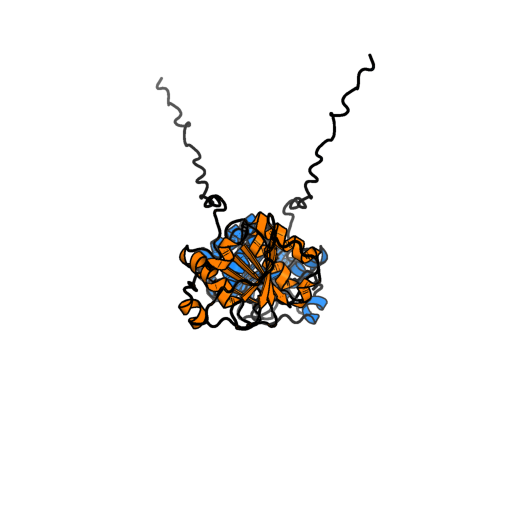034 N N . TYR B 1 204 ? -6.965 23.969 24.297 1 44.22 204 TYR B N 1
ATOM 3035 C CA . TYR B 1 204 ? -7.539 23.25 25.438 1 44.22 204 TYR B CA 1
ATOM 3036 C C . TYR B 1 204 ? -8.492 24.141 26.219 1 44.22 204 TYR B C 1
ATOM 3038 O O . TYR B 1 204 ? -8.141 25.266 26.578 1 44.22 204 TYR B O 1
ATOM 3046 N N . ALA B 1 205 ? -9.695 24.188 25.609 1 37.16 205 ALA B N 1
ATOM 3047 C CA . ALA B 1 205 ? -10.609 24.688 26.641 1 37.16 205 ALA B CA 1
ATOM 3048 C C . ALA B 1 205 ? -10.609 23.766 27.859 1 37.16 205 ALA B C 1
ATOM 3050 O O . ALA B 1 205 ? -10.453 22.547 27.734 1 37.16 205 ALA B O 1
#

Foldseek 3Di:
DDPPPPPPDDPPPPPPPVCPVPPDPLAQQAQQFQQVLVQAPSSHDDWLFEEEEAEQDQPQCVCVSRLVSQLVQVVVVFAEEEQARVDDDDVVVSVVSNHDCVRYYYHHDDAPVSLVVLLCVLQVLRGQEYEYAHDPDDAVSQVSNGVSSNNSRHYYYYYYHNVCLVDDGPTQWYWYDDGNQQWIFTSHHHPDDTDPDITRGDHPD/DDPPPDPPDDPPPPPPPVDPVPPDPLAQQAQQFQQVLVQAPSSHADWLFEEEEAEQDQPQCVCVSRLVSQLVQVVVVFAEEEQARVDDDDVVVSVVSNHDCVRYYYHHDDAPVSLVVLLCVLQVLRGQEYEYAHDPDDAVSQVSNGVSSNNSRHYYYYYYHNVCLVDDGPTQWYWYDDGNQQWIFTSHHHPDDTDPDIDRGDHPD

pLDDT: mean 86.88, std 21.89, range [25.5, 98.94]

Secondary structure (DSSP, 8-state):
--------S-------------------B--S-HHHHHHSTTSSBPTTSEEEEEESSTTSSHHHHHHHHHHHHHHTT--EEEES-SS---HHHHHHTT--GGGEEEEB--HHHHHHHHHHHHHTS--SEEEE--SS--HHHHHHHHHHHHHHT-EEEEEEEGGGGGS----SEEEEEETTTTEEEEEEETTS---SS-EE-----/--------S-------------------B--S-HHHHHHSTTSSBPTTSEEEEEESSTTSSHHHHHHHHHHHHHHTT--EEEES-SS---HHHHHHTT--GGGEEEEB--HHHHHHHHHHHHHHS--SEEEE--SS--HHHHHHHHHHHHHHT-EEEEEEEGGGGGS----SEEEEEETTTTEEEEEEETTS---SS-EE-----